Protein AF-0000000067301349 (afdb_homodimer)

pLDDT: mean 91.51, std 9.44, range [56.62, 98.62]

Sequence (474 aa):
MAQVRLVSSLADVDAALQGLQITQMNQAGQVQFQLHEEAPLEEAAKIGERTRPGRHGFILVNPELLECKTKTKGVLERSFKNMLAATLQRTDKEMLEVDASISVLKVLVLKNDDEMDQLGPHGPPLNERNRGVQQVIYPHPPFPEDPSFEHGTTPQRVPYQAAYGTQQERDEAAARDRCAQRALWHAKLCILEMRQSILKDKRSEMMSKMTAVFNRIMEEPSHLGVGYADNEFPPLAMAQVRLVSSLADVDAALQGLQITQMNQAGQVQFQLHEEAPLEEAAKIGERTRPGRHGFILVNPELLECKTKTKGVLERSFKNMLAATLQRTDKEMLEVDASISVLKVLVLKNDDEMDQLGPHGPPLNERNRGVQQVIYPHPPFPEDPSFEHGTTPQRVPYQAAYGTQQERDEAAARDRCAQRALWHAKLCILEMRQSILKDKRSEMMSKMTAVFNRIMEEPSHLGVGYADNEFPPLA

Organism: Triticum aestivum (NCBI:txid4565)

Structure (mmCIF, N/CA/C/O backbone):
data_AF-0000000067301349-model_v1
#
loop_
_entity.id
_entity.type
_entity.pdbx_description
1 polymer 'Uncharacterized protein'
#
loop_
_atom_site.group_PDB
_atom_site.id
_atom_site.type_symbol
_atom_site.label_atom_id
_atom_site.label_alt_id
_atom_site.label_comp_id
_atom_site.label_asym_id
_atom_site.label_entity_id
_atom_site.label_seq_id
_atom_site.pdbx_PDB_ins_code
_atom_site.Cartn_x
_atom_site.Cartn_y
_atom_site.Cartn_z
_atom_site.occupancy
_atom_site.B_iso_or_equiv
_atom_site.auth_seq_id
_atom_site.auth_comp_id
_atom_site.auth_asym_id
_atom_site.auth_atom_id
_atom_site.pdbx_PDB_model_num
ATOM 1 N N . MET A 1 1 ? 0.318 -58.812 -17.719 1 60.84 1 MET A N 1
ATOM 2 C CA . MET A 1 1 ? 0.201 -57.375 -17.984 1 60.84 1 MET A CA 1
ATOM 3 C C . MET A 1 1 ? 0.664 -56.562 -16.797 1 60.84 1 MET A C 1
ATOM 5 O O . MET A 1 1 ? 0.394 -56.906 -15.641 1 60.84 1 MET A O 1
ATOM 9 N N . ALA A 1 2 ? 1.61 -55.562 -16.953 1 78.5 2 ALA A N 1
ATOM 10 C CA . ALA A 1 2 ? 2.172 -54.844 -15.812 1 78.5 2 ALA A CA 1
ATOM 11 C C . ALA A 1 2 ? 1.092 -54.031 -15.086 1 78.5 2 ALA A C 1
ATOM 13 O O . ALA A 1 2 ? 0.147 -53.531 -15.703 1 78.5 2 ALA A O 1
ATOM 14 N N . GLN A 1 3 ? 1.112 -54.219 -13.82 1 91.69 3 GLN A N 1
ATOM 15 C CA . GLN A 1 3 ? 0.204 -53.438 -12.984 1 91.69 3 GLN A CA 1
ATOM 16 C C . GLN A 1 3 ? 0.482 -51.969 -13.109 1 91.69 3 GLN A C 1
ATOM 18 O O . GLN A 1 3 ? 1.639 -51.531 -13.18 1 91.69 3 GLN A O 1
ATOM 23 N N . VAL A 1 4 ? -0.605 -51.219 -13.25 1 94.88 4 VAL A N 1
ATOM 24 C CA . VAL A 1 4 ? -0.462 -49.781 -13.32 1 94.88 4 VAL A CA 1
ATOM 25 C C . VAL A 1 4 ? -0.775 -49.156 -11.961 1 94.88 4 VAL A C 1
ATOM 27 O O . VAL A 1 4 ? -1.831 -49.438 -11.383 1 94.88 4 VAL A O 1
ATOM 30 N N . ARG A 1 5 ? 0.184 -48.375 -11.367 1 96.44 5 ARG A N 1
ATOM 31 C CA . ARG A 1 5 ? -0.002 -47.719 -10.086 1 96.44 5 ARG A CA 1
ATOM 32 C C . ARG A 1 5 ? -0.16 -46.188 -10.266 1 96.44 5 ARG A C 1
ATOM 34 O O . ARG A 1 5 ? 0.595 -45.562 -11.016 1 96.44 5 ARG A O 1
ATOM 41 N N . LEU A 1 6 ? -1.201 -45.688 -9.562 1 97.19 6 LEU A N 1
ATOM 42 C CA . LEU A 1 6 ? -1.44 -44.25 -9.578 1 97.19 6 LEU A CA 1
ATOM 43 C C . LEU A 1 6 ? -0.506 -43.531 -8.609 1 97.19 6 LEU A C 1
ATOM 45 O O . LEU A 1 6 ? -0.374 -43.938 -7.453 1 97.19 6 LEU A O 1
ATOM 49 N N . VAL A 1 7 ? 0.199 -42.5 -9.062 1 97.69 7 VAL A N 1
ATOM 50 C CA . VAL A 1 7 ? 1.145 -41.781 -8.211 1 97.69 7 VAL A CA 1
ATOM 51 C C . VAL A 1 7 ? 0.927 -40.281 -8.344 1 97.69 7 VAL A C 1
ATOM 53 O O . VAL A 1 7 ? 0.495 -39.812 -9.398 1 97.69 7 VAL A O 1
ATOM 56 N N . SER A 1 8 ? 1.219 -39.594 -7.195 1 97.88 8 SER A N 1
ATOM 57 C CA . SER A 1 8 ? 1.107 -38.125 -7.188 1 97.88 8 SER A CA 1
ATOM 58 C C . SER A 1 8 ? 2.43 -37.469 -6.801 1 97.88 8 SER A C 1
ATOM 60 O O . SER A 1 8 ? 2.562 -36.25 -6.859 1 97.88 8 SER A O 1
ATOM 62 N N . SER A 1 9 ? 3.346 -38.281 -6.395 1 97.38 9 SER A N 1
ATOM 63 C CA . SER A 1 9 ? 4.645 -37.812 -5.945 1 97.38 9 SER A CA 1
ATOM 64 C C . SER A 1 9 ? 5.715 -38.875 -6.074 1 97.38 9 SER A C 1
ATOM 66 O O . SER A 1 9 ? 5.398 -40.062 -6.332 1 97.38 9 SER A O 1
ATOM 68 N N . LEU A 1 10 ? 6.941 -38.469 -5.973 1 95.62 10 LEU A N 1
ATOM 69 C CA . LEU A 1 10 ? 8.031 -39.438 -5.973 1 95.62 10 LEU A CA 1
ATOM 70 C C . LEU A 1 10 ? 7.949 -40.344 -4.75 1 95.62 10 LEU A C 1
ATOM 72 O O . LEU A 1 10 ? 8.352 -41.5 -4.809 1 95.62 10 LEU A O 1
ATOM 76 N N . ALA A 1 11 ? 7.434 -39.781 -3.697 1 95.88 11 ALA A N 1
ATOM 77 C CA . ALA A 1 11 ? 7.23 -40.594 -2.502 1 95.88 11 ALA A CA 1
ATOM 78 C C . ALA A 1 11 ? 6.273 -41.75 -2.781 1 95.88 11 ALA A C 1
ATOM 80 O O . ALA A 1 11 ? 6.477 -42.844 -2.293 1 95.88 11 ALA A O 1
ATOM 81 N N . ASP A 1 12 ? 5.195 -41.438 -3.545 1 97.12 12 ASP A N 1
ATOM 82 C CA . ASP A 1 12 ? 4.266 -42.469 -3.949 1 97.12 12 ASP A CA 1
ATOM 83 C C . ASP A 1 12 ? 4.973 -43.562 -4.766 1 97.12 12 ASP A C 1
ATOM 85 O O . ASP A 1 12 ? 4.688 -44.75 -4.613 1 97.12 12 ASP A O 1
ATOM 89 N N . VAL A 1 13 ? 5.871 -43.125 -5.668 1 95.56 13 VAL A N 1
ATOM 90 C CA . VAL A 1 13 ? 6.633 -44.031 -6.492 1 95.56 13 VAL A CA 1
ATOM 91 C C . VAL A 1 13 ? 7.461 -44.969 -5.602 1 95.56 13 VAL A C 1
ATOM 93 O O . VAL A 1 13 ? 7.414 -46.188 -5.746 1 95.56 13 VAL A O 1
ATOM 96 N N . ASP A 1 14 ? 8.148 -44.406 -4.664 1 94.25 14 ASP A N 1
ATOM 97 C CA . ASP A 1 14 ? 8.977 -45.156 -3.738 1 94.25 14 ASP A CA 1
ATOM 98 C C . ASP A 1 14 ? 8.133 -46.125 -2.924 1 94.25 14 ASP A C 1
ATOM 100 O O . ASP A 1 14 ? 8.516 -47.281 -2.746 1 94.25 14 ASP A O 1
ATOM 104 N N . ALA A 1 15 ? 7.051 -45.625 -2.439 1 95.75 15 ALA A N 1
ATOM 105 C CA . ALA A 1 15 ? 6.164 -46.469 -1.631 1 95.75 15 ALA A CA 1
ATOM 106 C C . ALA A 1 15 ? 5.648 -47.656 -2.434 1 95.75 15 ALA A C 1
ATOM 108 O O . ALA A 1 15 ? 5.555 -48.781 -1.913 1 95.75 15 ALA A O 1
ATOM 109 N N . ALA A 1 16 ? 5.266 -47.375 -3.705 1 94.94 16 ALA A N 1
ATOM 110 C CA . ALA A 1 16 ? 4.785 -48.438 -4.578 1 94.94 16 ALA A CA 1
ATOM 111 C C . ALA A 1 16 ? 5.863 -49.5 -4.801 1 94.94 16 ALA A C 1
ATOM 113 O O . ALA A 1 16 ? 5.59 -50.719 -4.746 1 94.94 16 ALA A O 1
ATOM 114 N N . LEU A 1 17 ? 7.055 -49.094 -5.066 1 93.44 17 LEU A N 1
ATOM 115 C CA . LEU A 1 17 ? 8.164 -50.031 -5.305 1 93.44 17 LEU A CA 1
ATOM 116 C C . LEU A 1 17 ? 8.461 -50.844 -4.059 1 93.44 17 LEU A C 1
ATOM 118 O O . LEU A 1 17 ? 8.688 -52.062 -4.152 1 93.44 17 LEU A O 1
ATOM 122 N N . GLN A 1 18 ? 8.469 -50.219 -2.953 1 93.88 18 GLN A N 1
ATOM 123 C CA . GLN A 1 18 ? 8.695 -50.906 -1.693 1 93.88 18 GLN A CA 1
ATOM 124 C C . GLN A 1 18 ? 7.602 -51.969 -1.442 1 93.88 18 GLN A C 1
ATOM 126 O O . GLN A 1 18 ? 7.895 -53.094 -1.043 1 93.88 18 GLN A O 1
ATOM 131 N N . GLY A 1 19 ? 6.367 -51.5 -1.705 1 93.81 19 GLY A N 1
ATOM 132 C CA . GLY A 1 19 ? 5.246 -52.406 -1.509 1 93.81 19 GLY A CA 1
ATOM 133 C C . GLY A 1 19 ? 5.305 -53.625 -2.395 1 93.81 19 GLY A C 1
ATOM 134 O O . GLY A 1 19 ? 4.867 -54.719 -1.994 1 93.81 19 GLY A O 1
ATOM 135 N N . LEU A 1 20 ? 5.844 -53.469 -3.578 1 93.31 20 LEU A N 1
ATOM 136 C CA . LEU A 1 20 ? 5.941 -54.562 -4.539 1 93.31 20 LEU A CA 1
ATOM 137 C C . LEU A 1 20 ? 7.281 -55.281 -4.41 1 93.31 20 LEU A C 1
ATOM 139 O O . LEU A 1 20 ? 7.57 -56.219 -5.172 1 93.31 20 LEU A O 1
ATOM 143 N N . GLN A 1 21 ? 8.117 -54.812 -3.51 1 92.25 21 GLN A N 1
ATOM 144 C CA . GLN A 1 21 ? 9.438 -55.375 -3.244 1 92.25 21 GLN A CA 1
ATOM 145 C C . GLN A 1 21 ? 10.305 -55.344 -4.496 1 92.25 21 GLN A C 1
ATOM 147 O O . GLN A 1 21 ? 10.984 -56.344 -4.801 1 92.25 21 GLN A O 1
ATOM 152 N N . ILE A 1 22 ? 10.078 -54.281 -5.227 1 89.81 22 ILE A N 1
ATOM 153 C CA . ILE A 1 22 ? 10.93 -54.062 -6.391 1 89.81 22 ILE A CA 1
ATOM 154 C C . ILE A 1 22 ? 12.172 -53.25 -5.984 1 89.81 22 ILE A C 1
ATOM 156 O O . ILE A 1 22 ? 12.07 -52.094 -5.57 1 89.81 22 ILE A O 1
ATOM 160 N N . THR A 1 23 ? 13.32 -53.906 -6.105 1 83.19 23 THR A N 1
ATOM 161 C CA . THR A 1 23 ? 14.547 -53.281 -5.629 1 83.19 23 THR A CA 1
ATOM 162 C C . THR A 1 23 ? 15.539 -53.094 -6.777 1 83.19 23 THR A C 1
ATOM 164 O O . THR A 1 23 ? 16.516 -52.344 -6.641 1 83.19 23 THR A O 1
ATOM 167 N N . GLN A 1 24 ? 15.266 -53.781 -7.871 1 80.81 24 GLN A N 1
ATOM 168 C CA . GLN A 1 24 ? 16.203 -53.719 -8.992 1 80.81 24 GLN A CA 1
ATOM 169 C C . GLN A 1 24 ? 15.5 -53.281 -10.266 1 80.81 24 GLN A C 1
ATOM 171 O O . GLN A 1 24 ? 14.305 -53.531 -10.445 1 80.81 24 GLN A O 1
ATOM 176 N N . MET A 1 25 ? 16.25 -52.688 -11.133 1 80.19 25 MET A N 1
ATOM 177 C CA . MET A 1 25 ? 15.719 -52.125 -12.375 1 80.19 25 MET A CA 1
ATOM 178 C C . MET A 1 25 ? 15.273 -53.25 -13.32 1 80.19 25 MET A C 1
ATOM 180 O O . MET A 1 25 ? 14.438 -53.031 -14.195 1 80.19 25 MET A O 1
ATOM 184 N N . ASN A 1 26 ? 15.812 -54.375 -13.125 1 79.94 26 ASN A N 1
ATOM 185 C CA . ASN A 1 26 ? 15.422 -55.469 -13.977 1 79.94 26 ASN A CA 1
ATOM 186 C C . ASN A 1 26 ? 13.984 -55.906 -13.711 1 79.94 26 ASN A C 1
ATOM 188 O O . ASN A 1 26 ? 13.398 -56.656 -14.5 1 79.94 26 ASN A O 1
ATOM 192 N N . GLN A 1 27 ? 13.398 -55.375 -12.664 1 84.94 27 GLN A N 1
ATOM 193 C CA . GLN A 1 27 ? 12.016 -55.688 -12.312 1 84.94 27 GLN A CA 1
ATOM 194 C C . GLN A 1 27 ? 11.07 -54.562 -12.758 1 84.94 27 GLN A C 1
ATOM 196 O O . GLN A 1 27 ? 9.898 -54.562 -12.375 1 84.94 27 GLN A O 1
ATOM 201 N N . ALA A 1 28 ? 11.578 -53.656 -13.547 1 85.12 28 ALA A N 1
ATOM 202 C CA . ALA A 1 28 ? 10.805 -52.5 -13.953 1 85.12 28 ALA A CA 1
ATOM 203 C C . ALA A 1 28 ? 9.578 -52.875 -14.766 1 85.12 28 ALA A C 1
ATOM 205 O O . ALA A 1 28 ? 8.578 -52.156 -14.789 1 85.12 28 ALA A O 1
ATOM 206 N N . GLY A 1 29 ? 9.602 -54 -15.383 1 86.69 29 GLY A N 1
ATOM 207 C CA . GLY A 1 29 ? 8.5 -54.438 -16.219 1 86.69 29 GLY A CA 1
ATOM 208 C C . GLY A 1 29 ? 7.289 -54.875 -15.406 1 86.69 29 GLY A C 1
ATOM 209 O O . GLY A 1 29 ? 6.203 -55.062 -15.953 1 86.69 29 GLY A O 1
ATOM 210 N N . GLN A 1 30 ? 7.445 -54.969 -14.094 1 90.06 30 GLN A N 1
ATOM 211 C CA . GLN A 1 30 ? 6.395 -55.469 -13.234 1 90.06 30 GLN A CA 1
ATOM 212 C C . GLN A 1 30 ? 5.375 -54.406 -12.883 1 90.06 30 GLN A C 1
ATOM 214 O O . GLN A 1 30 ? 4.266 -54.719 -12.438 1 90.06 30 GLN A O 1
ATOM 219 N N . VAL A 1 31 ? 5.848 -53.188 -12.984 1 93.75 31 VAL A N 1
ATOM 220 C CA . VAL A 1 31 ? 4.941 -52.125 -12.594 1 93.75 31 VAL A CA 1
ATOM 221 C C . VAL A 1 31 ? 5.109 -50.938 -13.531 1 93.75 31 VAL A C 1
ATOM 223 O O . VAL A 1 31 ? 6.211 -50.656 -14.023 1 93.75 31 VAL A O 1
ATOM 226 N N . GLN A 1 32 ? 3.984 -50.344 -13.891 1 94.94 32 GLN A N 1
ATOM 227 C CA . GLN A 1 32 ? 3.93 -49.062 -14.617 1 94.94 32 GLN A CA 1
ATOM 228 C C . GLN A 1 32 ? 3.242 -48 -13.781 1 94.94 32 GLN A C 1
ATOM 230 O O . GLN A 1 32 ? 2.471 -48.312 -12.867 1 94.94 32 GLN A O 1
ATOM 235 N N . PHE A 1 33 ? 3.629 -46.75 -14.047 1 96.12 33 PHE A N 1
ATOM 236 C CA . PHE A 1 33 ? 3.078 -45.656 -13.234 1 96.12 33 PHE A CA 1
ATOM 237 C C . PHE A 1 33 ? 2.201 -44.75 -14.086 1 96.12 33 PHE A C 1
ATOM 239 O O . PHE A 1 33 ? 2.496 -44.5 -15.258 1 96.12 33 PHE A O 1
ATOM 246 N N . GLN A 1 34 ? 1.13 -44.344 -13.445 1 97 34 GLN A N 1
ATOM 247 C CA . GLN A 1 34 ? 0.243 -43.312 -13.984 1 97 34 GLN A CA 1
ATOM 248 C C . GLN A 1 34 ? 0.187 -42.094 -13.062 1 97 34 GLN A C 1
ATOM 250 O O . GLN A 1 34 ? -0.079 -42.25 -11.859 1 97 34 GLN A O 1
ATOM 255 N N . LEU A 1 35 ? 0.49 -40.969 -13.656 1 97.88 35 LEU A N 1
ATOM 256 C CA . LEU A 1 35 ? 0.393 -39.75 -12.867 1 97.88 35 LEU A CA 1
ATOM 257 C C . LEU A 1 35 ? -1.063 -39.406 -12.57 1 97.88 35 LEU A C 1
ATOM 259 O O . LEU A 1 35 ? -1.908 -39.438 -13.469 1 97.88 35 LEU A O 1
ATOM 263 N N . HIS A 1 36 ? -1.277 -39.062 -11.289 1 97.94 36 HIS A N 1
ATOM 264 C CA . HIS A 1 36 ? -2.623 -38.688 -10.883 1 97.94 36 HIS A CA 1
ATOM 265 C C . HIS A 1 36 ? -3.004 -37.312 -11.461 1 97.94 36 HIS A C 1
ATOM 267 O O . HIS A 1 36 ? -2.188 -36.406 -11.469 1 97.94 36 HIS A O 1
ATOM 273 N N . GLU A 1 37 ? -4.238 -37.219 -11.875 1 97.62 37 GLU A N 1
ATOM 274 C CA . GLU A 1 37 ? -4.73 -35.969 -12.5 1 97.62 37 GLU A CA 1
ATOM 275 C C . GLU A 1 37 ? -4.637 -34.812 -11.547 1 97.62 37 GLU A C 1
ATOM 277 O O . GLU A 1 37 ? -4.371 -33.656 -11.969 1 97.62 37 GLU A O 1
ATOM 282 N N . GLU A 1 38 ? -4.758 -35.094 -10.227 1 98.06 38 GLU A N 1
ATOM 283 C CA . GLU A 1 38 ? -4.789 -34 -9.258 1 98.06 38 GLU A CA 1
ATOM 284 C C . GLU A 1 38 ? -3.439 -33.844 -8.562 1 98.06 38 GLU A C 1
ATOM 286 O O . GLU A 1 38 ? -3.336 -33.156 -7.551 1 98.06 38 GLU A O 1
ATOM 291 N N . ALA A 1 39 ? -2.457 -34.5 -9.141 1 98.38 39 ALA A N 1
ATOM 292 C CA . ALA A 1 39 ? -1.129 -34.344 -8.555 1 98.38 39 ALA A CA 1
ATOM 293 C C . ALA A 1 39 ? -0.726 -32.875 -8.516 1 98.38 39 ALA A C 1
ATOM 295 O O . ALA A 1 39 ? -0.903 -32.156 -9.492 1 98.38 39 ALA A O 1
ATOM 296 N N . PRO A 1 40 ? -0.138 -32.469 -7.367 1 98.62 40 PRO A N 1
ATOM 297 C CA . PRO A 1 40 ? 0.317 -31.078 -7.297 1 98.62 40 PRO A CA 1
ATOM 298 C C . PRO A 1 40 ? 1.365 -30.75 -8.359 1 98.62 40 PRO A C 1
ATOM 300 O O . PRO A 1 40 ? 2.18 -31.594 -8.711 1 98.62 40 PRO A O 1
ATOM 303 N N . LEU A 1 41 ? 1.274 -29.547 -8.812 1 98.5 41 LEU A N 1
ATOM 304 C CA . LEU A 1 41 ? 2.211 -29.125 -9.844 1 98.5 41 LEU A CA 1
ATOM 305 C C . LEU A 1 41 ? 3.652 -29.328 -9.391 1 98.5 41 LEU A C 1
ATOM 307 O O . LEU A 1 41 ? 4.492 -29.781 -10.172 1 98.5 41 LEU A O 1
ATOM 311 N N . GLU A 1 42 ? 3.926 -29 -8.156 1 98.12 42 GLU A N 1
ATOM 312 C CA . GLU A 1 42 ? 5.277 -29.125 -7.621 1 98.12 42 GLU A CA 1
ATOM 313 C C . GLU A 1 42 ? 5.742 -30.578 -7.645 1 98.12 42 GLU A C 1
ATOM 315 O O . GLU A 1 42 ? 6.875 -30.875 -8.039 1 98.12 42 GLU A O 1
ATOM 320 N N . GLU A 1 43 ? 4.906 -31.438 -7.27 1 98.12 43 GLU A N 1
ATOM 321 C CA . GLU A 1 43 ? 5.262 -32.844 -7.219 1 98.12 43 GLU A CA 1
ATOM 322 C C . GLU A 1 43 ? 5.387 -33.438 -8.625 1 98.12 43 GLU A C 1
ATOM 324 O O . GLU A 1 43 ? 6.281 -34.25 -8.891 1 98.12 43 GLU A O 1
ATOM 329 N N . ALA A 1 44 ? 4.469 -33.062 -9.484 1 98.12 44 ALA A N 1
ATOM 330 C CA . ALA A 1 44 ? 4.562 -33.5 -10.875 1 98.12 44 ALA A CA 1
ATOM 331 C C . ALA A 1 44 ? 5.898 -33.094 -11.492 1 98.12 44 ALA A C 1
ATOM 333 O O . ALA A 1 44 ? 6.512 -33.844 -12.234 1 98.12 44 ALA A O 1
ATOM 334 N N . ALA A 1 45 ? 6.289 -31.891 -11.203 1 96.38 45 ALA A N 1
ATOM 335 C CA . ALA A 1 45 ? 7.562 -31.391 -11.727 1 96.38 45 ALA A CA 1
ATOM 336 C C . ALA A 1 45 ? 8.727 -32.25 -11.227 1 96.38 45 ALA A C 1
ATOM 338 O O . ALA A 1 45 ? 9.664 -32.531 -11.984 1 96.38 45 ALA A O 1
ATOM 339 N N . LYS A 1 46 ? 8.703 -32.594 -10 1 94.88 46 LYS A N 1
ATOM 340 C CA . LYS A 1 46 ? 9.75 -33.438 -9.445 1 94.88 46 LYS A CA 1
ATOM 341 C C . LYS A 1 46 ? 9.805 -34.781 -10.164 1 94.88 46 LYS A C 1
ATOM 343 O O . LYS A 1 46 ? 10.891 -35.312 -10.453 1 94.88 46 LYS A O 1
ATOM 348 N N . ILE A 1 47 ? 8.617 -35.344 -10.406 1 95.75 47 ILE A N 1
ATOM 349 C CA . ILE A 1 47 ? 8.555 -36.562 -11.18 1 95.75 47 ILE A CA 1
ATOM 350 C C . ILE A 1 47 ? 9.133 -36.344 -12.57 1 95.75 47 ILE A C 1
ATOM 352 O O . ILE A 1 47 ? 9.883 -37.188 -13.086 1 95.75 47 ILE A O 1
ATOM 356 N N . GLY A 1 48 ? 8.797 -35.219 -13.133 1 93.88 48 GLY A N 1
ATOM 357 C CA . GLY A 1 48 ? 9.305 -34.844 -14.445 1 93.88 48 GLY A CA 1
ATOM 358 C C . GLY A 1 48 ? 10.82 -34.812 -14.5 1 93.88 48 GLY A C 1
ATOM 359 O O . GLY A 1 48 ? 11.422 -35.188 -15.5 1 93.88 48 GLY A O 1
ATOM 360 N N . GLU A 1 49 ? 11.414 -34.406 -13.461 1 91.12 49 GLU A N 1
ATOM 361 C CA . GLU A 1 49 ? 12.867 -34.281 -13.398 1 91.12 49 GLU A CA 1
ATOM 362 C C . GLU A 1 49 ? 13.531 -35.656 -13.422 1 91.12 49 GLU A C 1
ATOM 364 O O . GLU A 1 49 ? 14.719 -35.781 -13.742 1 91.12 49 GLU A O 1
ATOM 369 N N . ARG A 1 50 ? 12.719 -36.625 -13.117 1 90.81 50 ARG A N 1
ATOM 370 C CA . ARG A 1 50 ? 13.258 -38 -13.062 1 90.81 50 ARG A CA 1
ATOM 371 C C . ARG A 1 50 ? 12.727 -38.844 -14.219 1 90.81 50 ARG A C 1
ATOM 373 O O . ARG A 1 50 ? 12.797 -40.062 -14.18 1 90.81 50 ARG A O 1
ATOM 380 N N . THR A 1 51 ? 12.094 -38.219 -15.102 1 91.69 51 THR A N 1
ATOM 381 C CA . THR A 1 51 ? 11.523 -38.906 -16.25 1 91.69 51 THR A CA 1
ATOM 382 C C . THR A 1 51 ? 12.336 -38.625 -17.516 1 91.69 51 THR A C 1
ATOM 384 O O . THR A 1 51 ? 12.734 -37.469 -17.75 1 91.69 51 THR A O 1
ATOM 387 N N . ARG A 1 52 ? 12.641 -39.625 -18.234 1 88.56 52 ARG A N 1
ATOM 388 C CA . ARG A 1 52 ? 13.391 -39.562 -19.484 1 88.56 52 ARG A CA 1
ATOM 389 C C . ARG A 1 52 ? 12.844 -40.531 -20.516 1 88.56 52 ARG A C 1
ATOM 391 O O . ARG A 1 52 ? 12.219 -41.531 -20.156 1 88.56 52 ARG A O 1
ATOM 398 N N . PRO A 1 53 ? 13.109 -40.125 -21.812 1 87.56 53 PRO A N 1
ATOM 399 C CA . PRO A 1 53 ? 12.828 -41.156 -22.812 1 87.56 53 PRO A CA 1
ATOM 400 C C . PRO A 1 53 ? 13.695 -42.406 -22.625 1 87.56 53 PRO A C 1
ATOM 402 O O . PRO A 1 53 ? 14.875 -42.281 -22.297 1 87.56 53 PRO A O 1
ATOM 405 N N . GLY A 1 54 ? 13.039 -43.5 -22.609 1 82.94 54 GLY A N 1
ATOM 406 C CA . GLY A 1 54 ? 13.867 -44.688 -22.484 1 82.94 54 GLY A CA 1
ATOM 407 C C . GLY A 1 54 ? 13.055 -45.969 -22.359 1 82.94 54 GLY A C 1
ATOM 408 O O . GLY A 1 54 ? 11.82 -45.938 -22.359 1 82.94 54 GLY A O 1
ATOM 409 N N . ARG A 1 55 ? 13.859 -47.094 -22.297 1 81.19 55 ARG A N 1
ATOM 410 C CA . ARG A 1 55 ? 13.266 -48.438 -22.203 1 81.19 55 ARG A CA 1
ATOM 411 C C . ARG A 1 55 ? 13.516 -49.062 -20.844 1 81.19 55 ARG A C 1
ATOM 413 O O . ARG A 1 55 ? 12.758 -49.906 -20.406 1 81.19 55 ARG A O 1
ATOM 420 N N . HIS A 1 56 ? 14.641 -48.594 -20.312 1 78.75 56 HIS A N 1
ATOM 421 C CA . HIS A 1 56 ? 15.086 -49.25 -19.094 1 78.75 56 HIS A CA 1
ATOM 422 C C . HIS A 1 56 ? 14.68 -48.469 -17.859 1 78.75 56 HIS A C 1
ATOM 424 O O . HIS A 1 56 ? 15.508 -47.781 -17.25 1 78.75 56 HIS A O 1
ATOM 430 N N . GLY A 1 57 ? 13.461 -48.312 -17.484 1 85.56 57 GLY A N 1
ATOM 431 C CA . GLY A 1 57 ? 12.852 -47.688 -16.328 1 85.56 57 GLY A CA 1
ATOM 432 C C . GLY A 1 57 ? 11.391 -48.062 -16.141 1 85.56 57 GLY A C 1
ATOM 433 O O . GLY A 1 57 ? 10.906 -49 -16.766 1 85.56 57 GLY A O 1
ATOM 434 N N . PHE A 1 58 ? 10.867 -47.375 -15.242 1 91.12 58 PHE A N 1
ATOM 435 C CA . PHE A 1 58 ? 9.453 -47.625 -15.016 1 91.12 58 PHE A CA 1
ATOM 436 C C . PHE A 1 58 ? 8.594 -46.781 -15.945 1 91.12 58 PHE A C 1
ATOM 438 O O . PHE A 1 58 ? 8.641 -45.562 -15.906 1 91.12 58 PHE A O 1
ATOM 445 N N . ILE A 1 59 ? 7.824 -47.406 -16.719 1 92.25 59 ILE A N 1
ATOM 446 C CA . ILE A 1 59 ? 7.074 -46.75 -17.766 1 92.25 59 ILE A CA 1
ATOM 447 C C . ILE A 1 59 ? 6.043 -45.781 -17.156 1 92.25 59 ILE A C 1
ATOM 449 O O . ILE A 1 59 ? 5.34 -46.156 -16.219 1 92.25 59 ILE A O 1
ATOM 453 N N . LEU A 1 60 ? 6.043 -44.594 -17.625 1 94.81 60 LEU A N 1
ATOM 454 C CA . LEU A 1 60 ? 4.953 -43.688 -17.359 1 94.81 60 LEU A CA 1
ATOM 455 C C . LEU A 1 60 ? 3.891 -43.75 -18.453 1 94.81 60 LEU A C 1
ATOM 457 O O . LEU A 1 60 ? 4.156 -43.438 -19.609 1 94.81 60 LEU A O 1
ATOM 461 N N . VAL A 1 61 ? 2.689 -44.062 -18.047 1 92.88 61 VAL A N 1
ATOM 462 C CA . VAL A 1 61 ? 1.678 -44.406 -19.047 1 92.88 61 VAL A CA 1
ATOM 463 C C . VAL A 1 61 ? 1.06 -43.156 -19.641 1 92.88 61 VAL A C 1
ATOM 465 O O . VAL A 1 61 ? 0.535 -43.188 -20.75 1 92.88 61 VAL A O 1
ATOM 468 N N . ASN A 1 62 ? 1.057 -42.094 -18.844 1 93.56 62 ASN A N 1
ATOM 469 C CA . ASN A 1 62 ? 0.449 -40.844 -19.328 1 93.56 62 ASN A CA 1
ATOM 470 C C . ASN A 1 62 ? 1.44 -39.688 -19.312 1 93.56 62 ASN A C 1
ATOM 472 O O . ASN A 1 62 ? 1.215 -38.688 -18.641 1 93.56 62 ASN A O 1
ATOM 476 N N . PRO A 1 63 ? 2.463 -39.719 -20.141 1 94.44 63 PRO A N 1
ATOM 477 C CA . PRO A 1 63 ? 3.494 -38.688 -20.188 1 94.44 63 PRO A CA 1
ATOM 478 C C . PRO A 1 63 ? 2.949 -37.312 -20.625 1 94.44 63 PRO A C 1
ATOM 480 O O . PRO A 1 63 ? 3.504 -36.281 -20.266 1 94.44 63 PRO A O 1
ATOM 483 N N . GLU A 1 64 ? 1.922 -37.344 -21.391 1 95.12 64 GLU A N 1
ATOM 484 C CA . GLU A 1 64 ? 1.311 -36.094 -21.828 1 95.12 64 GLU A CA 1
ATOM 485 C C . GLU A 1 64 ? 0.827 -35.281 -20.641 1 95.12 64 GLU A C 1
ATOM 487 O O . GLU A 1 64 ? 1.016 -34.062 -20.609 1 95.12 64 GLU A O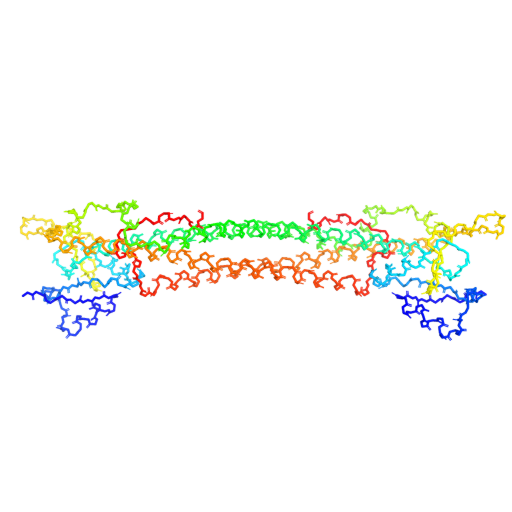 1
ATOM 492 N N . LEU A 1 65 ? 0.182 -35.969 -19.672 1 96.12 65 LEU A N 1
ATOM 493 C CA . LEU A 1 65 ? -0.268 -35.281 -18.469 1 96.12 65 LEU A CA 1
ATOM 494 C C . LEU A 1 65 ? 0.907 -34.656 -17.734 1 96.12 65 LEU A C 1
ATOM 496 O O . LEU A 1 65 ? 0.819 -33.5 -17.297 1 96.12 65 LEU A O 1
ATOM 500 N N . LEU A 1 66 ? 1.977 -35.344 -17.625 1 97.06 66 LEU A N 1
ATOM 501 C CA . LEU A 1 66 ? 3.174 -34.812 -16.969 1 97.06 66 LEU A CA 1
ATOM 502 C C . LEU A 1 66 ? 3.699 -33.594 -17.703 1 97.06 66 LEU A C 1
ATOM 504 O O . LEU A 1 66 ? 4.059 -32.594 -17.062 1 97.06 66 LEU A O 1
ATOM 508 N N . GLU A 1 67 ? 3.734 -33.656 -18.953 1 95.5 67 GLU A N 1
ATOM 509 C CA . GLU A 1 67 ? 4.203 -32.531 -19.766 1 95.5 67 GLU A CA 1
ATOM 510 C C . GLU A 1 67 ? 3.324 -31.297 -19.562 1 95.5 67 GLU A C 1
ATOM 512 O O . GLU A 1 67 ? 3.832 -30.188 -19.391 1 95.5 67 GLU A O 1
ATOM 517 N N . CYS A 1 68 ? 2.047 -31.484 -19.641 1 96.81 68 CYS A N 1
ATOM 518 C CA . CYS A 1 68 ? 1.106 -30.391 -19.453 1 96.81 68 CYS A CA 1
ATOM 519 C C . CYS A 1 68 ? 1.273 -29.75 -18.078 1 96.81 68 CYS A C 1
ATOM 521 O O . CYS A 1 68 ? 1.292 -28.531 -17.953 1 96.81 68 CYS A O 1
ATOM 523 N N . LYS A 1 69 ? 1.397 -30.578 -17.078 1 97.88 69 LYS A N 1
ATOM 524 C CA . LYS A 1 69 ? 1.554 -30.062 -15.711 1 97.88 69 LYS A CA 1
ATOM 525 C C . LYS A 1 69 ? 2.863 -29.297 -15.562 1 97.88 69 LYS A C 1
ATOM 527 O O . LYS A 1 69 ? 2.893 -28.219 -14.961 1 97.88 69 LYS A O 1
ATOM 532 N N . THR A 1 70 ? 3.891 -29.812 -16.109 1 96.25 70 THR A N 1
ATOM 533 C CA . THR A 1 70 ? 5.191 -29.141 -16.047 1 96.25 70 THR A CA 1
ATOM 534 C C . THR A 1 70 ? 5.152 -27.812 -16.781 1 96.25 70 THR A C 1
ATOM 536 O O . THR A 1 70 ? 5.656 -26.797 -16.266 1 96.25 70 THR A O 1
ATOM 539 N N . LYS A 1 71 ? 4.586 -27.828 -17.922 1 95.44 71 LYS A N 1
ATOM 540 C CA . LYS A 1 71 ? 4.461 -26.594 -18.688 1 95.44 71 LYS A CA 1
ATOM 541 C C . LYS A 1 71 ? 3.633 -25.562 -17.938 1 95.44 71 LYS A C 1
ATOM 543 O O . LYS A 1 71 ? 4.012 -24.391 -17.859 1 95.44 71 LYS A O 1
ATOM 548 N N . THR A 1 72 ? 2.516 -26.016 -17.453 1 96.94 72 THR A N 1
ATOM 549 C CA . THR A 1 72 ? 1.642 -25.125 -16.688 1 96.94 72 THR A CA 1
ATOM 550 C C . THR A 1 72 ? 2.381 -24.516 -15.508 1 96.94 72 THR A C 1
ATOM 552 O O . THR A 1 72 ? 2.268 -23.312 -15.242 1 96.94 72 THR A O 1
ATOM 555 N N . LYS A 1 73 ? 3.115 -25.297 -14.766 1 97.56 73 LYS A N 1
ATOM 556 C CA . LYS A 1 73 ? 3.9 -24.812 -13.641 1 97.56 73 LYS A CA 1
ATOM 557 C C . LYS A 1 73 ? 4.836 -23.688 -14.078 1 97.56 73 LYS A C 1
ATOM 559 O O . LYS A 1 73 ? 4.871 -22.625 -13.453 1 97.56 73 LYS A O 1
ATOM 564 N N . GLY A 1 74 ? 5.559 -23.938 -15.109 1 96.56 74 GLY A N 1
ATOM 565 C CA . GLY A 1 74 ? 6.52 -22.953 -15.586 1 96.56 74 GLY A CA 1
ATOM 566 C C . GLY A 1 74 ? 5.879 -21.641 -15.977 1 96.56 74 GLY A C 1
ATOM 567 O O . GLY A 1 74 ? 6.371 -20.578 -15.609 1 96.56 74 GLY A O 1
ATOM 568 N N . VAL A 1 75 ? 4.832 -21.688 -16.688 1 95.56 75 VAL A N 1
ATOM 569 C CA . VAL A 1 75 ? 4.168 -20.5 -17.172 1 95.56 75 VAL A CA 1
ATOM 570 C C . VAL A 1 75 ? 3.555 -19.719 -16.016 1 95.56 75 VAL A C 1
ATOM 572 O O . VAL A 1 75 ? 3.689 -18.5 -15.93 1 95.56 75 VAL A O 1
ATOM 575 N N . LEU A 1 76 ? 2.891 -20.453 -15.102 1 96.75 76 LEU A N 1
ATOM 576 C CA . LEU A 1 76 ? 2.268 -19.812 -13.953 1 96.75 76 LEU A CA 1
ATOM 577 C C . LEU A 1 76 ? 3.318 -19.172 -13.055 1 96.75 76 LEU A C 1
ATOM 579 O O . LEU A 1 76 ? 3.125 -18.047 -12.57 1 96.75 76 LEU A O 1
ATOM 583 N N . GLU A 1 77 ? 4.441 -19.844 -12.891 1 97.19 77 GLU A N 1
ATOM 584 C CA . GLU A 1 77 ? 5.539 -19.297 -12.102 1 97.19 77 GLU A CA 1
ATOM 585 C C . GLU A 1 77 ? 6.074 -18 -12.711 1 97.19 77 GLU A C 1
ATOM 587 O O . GLU A 1 77 ? 6.266 -17 -12.016 1 97.19 77 GLU A O 1
ATOM 592 N N . ARG A 1 78 ? 6.289 -17.984 -13.938 1 97 78 ARG A N 1
ATOM 593 C CA . ARG A 1 78 ? 6.797 -16.812 -14.633 1 97 78 ARG A CA 1
ATOM 594 C C . ARG A 1 78 ? 5.805 -15.656 -14.547 1 97 78 ARG A C 1
ATOM 596 O O . ARG A 1 78 ? 6.191 -14.523 -14.258 1 97 78 ARG A O 1
ATOM 603 N N . SER A 1 79 ? 4.586 -16.016 -14.812 1 96.31 79 SER A N 1
ATOM 604 C CA . SER A 1 79 ? 3.543 -15 -14.766 1 96.31 79 SER A CA 1
ATOM 605 C C . SER A 1 79 ? 3.436 -14.383 -13.375 1 96.31 79 SER A C 1
ATOM 607 O O . SER A 1 79 ? 3.33 -13.164 -13.234 1 96.31 79 SER A O 1
ATOM 609 N N . PHE A 1 80 ? 3.459 -15.227 -12.406 1 97.5 80 PHE A N 1
ATOM 610 C CA . PHE A 1 80 ? 3.381 -14.758 -11.023 1 97.5 80 PHE A CA 1
ATOM 611 C C . PHE A 1 80 ? 4.574 -13.875 -10.688 1 97.5 80 PHE A C 1
ATOM 613 O O . PHE A 1 80 ? 4.406 -12.789 -10.125 1 97.5 80 PHE A O 1
ATOM 620 N N . LYS A 1 81 ? 5.703 -14.328 -11.031 1 97.12 81 LYS A N 1
ATOM 621 C CA . LYS A 1 81 ? 6.922 -13.578 -10.742 1 97.12 81 LYS A CA 1
ATOM 622 C C . LYS A 1 81 ? 6.895 -12.211 -11.406 1 97.12 81 LYS A C 1
ATOM 624 O O . LYS A 1 81 ? 7.281 -11.211 -10.797 1 97.12 81 LYS A O 1
ATOM 629 N N . ASN A 1 82 ? 6.473 -12.188 -12.625 1 96.31 82 ASN A N 1
ATOM 630 C CA . ASN A 1 82 ? 6.379 -10.922 -13.344 1 96.31 82 ASN A CA 1
ATOM 631 C C . ASN A 1 82 ? 5.387 -9.969 -12.68 1 96.31 82 ASN A C 1
ATOM 633 O O . ASN A 1 82 ? 5.672 -8.781 -12.523 1 96.31 82 ASN A O 1
ATOM 637 N N . MET A 1 83 ? 4.289 -10.484 -12.297 1 96.06 83 MET A N 1
ATOM 638 C CA . MET A 1 83 ? 3.271 -9.672 -11.633 1 96.06 83 MET A CA 1
ATOM 639 C C . MET A 1 83 ? 3.791 -9.125 -10.312 1 96.06 83 MET A C 1
ATOM 641 O O . MET A 1 83 ? 3.637 -7.938 -10.023 1 96.06 83 MET A O 1
ATOM 645 N N . LEU A 1 84 ? 4.383 -10 -9.531 1 97.25 84 LEU A N 1
ATOM 646 C CA . LEU A 1 84 ? 4.891 -9.594 -8.227 1 97.25 84 LEU A CA 1
ATOM 647 C C . LEU A 1 84 ? 5.992 -8.547 -8.367 1 97.25 84 LEU A C 1
ATOM 649 O O . LEU A 1 84 ? 5.992 -7.543 -7.656 1 97.25 84 LEU A O 1
ATOM 653 N N . ALA A 1 85 ? 6.832 -8.781 -9.305 1 96.81 85 ALA A N 1
ATOM 654 C CA . ALA A 1 85 ? 7.926 -7.836 -9.547 1 96.81 85 ALA A CA 1
ATOM 655 C C . ALA A 1 85 ? 7.387 -6.461 -9.938 1 96.81 85 ALA A C 1
ATOM 657 O O . ALA A 1 85 ? 7.867 -5.438 -9.445 1 96.81 85 ALA A O 1
ATOM 658 N N . ALA A 1 86 ? 6.457 -6.438 -10.797 1 95.19 86 ALA A N 1
ATOM 659 C CA . ALA A 1 86 ? 5.863 -5.176 -11.234 1 95.19 86 ALA A CA 1
ATOM 660 C C . ALA A 1 86 ? 5.191 -4.453 -10.062 1 95.19 86 ALA A C 1
ATOM 662 O O . ALA A 1 86 ? 5.316 -3.232 -9.93 1 95.19 86 ALA A O 1
ATOM 663 N N . THR A 1 87 ? 4.508 -5.191 -9.258 1 94.31 87 THR A N 1
ATOM 664 C CA . THR A 1 87 ? 3.824 -4.645 -8.094 1 94.31 87 THR A CA 1
ATOM 665 C C . THR A 1 87 ? 4.824 -4.047 -7.105 1 94.31 87 THR A C 1
ATOM 667 O O . THR A 1 87 ? 4.637 -2.928 -6.621 1 94.31 87 THR A O 1
ATOM 670 N N . LEU A 1 88 ? 5.883 -4.754 -6.828 1 96.56 88 LEU A N 1
ATOM 671 C CA . LEU A 1 88 ? 6.891 -4.301 -5.875 1 96.56 88 LEU A CA 1
ATOM 672 C C . LEU A 1 88 ? 7.648 -3.09 -6.418 1 96.56 88 LEU A C 1
ATOM 674 O O . LEU A 1 88 ? 7.996 -2.18 -5.664 1 96.56 88 LEU A O 1
ATOM 678 N N . GLN A 1 89 ? 7.895 -3.092 -7.691 1 96.06 89 GLN A N 1
ATOM 679 C CA . GLN A 1 89 ? 8.578 -1.965 -8.312 1 96.06 89 GLN A CA 1
ATOM 680 C C . GLN A 1 89 ? 7.789 -0.672 -8.133 1 96.06 89 GLN A C 1
ATOM 682 O O . GLN A 1 89 ? 8.367 0.387 -7.887 1 96.06 89 GLN A O 1
ATOM 687 N N . ARG A 1 90 ? 6.543 -0.642 -8.227 1 93.88 90 ARG A N 1
ATOM 688 C CA . ARG A 1 90 ? 5.688 0.522 -8.023 1 93.88 90 ARG A CA 1
ATOM 689 C C . ARG A 1 90 ? 5.812 1.045 -6.594 1 93.88 90 ARG A C 1
ATOM 691 O O . ARG A 1 90 ? 5.945 2.25 -6.379 1 93.88 90 ARG A O 1
ATOM 698 N N . THR A 1 91 ? 5.73 0.112 -5.727 1 95.06 91 THR A N 1
ATOM 699 C CA . THR A 1 91 ? 5.859 0.487 -4.324 1 95.06 91 THR A CA 1
ATOM 700 C C . THR A 1 91 ? 7.246 1.057 -4.039 1 95.06 91 THR A C 1
ATOM 702 O O . THR A 1 91 ? 7.379 2.051 -3.324 1 95.06 91 THR A O 1
ATOM 705 N N . ASP A 1 92 ? 8.266 0.469 -4.613 1 96.88 92 ASP A N 1
ATOM 706 C CA . ASP A 1 92 ? 9.633 0.926 -4.422 1 96.88 92 ASP A CA 1
ATOM 707 C C . ASP A 1 92 ? 9.82 2.342 -4.961 1 96.88 92 ASP A C 1
ATOM 709 O O . ASP A 1 92 ? 10.516 3.158 -4.352 1 96.88 92 ASP A O 1
ATOM 713 N N . LYS A 1 93 ? 9.234 2.576 -6.035 1 96.38 93 LYS A N 1
ATOM 714 C CA . LYS A 1 93 ? 9.32 3.914 -6.613 1 96.38 93 LYS A CA 1
ATOM 715 C C . LYS A 1 93 ? 8.711 4.957 -5.684 1 96.38 93 LYS A C 1
ATOM 717 O O . LYS A 1 93 ? 9.281 6.031 -5.48 1 96.38 93 LYS A O 1
ATOM 722 N N . GLU A 1 94 ? 7.586 4.645 -5.172 1 94.81 94 GLU A N 1
ATOM 723 C CA . GLU A 1 94 ? 6.941 5.547 -4.223 1 94.81 94 GLU A CA 1
ATOM 724 C C . GLU A 1 94 ? 7.797 5.738 -2.975 1 94.81 94 GLU A C 1
ATOM 726 O O . GLU A 1 94 ? 7.953 6.859 -2.488 1 94.81 94 GLU A O 1
ATOM 731 N N . MET A 1 95 ? 8.336 4.684 -2.494 1 96.5 95 MET A N 1
ATOM 732 C CA . MET A 1 95 ? 9.18 4.723 -1.299 1 96.5 95 MET A CA 1
ATOM 733 C C . MET A 1 95 ? 10.422 5.574 -1.533 1 96.5 95 MET A C 1
ATOM 735 O O . MET A 1 95 ? 10.852 6.309 -0.644 1 96.5 95 MET A O 1
ATOM 739 N N . LEU A 1 96 ? 10.938 5.457 -2.703 1 97.31 96 LEU A N 1
ATOM 740 C CA . LEU A 1 96 ? 12.125 6.23 -3.041 1 97.31 96 LEU A CA 1
ATOM 741 C C . LEU A 1 96 ? 11.844 7.727 -2.963 1 97.31 96 LEU A C 1
ATOM 743 O O . LEU A 1 96 ? 12.672 8.492 -2.469 1 97.31 96 LEU A O 1
ATOM 747 N N . GLU A 1 97 ? 10.75 8.156 -3.451 1 95.5 97 GLU A N 1
ATOM 748 C CA . GLU A 1 97 ? 10.344 9.555 -3.393 1 95.5 97 GLU A CA 1
ATOM 749 C C . GLU A 1 97 ? 10.18 10.023 -1.948 1 95.5 97 GLU A C 1
ATOM 751 O O . GLU A 1 97 ? 10.648 11.109 -1.585 1 95.5 97 GLU A O 1
ATOM 756 N N . VAL A 1 98 ? 9.508 9.219 -1.152 1 97.06 98 VAL A N 1
ATOM 757 C CA . VAL A 1 98 ? 9.305 9.539 0.256 1 97.06 98 VAL A CA 1
ATOM 758 C C . VAL A 1 98 ? 10.648 9.594 0.979 1 97.06 98 VAL A C 1
ATOM 760 O O . VAL A 1 98 ? 10.906 10.523 1.75 1 97.06 98 VAL A O 1
ATOM 763 N N . ASP A 1 99 ? 11.555 8.695 0.673 1 97.62 99 ASP A N 1
ATOM 764 C CA . ASP A 1 99 ? 12.867 8.625 1.295 1 97.62 99 ASP A CA 1
ATOM 765 C C . ASP A 1 99 ? 13.695 9.875 0.978 1 97.62 99 ASP A C 1
ATOM 767 O O . ASP A 1 99 ? 14.406 10.391 1.84 1 97.62 99 ASP A O 1
ATOM 771 N N . ALA A 1 100 ? 13.57 10.273 -0.206 1 97.25 100 ALA A N 1
ATOM 772 C 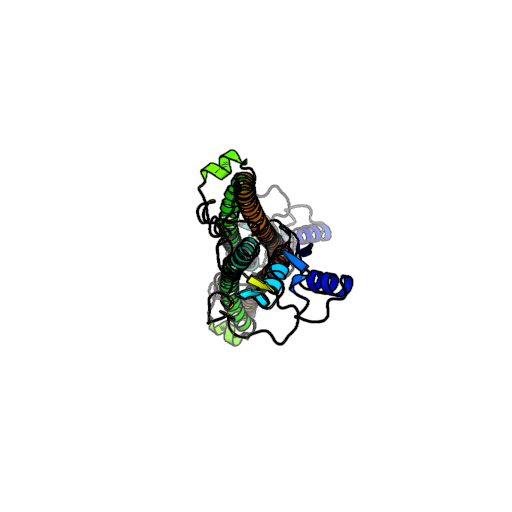CA . ALA A 1 100 ? 14.289 11.484 -0.608 1 97.25 100 ALA A CA 1
ATOM 773 C C . ALA A 1 100 ? 13.836 12.688 0.206 1 97.25 100 ALA A C 1
ATOM 775 O O . ALA A 1 100 ? 14.656 13.477 0.678 1 97.25 100 ALA A O 1
ATOM 776 N N . SER A 1 101 ? 12.555 12.828 0.393 1 96.75 101 SER A N 1
ATOM 777 C CA . SER A 1 101 ? 12.008 13.938 1.171 1 96.75 101 SER A CA 1
ATOM 778 C C . SER A 1 101 ? 12.414 13.836 2.639 1 96.75 101 SER A C 1
ATOM 780 O O . SER A 1 101 ? 12.766 14.836 3.26 1 96.75 101 SER A O 1
ATOM 782 N N . ILE A 1 102 ? 12.336 12.641 3.166 1 97.81 102 ILE A N 1
ATOM 783 C CA . ILE A 1 102 ? 12.711 12.414 4.555 1 97.81 102 ILE A CA 1
ATOM 784 C C . ILE A 1 102 ? 14.18 12.781 4.762 1 97.81 102 ILE A C 1
ATOM 786 O O . ILE A 1 102 ? 14.531 13.422 5.758 1 97.81 102 ILE A O 1
ATOM 790 N N . SER A 1 103 ? 15.023 12.383 3.828 1 97.62 103 SER A N 1
ATOM 791 C CA . SER A 1 103 ? 16.453 12.688 3.92 1 97.62 103 SER A CA 1
ATOM 792 C C . SER A 1 103 ? 16.688 14.188 3.977 1 97.62 103 SER A C 1
ATOM 794 O O . SER A 1 103 ? 17.5 14.656 4.777 1 97.62 103 SER A O 1
ATOM 796 N N . VAL A 1 104 ? 15.984 14.914 3.145 1 97.06 104 VAL A N 1
ATOM 797 C CA . VAL A 1 104 ? 16.094 16.375 3.133 1 97.06 104 VAL A CA 1
ATOM 798 C C . VAL A 1 104 ? 15.672 16.938 4.484 1 97.06 104 VAL A C 1
ATOM 800 O O . VAL A 1 104 ? 16.375 17.75 5.074 1 97.06 104 VAL A O 1
ATOM 803 N N . LEU A 1 105 ? 14.562 16.469 5.023 1 97.69 105 LEU A N 1
ATOM 804 C CA . LEU A 1 105 ? 14 16.969 6.27 1 97.69 105 LEU A CA 1
ATOM 805 C C . LEU A 1 105 ? 14.898 16.641 7.453 1 97.69 105 LEU A C 1
ATOM 807 O O . LEU A 1 105 ? 15.039 17.438 8.383 1 97.69 105 LEU A O 1
ATOM 811 N N . LYS A 1 106 ? 15.539 15.516 7.438 1 97.69 106 LYS A N 1
ATOM 812 C CA . LYS A 1 106 ? 16.422 15.117 8.523 1 97.69 106 LYS A CA 1
ATOM 813 C C . LYS A 1 106 ? 17.625 16.047 8.625 1 97.69 106 LYS A C 1
ATOM 815 O O . LYS A 1 106 ? 18.125 16.312 9.719 1 97.69 106 LYS A O 1
ATOM 820 N N . VAL A 1 107 ? 18.031 16.516 7.504 1 97.06 107 VAL A N 1
ATOM 821 C CA . VAL A 1 107 ? 19.125 17.469 7.484 1 97.06 107 VAL A CA 1
ATOM 822 C C . VAL A 1 107 ? 18.641 18.828 8.008 1 97.06 107 VAL A C 1
ATOM 824 O O . VAL A 1 107 ? 19.312 19.453 8.82 1 97.06 107 VAL A O 1
ATOM 827 N N . LEU A 1 108 ? 17.5 19.234 7.562 1 96.31 108 LEU A N 1
ATOM 828 C CA . LEU A 1 108 ? 16.938 20.531 7.914 1 96.31 108 LEU A CA 1
ATOM 829 C C . LEU A 1 108 ? 16.656 20.625 9.414 1 96.31 108 LEU A C 1
ATOM 831 O O . LEU A 1 108 ? 16.969 21.625 10.047 1 96.31 108 LEU A O 1
ATOM 835 N N . VAL A 1 109 ? 16.125 19.562 10.023 1 96.25 109 VAL A N 1
ATOM 836 C CA . VAL A 1 109 ? 15.711 19.578 11.422 1 96.25 109 VAL A CA 1
ATOM 837 C C . VAL A 1 109 ? 16.938 19.719 12.328 1 96.25 109 VAL A C 1
ATOM 839 O O . VAL A 1 109 ? 16.828 20.141 13.477 1 96.25 109 VAL A O 1
ATOM 842 N N . LEU A 1 110 ? 18.109 19.469 11.836 1 95.94 110 LEU A N 1
ATOM 843 C CA . LEU A 1 110 ? 19.328 19.469 12.633 1 95.94 110 LEU A CA 1
ATOM 844 C C . LEU A 1 110 ? 20.047 20.812 12.516 1 95.94 110 LEU A C 1
ATOM 846 O O . LEU A 1 110 ? 21.047 21.047 13.203 1 95.94 110 LEU A O 1
ATOM 850 N N . LYS A 1 111 ? 19.547 21.641 11.703 1 95.19 111 LYS A N 1
ATOM 851 C CA . LYS A 1 111 ? 20.203 22.938 11.531 1 95.19 111 LYS A CA 1
ATOM 852 C C . LYS A 1 111 ? 20.203 23.734 12.844 1 95.19 111 LYS A C 1
ATOM 854 O O . LYS A 1 111 ? 19.203 23.719 13.578 1 95.19 111 LYS A O 1
ATOM 859 N N . ASN A 1 112 ? 21.281 24.359 13.094 1 94.69 112 ASN A N 1
ATOM 860 C CA . ASN A 1 112 ? 21.359 25.203 14.281 1 94.69 112 ASN A CA 1
ATOM 861 C C . ASN A 1 112 ? 20.812 26.609 14 1 94.69 112 ASN A C 1
ATOM 863 O O . ASN A 1 112 ? 20.406 26.906 12.875 1 94.69 112 ASN A O 1
ATOM 867 N N . ASP A 1 113 ? 20.75 27.469 15 1 93.56 113 ASP A N 1
ATOM 868 C CA . ASP A 1 113 ? 20.109 28.781 14.906 1 93.56 113 ASP A CA 1
ATOM 869 C C . ASP A 1 113 ? 20.828 29.672 13.891 1 93.56 113 ASP A C 1
ATOM 871 O O . ASP A 1 113 ? 20.188 30.391 13.133 1 93.56 113 ASP A O 1
ATOM 875 N N . ASP A 1 114 ? 22.094 29.562 13.836 1 92.88 114 ASP A N 1
ATOM 876 C CA . ASP A 1 114 ? 22.875 30.375 12.898 1 92.88 114 ASP A CA 1
ATOM 877 C C . ASP A 1 114 ? 22.562 30 11.453 1 92.88 114 ASP A C 1
ATOM 879 O O . ASP A 1 114 ? 22.375 30.875 10.602 1 92.88 114 ASP A O 1
ATOM 883 N N . GLU A 1 115 ? 22.469 28.719 11.227 1 93.19 115 GLU A N 1
ATOM 884 C CA . GLU A 1 115 ? 22.156 28.203 9.891 1 93.19 115 GLU A CA 1
ATOM 885 C C . GLU A 1 115 ? 20.734 28.578 9.477 1 93.19 115 GLU A C 1
ATOM 887 O O . GLU A 1 115 ? 20.484 28.875 8.305 1 93.19 115 GLU A O 1
ATOM 892 N N . MET A 1 116 ? 19.859 28.594 10.414 1 92.19 116 MET A N 1
ATOM 893 C CA . MET A 1 116 ? 18.469 28.953 10.141 1 92.19 116 MET A CA 1
ATOM 894 C C . MET A 1 116 ? 18.359 30.438 9.758 1 92.19 116 MET A C 1
ATOM 896 O O . MET A 1 116 ? 17.578 30.797 8.883 1 92.19 116 MET A O 1
ATOM 900 N N . ASP A 1 117 ? 19.156 31.25 10.375 1 89.44 117 ASP A N 1
ATOM 901 C CA . ASP A 1 117 ? 19.125 32.688 10.102 1 89.44 117 ASP A CA 1
ATOM 902 C C . ASP A 1 117 ? 19.578 32.969 8.672 1 89.44 117 ASP A C 1
ATOM 904 O O . ASP A 1 117 ? 19.188 33.969 8.086 1 89.44 117 ASP A O 1
ATOM 908 N N . GLN A 1 118 ? 20.312 32 8.125 1 88.94 118 GLN A N 1
ATOM 909 C CA . GLN A 1 118 ? 20.844 32.188 6.781 1 88.94 118 GLN A CA 1
ATOM 910 C C . GLN A 1 118 ? 19.781 31.875 5.727 1 88.94 118 GLN A C 1
ATOM 912 O O . GLN A 1 118 ? 19.938 32.25 4.559 1 88.94 118 GLN A O 1
ATOM 917 N N . LEU A 1 119 ? 18.781 31.156 6.07 1 85.88 119 LEU A N 1
ATOM 918 C CA . LEU A 1 119 ? 17.734 30.781 5.133 1 85.88 119 LEU A CA 1
ATOM 919 C C . LEU A 1 119 ? 16.875 31.984 4.766 1 85.88 119 LEU A C 1
ATOM 921 O O . LEU A 1 119 ? 16.156 31.938 3.77 1 85.88 119 LEU A O 1
ATOM 925 N N . GLY A 1 120 ? 17.016 33.094 5.41 1 74.75 120 GLY A N 1
ATOM 926 C CA . GLY A 1 120 ? 16.25 34.312 5.133 1 74.75 120 GLY A CA 1
ATOM 927 C C . GLY A 1 120 ? 14.953 34.375 5.922 1 74.75 120 GLY A C 1
ATOM 928 O O . GLY A 1 120 ? 14.469 33.375 6.434 1 74.75 120 GLY A O 1
ATOM 929 N N . PRO A 1 121 ? 14.453 35.531 5.902 1 76.75 121 PRO A N 1
ATOM 930 C CA . PRO A 1 121 ? 13.234 35.719 6.688 1 76.75 121 PRO A CA 1
ATOM 931 C C . PRO A 1 121 ? 11.984 35.25 5.961 1 76.75 121 PRO A C 1
ATOM 933 O O . PRO A 1 121 ? 11.898 35.344 4.734 1 76.75 121 PRO A O 1
ATOM 936 N N . HIS A 1 122 ? 10.977 34.656 6.621 1 83.5 122 HIS A N 1
ATOM 937 C CA . HIS A 1 122 ? 9.75 34.156 6.008 1 83.5 122 HIS A CA 1
ATOM 938 C C . HIS A 1 122 ? 8.57 35.094 6.316 1 83.5 122 HIS A C 1
ATOM 940 O O . HIS A 1 122 ? 7.484 34.938 5.766 1 83.5 122 HIS A O 1
ATOM 946 N N . GLY A 1 123 ? 8.82 36.156 7 1 87.38 123 GLY A N 1
ATOM 947 C CA . GLY A 1 123 ? 7.805 37.125 7.348 1 87.38 123 GLY A CA 1
ATOM 948 C C . GLY A 1 123 ? 8.273 38.562 7.168 1 87.38 123 GLY A C 1
ATOM 949 O O . GLY A 1 123 ? 9.312 38.812 6.555 1 87.38 123 GLY A O 1
ATOM 950 N N . PRO A 1 124 ? 7.344 39.469 7.48 1 91.69 124 PRO A N 1
ATOM 951 C CA . PRO A 1 124 ? 7.738 40.875 7.418 1 91.69 124 PRO A CA 1
ATOM 952 C C . PRO A 1 124 ? 9 41.156 8.234 1 91.69 124 PRO A C 1
ATOM 954 O O . PRO A 1 124 ? 9.375 40.375 9.102 1 91.69 124 PRO A O 1
ATOM 957 N N . PRO A 1 125 ? 9.625 42.281 7.879 1 92.5 125 PRO A N 1
ATOM 958 C CA . PRO A 1 125 ? 10.773 42.688 8.703 1 92.5 125 PRO A CA 1
ATOM 959 C C . PRO A 1 125 ? 10.414 42.812 10.18 1 92.5 125 PRO A C 1
ATOM 961 O O . PRO A 1 125 ? 9.297 43.219 10.516 1 92.5 125 PRO A O 1
ATOM 964 N N . LEU A 1 126 ? 11.344 42.469 11.039 1 92.12 126 LEU A N 1
ATOM 965 C CA . LEU A 1 126 ? 11.125 42.406 12.484 1 92.12 126 LEU A CA 1
ATOM 966 C C . LEU A 1 126 ? 10.586 43.75 13 1 92.12 126 LEU A C 1
ATOM 968 O O . LEU A 1 126 ? 9.75 43.781 13.906 1 92.12 126 LEU A O 1
ATOM 972 N N . ASN A 1 127 ? 10.992 44.812 12.383 1 90.56 127 ASN A N 1
ATOM 973 C CA . ASN A 1 127 ? 10.617 46.125 12.867 1 90.56 127 ASN A CA 1
ATOM 974 C C . ASN A 1 127 ? 9.219 46.531 12.406 1 90.56 127 ASN A C 1
ATOM 976 O O . ASN A 1 127 ? 8.688 47.562 12.82 1 90.56 127 ASN A O 1
ATOM 980 N N . GLU A 1 128 ? 8.594 45.719 11.641 1 90.75 128 GLU A N 1
ATOM 981 C CA . GLU A 1 128 ? 7.25 46 11.148 1 90.75 128 GLU A CA 1
ATOM 982 C C . GLU A 1 128 ? 6.25 44.969 11.68 1 90.75 128 GLU A C 1
ATOM 984 O O . GLU A 1 128 ? 5.09 44.969 11.266 1 90.75 128 GLU A O 1
ATOM 989 N N . ARG A 1 129 ? 6.645 44.25 12.602 1 89.94 129 ARG A N 1
ATOM 990 C CA . ARG A 1 129 ? 5.816 43.125 13.07 1 89.94 129 ARG A CA 1
ATOM 991 C C . ARG A 1 129 ? 4.93 43.562 14.234 1 89.94 129 ARG A C 1
ATOM 993 O O . ARG A 1 129 ? 5.191 44.594 14.867 1 89.94 129 ARG A O 1
ATOM 1000 N N . ASN A 1 130 ? 3.918 42.75 14.391 1 84.88 130 ASN A N 1
ATOM 1001 C CA . ASN A 1 130 ? 2.963 42.938 15.484 1 84.88 130 ASN A CA 1
ATOM 1002 C C . ASN A 1 130 ? 2.199 44.25 15.375 1 84.88 130 ASN A C 1
ATOM 1004 O O . ASN A 1 130 ? 1.635 44.719 16.359 1 84.88 130 ASN A O 1
ATOM 1008 N N . ARG A 1 131 ? 2.314 44.875 14.266 1 87.44 131 ARG A N 1
ATOM 1009 C CA . ARG A 1 131 ? 1.603 46.125 14.055 1 87.44 131 ARG A CA 1
ATOM 1010 C C . ARG A 1 131 ? 0.26 45.906 13.375 1 87.44 131 ARG A C 1
ATOM 1012 O O . ARG A 1 131 ? 0.141 45.031 12.516 1 87.44 13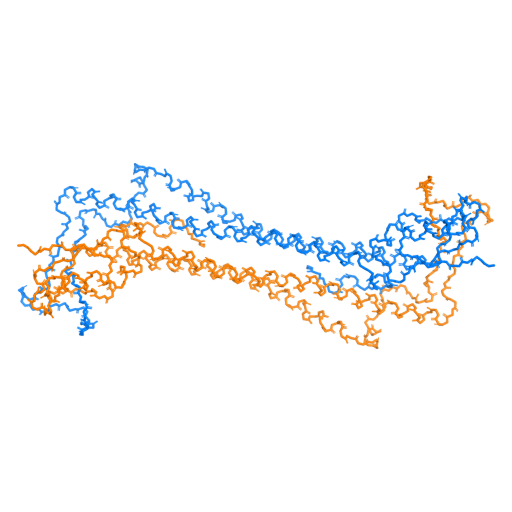1 ARG A O 1
ATOM 1019 N N . GLY A 1 132 ? -0.696 46.656 13.836 1 85.94 132 GLY A N 1
ATOM 1020 C CA . GLY A 1 132 ? -2.004 46.531 13.211 1 85.94 132 GLY A CA 1
ATOM 1021 C C . GLY A 1 132 ? -3.141 46.969 14.109 1 85.94 132 GLY A C 1
ATOM 1022 O O . GLY A 1 132 ? -2.906 47.5 15.188 1 85.94 132 GLY A O 1
ATOM 1023 N N . VAL A 1 133 ? -4.277 46.75 13.578 1 87.75 133 VAL A N 1
ATOM 1024 C CA . VAL A 1 133 ? -5.461 47.125 14.344 1 87.75 133 VAL A CA 1
ATOM 1025 C C . VAL A 1 133 ? -5.621 46.188 15.547 1 87.75 133 VAL A C 1
ATOM 1027 O O . VAL A 1 133 ? -5.316 45 15.453 1 87.75 133 VAL A O 1
ATOM 1030 N N . GLN A 1 134 ? -6.074 46.844 16.578 1 89.75 134 GLN A N 1
ATOM 1031 C CA . GLN A 1 134 ? -6.297 46.062 17.797 1 89.75 134 GLN A CA 1
ATOM 1032 C C . GLN A 1 134 ? -7.273 44.906 17.547 1 89.75 134 GLN A C 1
ATOM 1034 O O . GLN A 1 134 ? -8.297 45.094 16.891 1 89.75 134 GLN A O 1
ATOM 1039 N N . GLN A 1 135 ? -6.867 43.719 18.078 1 91.44 135 GLN A N 1
ATOM 1040 C CA . GLN A 1 135 ? -7.703 42.531 17.984 1 91.44 135 GLN A CA 1
ATOM 1041 C C . GLN A 1 135 ? -8.289 42.156 19.344 1 91.44 135 GLN A C 1
ATOM 1043 O O . GLN A 1 135 ? -7.594 42.25 20.375 1 91.44 135 GLN A O 1
ATOM 1048 N N . VAL A 1 136 ? -9.578 41.812 19.297 1 91.12 136 VAL A N 1
ATOM 1049 C CA . VAL A 1 136 ? -10.227 41.469 20.562 1 91.12 136 VAL A CA 1
ATOM 1050 C C . VAL A 1 136 ? -10.953 40.125 20.422 1 91.12 136 VAL A C 1
ATOM 1052 O O . VAL A 1 136 ? -11.438 39.781 19.344 1 91.12 136 VAL A O 1
ATOM 1055 N N . ILE A 1 137 ? -10.914 39.375 21.516 1 91.62 137 ILE A N 1
ATOM 1056 C CA . ILE A 1 137 ? -11.602 38.094 21.609 1 91.62 137 ILE A CA 1
ATOM 1057 C C . ILE A 1 137 ? -13.016 38.281 22.141 1 91.62 137 ILE A C 1
ATOM 1059 O O . ILE A 1 137 ? -13.211 39 23.141 1 91.62 137 ILE A O 1
ATOM 1063 N N . TYR A 1 138 ? -13.938 37.75 21.484 1 89.12 138 TYR A N 1
ATOM 1064 C CA . TYR A 1 138 ? -15.312 37.625 21.984 1 89.12 138 TYR A CA 1
ATOM 1065 C C . TYR A 1 138 ? -15.617 36.188 22.422 1 89.12 138 TYR A C 1
ATOM 1067 O O . TYR A 1 138 ? -15.914 35.344 21.578 1 89.12 138 TYR A O 1
ATOM 1075 N N . PRO A 1 139 ? -15.578 35.969 23.703 1 82.94 139 PRO A N 1
ATOM 1076 C CA . PRO A 1 139 ? -15.68 34.594 24.188 1 82.94 139 PRO A CA 1
ATOM 1077 C C . PRO A 1 139 ? -17.062 34 23.953 1 82.94 139 PRO A C 1
ATOM 1079 O O . PRO A 1 139 ? -17.188 32.781 23.719 1 82.94 139 PRO A O 1
ATOM 1082 N N . HIS A 1 140 ? -18.141 34.75 24.156 1 78.81 140 HIS A N 1
ATOM 1083 C CA . HIS A 1 140 ? -19.5 34.25 24.047 1 78.81 140 HIS A CA 1
ATOM 1084 C C . HIS A 1 140 ? -20.312 35.062 23.031 1 78.81 140 HIS A C 1
ATOM 1086 O O . HIS A 1 140 ? -20.047 36.25 22.828 1 78.81 140 HIS A O 1
ATOM 1092 N N . PRO A 1 141 ? -21.219 34.281 22.297 1 71.62 141 PRO A N 1
ATOM 1093 C CA . PRO A 1 141 ? -22.125 35 21.406 1 71.62 141 PRO A CA 1
ATOM 1094 C C . PRO A 1 141 ? -22.969 36.031 22.125 1 71.62 141 PRO A C 1
ATOM 1096 O O . PRO A 1 141 ? -23.094 36 23.359 1 71.62 141 PRO A O 1
ATOM 1099 N N . PRO A 1 142 ? -23.578 37.031 21.344 1 66.88 142 PRO A N 1
ATOM 1100 C CA . PRO A 1 142 ? -23.469 37.219 19.891 1 66.88 142 PRO A CA 1
ATOM 1101 C C . PRO A 1 142 ? -22.141 37.844 19.469 1 66.88 142 PRO A C 1
ATOM 1103 O O . PRO A 1 142 ? -21.656 38.781 20.125 1 66.88 142 PRO A O 1
ATOM 1106 N N . PHE A 1 143 ? -21.531 37.188 18.5 1 66.5 143 PHE A N 1
ATOM 1107 C CA . PHE A 1 143 ? -20.297 37.719 17.969 1 66.5 143 PHE A CA 1
ATOM 1108 C C . PHE A 1 143 ? -20.562 38.688 16.812 1 66.5 143 PHE A C 1
ATOM 1110 O O . PHE A 1 143 ? -21.484 38.469 16.031 1 66.5 143 PHE A O 1
ATOM 1117 N N . PRO A 1 144 ? -19.891 39.844 16.938 1 64.25 144 PRO A N 1
ATOM 1118 C CA . PRO A 1 144 ? -20.094 40.688 15.742 1 64.25 144 PRO A CA 1
ATOM 1119 C C . PRO A 1 144 ? -19.766 39.938 14.445 1 64.25 144 PRO A C 1
ATOM 1121 O O . PRO A 1 144 ? -18.797 39.156 14.398 1 64.25 144 PRO A O 1
ATOM 1124 N N . GLU A 1 145 ? -20.75 39.75 13.641 1 59.91 145 GLU A N 1
ATOM 1125 C CA . GLU A 1 145 ? -20.547 39.062 12.383 1 59.91 145 GLU A CA 1
ATOM 1126 C C . GLU A 1 145 ? -19.422 39.688 11.562 1 59.91 145 GLU A C 1
ATOM 1128 O O . GLU A 1 145 ? -18.641 38.969 10.922 1 59.91 145 GLU A O 1
ATOM 1133 N N . ASP A 1 146 ? -19.391 41 11.469 1 59.66 146 ASP A N 1
ATOM 1134 C CA . ASP A 1 146 ? -18.406 41.719 10.664 1 59.66 146 ASP A CA 1
ATOM 1135 C C . ASP A 1 146 ? -17.375 42.406 11.547 1 59.66 146 ASP A C 1
ATOM 1137 O O . ASP A 1 146 ? -17.656 42.719 12.703 1 59.66 146 ASP A O 1
ATOM 1141 N N . PRO A 1 147 ? -16.094 42.312 10.938 1 59.81 147 PRO A N 1
ATOM 1142 C CA . PRO A 1 147 ? -15.117 43.125 11.648 1 59.81 147 PRO A CA 1
ATOM 1143 C C . PRO A 1 147 ? -15.727 44.438 12.164 1 59.81 147 PRO A C 1
ATOM 1145 O O . PRO A 1 147 ? -16.562 45.031 11.492 1 59.81 147 PRO A O 1
ATOM 1148 N N . SER A 1 148 ? -15.852 44.531 13.461 1 63.75 148 SER A N 1
ATOM 1149 C CA . SER A 1 148 ? -16.344 45.812 13.93 1 63.75 148 SER A CA 1
ATOM 1150 C C . SER A 1 148 ? -15.258 46.875 13.914 1 63.75 148 SER A C 1
ATOM 1152 O O . SER A 1 148 ? -14.359 46.844 14.766 1 63.75 148 SER A O 1
ATOM 1154 N N . PHE A 1 149 ? -15.008 47.438 12.578 1 65.19 149 PHE A N 1
ATOM 1155 C CA . PHE A 1 149 ? -14.164 48.625 12.562 1 65.19 149 PHE A CA 1
ATOM 1156 C C . PHE A 1 149 ? -14.906 49.812 13.156 1 65.19 149 PHE A C 1
ATOM 1158 O O . PHE A 1 149 ? -16.125 49.938 12.992 1 65.19 149 PHE A O 1
ATOM 1165 N N . GLU A 1 150 ? -14.664 50 14.375 1 64.06 150 GLU A N 1
ATOM 1166 C CA . GLU A 1 150 ? -15.328 51.188 14.945 1 64.06 150 GLU A CA 1
ATOM 1167 C C . GLU A 1 150 ? -15.039 52.438 14.125 1 64.06 150 GLU A C 1
ATOM 1169 O O . GLU A 1 150 ? -13.883 52.688 13.789 1 64.06 150 GLU A O 1
ATOM 1174 N N . HIS A 1 151 ? -16.125 52.719 13.172 1 62.44 151 HIS A N 1
ATOM 1175 C CA . HIS A 1 151 ? -16.078 53.969 12.398 1 62.44 151 HIS A CA 1
ATOM 1176 C C . HIS A 1 151 ? -16.594 55.156 13.219 1 62.44 151 HIS A C 1
ATOM 1178 O O . HIS A 1 151 ? -17.438 55 14.102 1 62.44 151 HIS A O 1
ATOM 1184 N N . GLY A 1 152 ? -15.68 56.281 13.258 1 61.66 152 GLY A N 1
ATOM 1185 C CA . GLY A 1 152 ? -16.078 57.5 13.938 1 61.66 152 GLY A CA 1
ATOM 1186 C C . GLY A 1 152 ? -14.906 58.375 14.328 1 61.66 152 GLY A C 1
ATOM 1187 O O . GLY A 1 152 ? -13.875 58.375 13.656 1 61.66 152 GLY A O 1
ATOM 1188 N N . THR A 1 153 ? -15.188 59.188 15.336 1 66.12 153 THR A N 1
ATOM 1189 C CA . THR A 1 153 ? -14.148 60.094 15.82 1 66.12 153 THR A CA 1
ATOM 1190 C C . THR A 1 153 ? -12.961 59.312 16.375 1 66.12 153 THR A C 1
ATOM 1192 O O . THR A 1 153 ? -13.07 58.094 16.625 1 66.12 153 THR A O 1
ATOM 1195 N N . THR A 1 154 ? -11.875 59.938 16.281 1 64.12 154 THR A N 1
ATOM 1196 C CA . THR A 1 154 ? -10.617 59.344 16.719 1 64.12 154 THR A CA 1
ATOM 1197 C C . THR A 1 154 ? -10.82 58.5 17.969 1 64.12 154 THR A C 1
ATOM 1199 O O . THR A 1 154 ? -10.305 57.375 18.078 1 64.12 154 THR A O 1
ATOM 1202 N N . PRO A 1 155 ? -11.672 59 18.844 1 65.5 155 PRO A N 1
ATOM 1203 C CA . PRO A 1 155 ? -11.859 58.188 20.062 1 65.5 155 PRO A CA 1
ATOM 1204 C C . PRO A 1 155 ? -12.664 56.906 19.812 1 65.5 155 PRO A C 1
ATOM 1206 O O . PRO A 1 155 ? -12.648 56 20.641 1 65.5 155 PRO A O 1
ATOM 1209 N N . GLN A 1 156 ? -13.258 56.906 18.688 1 68.25 156 GLN A N 1
ATOM 1210 C CA . GLN A 1 156 ? -14.156 55.781 18.438 1 68.25 156 GLN A CA 1
ATOM 1211 C C . GLN A 1 156 ? -13.477 54.719 17.578 1 68.25 156 GLN A C 1
ATOM 1213 O O . GLN A 1 156 ? -13.93 53.562 17.531 1 68.25 156 GLN A O 1
ATOM 1218 N N . ARG A 1 157 ? -12.391 55.094 17.125 1 78.12 157 ARG A N 1
ATOM 1219 C CA . ARG A 1 157 ? -11.719 54.219 16.172 1 78.12 157 ARG A CA 1
ATOM 1220 C C . ARG A 1 157 ? -10.984 53.094 16.891 1 78.12 157 ARG A C 1
ATOM 1222 O O . ARG A 1 157 ? -10.555 53.25 18.047 1 78.12 157 ARG A O 1
ATOM 1229 N N . VAL A 1 158 ? -10.914 51.969 16.359 1 83.62 158 VAL A N 1
ATOM 1230 C CA . VAL A 1 158 ? -10.148 50.844 16.875 1 83.62 158 VAL A CA 1
ATOM 1231 C C . VAL A 1 158 ? -8.68 51.25 17.031 1 83.62 158 VAL A C 1
ATOM 1233 O O . VAL A 1 158 ? -8.07 51.781 16.109 1 83.62 158 VAL A O 1
ATOM 1236 N N . PRO A 1 159 ? -8.156 51.094 18.203 1 85 159 PRO A N 1
ATOM 1237 C CA . PRO A 1 159 ? -6.75 51.469 18.422 1 85 159 PRO A CA 1
ATOM 1238 C C . PRO A 1 159 ? -5.797 50.625 17.562 1 85 159 PRO A C 1
ATOM 1240 O O . PRO A 1 159 ? -6.129 49.531 17.156 1 85 159 PRO A O 1
ATOM 1243 N N . TYR A 1 160 ? -4.711 51.281 17.281 1 86.94 160 TYR A N 1
ATOM 1244 C CA . TYR A 1 160 ? -3.639 50.625 16.547 1 86.94 160 TYR A CA 1
ATOM 1245 C C . TYR A 1 160 ? -2.547 50.156 17.5 1 86.94 160 TYR A C 1
ATOM 1247 O O . TYR A 1 160 ? -2.174 50.875 18.438 1 86.94 160 TYR A O 1
ATOM 1255 N N . GLN A 1 161 ? -2.229 48.938 17.25 1 87.25 161 GLN A N 1
ATOM 1256 C CA . GLN A 1 161 ? -1.094 48.375 17.969 1 87.25 161 GLN A CA 1
ATOM 1257 C C . GLN A 1 161 ? 0.218 48.656 17.25 1 87.25 161 GLN A C 1
ATOM 1259 O O . GLN A 1 161 ? 0.31 48.469 16.031 1 87.25 161 GLN A O 1
ATOM 1264 N N . ALA A 1 162 ? 1.178 49.094 18.078 1 88.44 162 ALA A N 1
ATOM 1265 C CA . ALA A 1 162 ? 2.475 49.438 17.484 1 88.44 162 ALA A CA 1
ATOM 1266 C C . ALA A 1 162 ? 3.324 48.188 17.297 1 88.44 162 ALA A C 1
ATOM 1268 O O . ALA A 1 162 ? 3.057 47.156 17.891 1 88.44 162 ALA A O 1
ATOM 1269 N N . ALA A 1 163 ? 4.324 48.375 16.438 1 92.19 163 ALA A N 1
ATOM 1270 C CA . ALA A 1 163 ? 5.316 47.312 16.25 1 92.19 163 ALA A CA 1
ATOM 1271 C C . ALA A 1 163 ? 6.148 47.125 17.5 1 92.19 163 ALA A C 1
ATOM 1273 O O . ALA A 1 163 ? 6.02 47.875 18.469 1 92.19 163 ALA A O 1
ATOM 1274 N N . TYR A 1 164 ? 6.91 45.969 17.469 1 91.25 164 TYR A N 1
ATOM 1275 C CA . TYR A 1 164 ? 7.816 45.719 18.578 1 91.25 164 TYR A CA 1
ATOM 1276 C C . TYR A 1 164 ? 8.688 46.938 18.859 1 91.25 164 TYR A C 1
ATOM 1278 O O . TYR A 1 164 ? 9.359 47.438 17.969 1 91.25 164 TYR A O 1
ATOM 1286 N N . GLY A 1 165 ? 8.758 47.25 20.109 1 90.25 165 GLY A N 1
ATOM 1287 C CA . GLY A 1 165 ? 9.43 48.5 20.484 1 90.25 165 GLY A CA 1
ATOM 1288 C C . GLY A 1 165 ? 10.867 48.281 20.922 1 90.25 165 GLY A C 1
ATOM 1289 O O . GLY A 1 165 ? 11.688 49.188 20.828 1 90.25 165 GLY A O 1
ATOM 1290 N N . THR A 1 166 ? 11.117 47.125 21.422 1 93.88 166 THR A N 1
ATOM 1291 C CA . THR A 1 166 ? 12.445 46.906 21.969 1 93.88 166 THR A CA 1
ATOM 1292 C C . THR A 1 166 ? 13.188 45.844 21.141 1 93.88 166 THR A C 1
ATOM 1294 O O . THR A 1 166 ? 12.57 45.062 20.422 1 93.88 166 THR A O 1
ATOM 1297 N N . GLN A 1 167 ? 14.562 45.938 21.25 1 94.38 167 GLN A N 1
ATOM 1298 C CA . GLN A 1 167 ? 15.383 44.938 20.578 1 94.38 167 GLN A CA 1
ATOM 1299 C C . GLN A 1 167 ? 15.109 43.531 21.125 1 94.38 167 GLN A C 1
ATOM 1301 O O . GLN A 1 167 ? 15.133 42.531 20.391 1 94.38 167 GLN A O 1
ATOM 1306 N N . GLN A 1 168 ? 14.836 43.469 22.359 1 94.88 168 GLN A N 1
ATOM 1307 C CA . GLN A 1 168 ? 14.539 42.188 22.984 1 94.88 168 GLN A CA 1
ATOM 1308 C C . GLN A 1 168 ? 13.289 41.531 22.375 1 94.88 168 GLN A C 1
ATOM 1310 O O . GLN A 1 168 ? 13.273 40.344 22.078 1 94.88 168 GLN A O 1
ATOM 1315 N N . GLU A 1 169 ? 12.297 42.344 22.188 1 93.5 169 GLU A N 1
ATOM 1316 C CA . GLU A 1 169 ? 11.07 41.844 21.578 1 93.5 169 GLU A CA 1
ATOM 1317 C C . GLU A 1 169 ? 11.32 41.344 20.156 1 93.5 169 GLU A C 1
ATOM 1319 O O . GLU A 1 169 ? 10.758 40.344 19.734 1 93.5 169 GLU A O 1
ATOM 1324 N N . ARG A 1 170 ? 12.156 42 19.422 1 94.06 170 ARG A N 1
ATOM 1325 C CA . ARG A 1 170 ? 12.484 41.625 18.047 1 94.06 170 ARG A CA 1
ATOM 1326 C C . ARG A 1 170 ? 13.305 40.344 18.016 1 94.06 170 ARG A C 1
ATOM 1328 O O . ARG A 1 170 ? 13.078 39.5 17.172 1 94.06 170 ARG A O 1
ATOM 1335 N N . ASP A 1 171 ? 14.203 40.25 18.953 1 94 171 ASP A N 1
ATOM 1336 C CA . ASP A 1 171 ? 15.008 39.031 19.047 1 94 171 ASP A CA 1
ATOM 1337 C C . ASP A 1 171 ? 14.141 37.812 19.375 1 94 171 ASP A C 1
ATOM 1339 O O . ASP A 1 171 ? 14.359 36.719 18.859 1 94 171 ASP A O 1
ATOM 1343 N N . GLU A 1 172 ? 13.227 38 20.25 1 94.88 172 GLU A N 1
ATOM 1344 C CA . GLU A 1 172 ? 12.305 36.938 20.594 1 94.88 172 GLU A CA 1
ATOM 1345 C C . GLU A 1 172 ? 11.453 36.531 19.391 1 94.88 172 GLU A C 1
ATOM 1347 O O . GLU A 1 172 ? 11.172 35.344 19.203 1 94.88 172 GLU A O 1
ATOM 1352 N N . ALA A 1 173 ? 11.047 37.5 18.656 1 94.44 173 ALA A N 1
ATOM 1353 C CA . ALA A 1 173 ? 10.289 37.219 17.453 1 94.44 173 ALA A CA 1
ATOM 1354 C C . ALA A 1 173 ? 11.117 36.375 16.469 1 94.44 173 ALA A C 1
ATOM 1356 O O . ALA A 1 173 ? 10.609 35.406 15.883 1 94.44 173 ALA A O 1
ATOM 1357 N N . ALA A 1 174 ? 12.328 36.719 16.297 1 94.38 174 ALA A N 1
ATOM 1358 C CA . ALA A 1 174 ? 13.219 35.969 15.422 1 94.38 174 ALA A CA 1
ATOM 1359 C C . ALA A 1 174 ? 13.391 34.531 15.914 1 94.38 174 ALA A C 1
ATOM 1361 O O . ALA A 1 174 ? 13.43 33.594 15.117 1 94.38 174 ALA A O 1
ATOM 1362 N N . ALA A 1 175 ? 13.539 34.438 17.188 1 95.12 175 ALA A N 1
ATOM 1363 C CA . ALA A 1 175 ? 13.664 33.094 17.781 1 95.12 175 ALA A CA 1
ATOM 1364 C C . ALA A 1 175 ? 12.414 32.25 17.531 1 95.12 175 ALA A C 1
ATOM 1366 O O . ALA A 1 175 ? 12.508 31.062 17.25 1 95.12 175 ALA A O 1
ATOM 1367 N N . ARG A 1 176 ? 11.273 32.875 17.578 1 95.88 176 ARG A N 1
ATOM 1368 C CA . ARG A 1 176 ? 10.016 32.188 17.312 1 95.88 176 ARG A CA 1
ATOM 1369 C C . ARG A 1 176 ? 9.953 31.688 15.867 1 95.88 176 ARG A C 1
ATOM 1371 O O . ARG A 1 176 ? 9.43 30.609 15.594 1 95.88 176 ARG A O 1
ATOM 1378 N N . ASP A 1 177 ? 10.469 32.469 14.992 1 96.25 177 ASP A N 1
ATOM 1379 C CA . ASP A 1 177 ? 10.508 32.062 13.602 1 96.25 177 ASP A CA 1
ATOM 1380 C C . ASP A 1 177 ? 11.32 30.766 13.445 1 96.25 177 ASP A C 1
ATOM 1382 O O . ASP A 1 177 ? 10.891 29.844 12.75 1 96.25 177 ASP A O 1
ATOM 1386 N N . ARG A 1 178 ? 12.453 30.75 14.125 1 95.56 178 ARG A N 1
ATOM 1387 C CA . ARG A 1 178 ? 13.297 29.562 14.062 1 95.56 178 ARG A CA 1
ATOM 1388 C C . ARG A 1 178 ? 12.586 28.344 14.641 1 95.56 178 ARG A C 1
ATOM 1390 O O . ARG A 1 178 ? 12.609 27.266 14.055 1 95.56 178 ARG A O 1
ATOM 1397 N N . CYS A 1 179 ? 11.93 28.547 15.711 1 96.5 179 CYS A N 1
ATOM 1398 C CA . CYS A 1 179 ? 11.203 27.453 16.359 1 96.5 179 CYS A CA 1
ATOM 1399 C C . CYS A 1 179 ? 10.055 26.969 15.477 1 96.5 179 CYS A C 1
ATOM 1401 O O . CYS A 1 179 ? 9.828 25.766 15.344 1 96.5 179 CYS A O 1
ATOM 1403 N N . ALA A 1 180 ? 9.398 27.922 14.914 1 97.19 180 ALA A N 1
ATOM 1404 C CA . ALA A 1 180 ? 8.281 27.594 14.039 1 97.19 180 ALA A CA 1
ATOM 1405 C C . ALA A 1 180 ? 8.734 26.766 12.852 1 97.19 180 ALA A C 1
ATOM 1407 O O . ALA A 1 180 ? 8.109 25.75 12.508 1 97.19 180 ALA A O 1
ATOM 1408 N N . GLN A 1 181 ? 9.805 27.188 12.273 1 97 181 GLN A N 1
ATOM 1409 C CA . GLN A 1 181 ? 10.328 26.484 11.109 1 97 181 GLN A CA 1
ATOM 1410 C C . GLN A 1 181 ? 10.75 25.062 11.469 1 97 181 GLN A C 1
ATOM 1412 O O . GLN A 1 181 ? 10.422 24.109 10.758 1 97 181 GLN A O 1
ATOM 1417 N N . ARG A 1 182 ? 11.438 24.906 12.547 1 96.44 182 ARG A N 1
ATOM 1418 C CA . ARG A 1 182 ? 11.875 23.594 12.984 1 96.44 182 ARG A CA 1
ATOM 1419 C C . ARG A 1 182 ? 10.688 22.688 13.312 1 96.44 182 ARG A C 1
ATOM 1421 O O . ARG A 1 182 ? 10.68 21.516 12.953 1 96.44 182 ARG A O 1
ATOM 1428 N N . ALA A 1 183 ? 9.75 23.25 13.969 1 97.5 183 ALA A N 1
ATOM 1429 C CA . ALA A 1 183 ? 8.547 22.484 14.305 1 97.5 183 ALA A CA 1
ATOM 1430 C C . ALA A 1 183 ? 7.828 22.016 13.047 1 97.5 183 ALA A C 1
ATOM 1432 O O . ALA A 1 183 ? 7.316 20.891 13 1 97.5 183 ALA A O 1
ATOM 1433 N N . LEU A 1 184 ? 7.793 22.891 12.062 1 97.5 184 LEU A N 1
ATOM 1434 C CA . LEU A 1 184 ? 7.152 22.547 10.797 1 97.5 184 LEU A CA 1
ATOM 1435 C C . LEU A 1 184 ? 7.883 21.406 10.109 1 97.5 184 LEU A C 1
ATOM 1437 O O . LEU A 1 184 ? 7.254 20.453 9.617 1 97.5 184 LEU A O 1
ATOM 1441 N N . TRP A 1 185 ? 9.148 21.531 10.07 1 97.56 185 TRP A N 1
ATOM 1442 C CA . TRP A 1 185 ? 9.938 20.453 9.484 1 97.56 185 TRP A CA 1
ATOM 1443 C C . TRP A 1 185 ? 9.727 19.141 10.242 1 97.56 185 TRP A C 1
ATOM 1445 O O . TRP A 1 185 ? 9.586 18.078 9.633 1 97.56 185 TRP A O 1
ATOM 1455 N N . HIS A 1 186 ? 9.695 19.219 11.578 1 97.81 186 HIS A N 1
ATOM 1456 C CA . HIS A 1 186 ? 9.461 18.031 12.391 1 97.81 186 HIS A CA 1
ATOM 1457 C C . HIS A 1 186 ? 8.094 17.422 12.094 1 97.81 186 HIS A C 1
ATOM 1459 O O . HIS A 1 186 ? 7.957 16.203 12.016 1 97.81 186 HIS A O 1
ATOM 1465 N N . ALA A 1 187 ? 7.141 18.234 11.984 1 98 187 ALA A N 1
ATOM 1466 C CA . ALA A 1 187 ? 5.797 17.75 11.68 1 98 187 ALA A CA 1
ATOM 1467 C C . ALA A 1 187 ? 5.77 17.031 10.328 1 98 187 ALA A C 1
ATOM 1469 O O . ALA A 1 187 ? 5.227 15.922 10.219 1 98 187 ALA A O 1
ATOM 1470 N N . LYS A 1 188 ? 6.316 17.688 9.359 1 97.81 188 LYS A N 1
ATOM 1471 C CA . LYS A 1 188 ? 6.367 17.078 8.039 1 97.81 188 LYS A CA 1
ATOM 1472 C C . LYS A 1 188 ? 7.141 15.758 8.07 1 97.81 188 LYS A C 1
ATOM 1474 O O . LYS A 1 188 ? 6.762 14.789 7.406 1 97.81 188 LYS A O 1
ATOM 1479 N N . LEU A 1 189 ? 8.242 15.75 8.828 1 98.06 189 LEU A N 1
ATOM 1480 C CA . LEU A 1 189 ? 9.039 14.531 8.969 1 98.06 189 LEU A CA 1
ATOM 1481 C C . LEU A 1 189 ? 8.211 13.414 9.594 1 98.06 189 LEU A C 1
ATOM 1483 O O . LEU A 1 189 ? 8.227 12.281 9.102 1 98.06 189 LEU A O 1
ATOM 1487 N N . CYS A 1 190 ? 7.465 13.734 10.602 1 98.12 190 CYS A N 1
ATOM 1488 C CA . CYS A 1 190 ? 6.609 12.766 11.266 1 98.12 190 CYS A CA 1
ATOM 1489 C C . CYS A 1 190 ? 5.594 12.18 10.297 1 98.12 190 CYS A C 1
ATOM 1491 O O . CYS A 1 190 ? 5.383 10.961 10.266 1 98.12 190 CYS A O 1
ATOM 1493 N N . ILE A 1 191 ? 5.02 13.008 9.539 1 98.25 191 ILE A N 1
ATOM 1494 C CA . ILE A 1 191 ? 4.008 12.586 8.578 1 98.25 191 ILE A CA 1
ATOM 1495 C C . ILE A 1 191 ? 4.629 11.648 7.543 1 98.25 191 ILE A C 1
ATOM 1497 O O . ILE A 1 191 ? 4.094 10.57 7.273 1 98.25 191 ILE A O 1
ATOM 1501 N N . LEU A 1 192 ? 5.75 12.055 7.004 1 98 192 LEU A N 1
ATOM 1502 C CA . LEU A 1 192 ? 6.387 11.289 5.938 1 98 192 LEU A CA 1
ATOM 1503 C C . LEU A 1 192 ? 6.949 9.977 6.469 1 98 192 LEU A C 1
ATOM 1505 O O . LEU A 1 192 ? 6.949 8.961 5.762 1 98 192 LEU A O 1
ATOM 1509 N N . GLU A 1 193 ? 7.445 10 7.727 1 98.25 193 GLU A N 1
ATOM 1510 C CA . GLU A 1 193 ? 7.934 8.766 8.328 1 98.25 193 GLU A CA 1
ATOM 1511 C C . GLU A 1 193 ? 6.797 7.766 8.523 1 98.25 193 GLU A C 1
ATOM 1513 O O . GLU A 1 193 ? 6.988 6.559 8.359 1 98.25 193 GLU A O 1
ATOM 1518 N N . MET A 1 194 ? 5.637 8.242 8.891 1 98 194 MET A N 1
ATOM 1519 C CA . MET A 1 194 ? 4.477 7.363 8.984 1 98 194 MET A CA 1
ATOM 1520 C C . MET A 1 194 ? 4.133 6.777 7.617 1 98 194 MET A C 1
ATOM 1522 O O . MET A 1 194 ? 3.889 5.574 7.5 1 98 194 MET A O 1
ATOM 1526 N N . ARG A 1 195 ? 4.109 7.582 6.609 1 97.88 195 ARG A N 1
ATOM 1527 C CA . ARG A 1 195 ? 3.844 7.117 5.254 1 97.88 195 ARG A CA 1
ATOM 1528 C C . ARG A 1 195 ? 4.852 6.051 4.836 1 97.88 195 ARG A C 1
ATOM 1530 O O . ARG A 1 195 ? 4.48 5.023 4.266 1 97.88 195 ARG A O 1
ATOM 1537 N N . GLN A 1 196 ? 6.109 6.355 5.121 1 97.56 196 GLN A N 1
ATOM 1538 C CA . GLN A 1 196 ? 7.176 5.406 4.809 1 97.56 196 GLN A CA 1
ATOM 1539 C C . GLN A 1 196 ? 6.922 4.059 5.473 1 97.56 196 GLN A C 1
ATOM 1541 O O . GLN A 1 196 ? 7.074 3.01 4.836 1 97.56 196 GLN A O 1
ATOM 1546 N N . SER A 1 197 ? 6.609 4.172 6.727 1 98.25 197 SER A N 1
ATOM 1547 C CA . SER A 1 197 ? 6.367 2.953 7.492 1 98.25 197 SER A CA 1
ATOM 1548 C C . SER A 1 197 ? 5.23 2.135 6.883 1 98.25 197 SER A C 1
ATOM 1550 O O . SER A 1 197 ? 5.328 0.912 6.773 1 98.25 197 SER A O 1
ATOM 1552 N N . ILE A 1 198 ? 4.168 2.709 6.473 1 97.81 198 ILE A N 1
ATOM 1553 C CA . ILE A 1 198 ? 3.02 2.025 5.891 1 97.81 198 ILE A CA 1
ATOM 1554 C C . ILE A 1 198 ? 3.416 1.393 4.559 1 97.81 198 ILE A C 1
ATOM 1556 O O . ILE A 1 198 ? 3.025 0.261 4.262 1 97.81 198 ILE A O 1
ATOM 1560 N N . LEU A 1 199 ? 4.191 2.123 3.742 1 97.56 199 LEU A N 1
ATOM 1561 C CA . LEU A 1 199 ? 4.633 1.606 2.451 1 97.56 199 LEU A CA 1
ATOM 1562 C C . LEU A 1 199 ? 5.539 0.393 2.633 1 97.56 199 LEU A C 1
ATOM 1564 O O . LEU A 1 199 ? 5.441 -0.578 1.88 1 97.56 199 LEU A O 1
ATOM 1568 N N . LYS A 1 200 ? 6.453 0.472 3.629 1 97.94 200 LYS A N 1
ATOM 1569 C CA . LYS A 1 200 ? 7.312 -0.668 3.932 1 97.94 200 LYS A CA 1
ATOM 1570 C C . LYS A 1 200 ? 6.492 -1.891 4.324 1 97.94 200 LYS A C 1
ATOM 1572 O O . LYS A 1 200 ? 6.773 -3.006 3.881 1 97.94 200 LYS A O 1
ATOM 1577 N N . ASP A 1 201 ? 5.508 -1.677 5.133 1 97.56 201 ASP A N 1
ATOM 1578 C CA . ASP A 1 201 ? 4.621 -2.758 5.543 1 97.56 201 ASP A CA 1
ATOM 1579 C C . ASP A 1 201 ? 3.871 -3.336 4.344 1 97.56 201 ASP A C 1
ATOM 1581 O O . ASP A 1 201 ? 3.705 -4.555 4.234 1 97.56 201 ASP A O 1
ATOM 1585 N N . LYS A 1 202 ? 3.32 -2.496 3.504 1 97 202 LYS A N 1
ATOM 1586 C CA . LYS A 1 202 ? 2.637 -2.924 2.287 1 97 202 LYS A CA 1
ATOM 1587 C C . LYS A 1 202 ? 3.531 -3.822 1.44 1 97 202 LYS A C 1
ATOM 1589 O O . LYS A 1 202 ? 3.098 -4.879 0.973 1 97 202 LYS A O 1
ATOM 1594 N N . ARG A 1 203 ? 4.742 -3.377 1.226 1 97.62 203 ARG A N 1
ATOM 1595 C CA . ARG A 1 203 ? 5.699 -4.137 0.424 1 97.62 203 ARG A CA 1
ATOM 1596 C C . ARG A 1 203 ? 5.938 -5.52 1.021 1 97.62 203 ARG A C 1
ATOM 1598 O O . ARG A 1 203 ? 5.91 -6.523 0.307 1 97.62 203 ARG A O 1
ATOM 1605 N N . SER A 1 204 ? 6.141 -5.551 2.307 1 97.88 204 SER A N 1
ATOM 1606 C CA . SER A 1 204 ? 6.422 -6.797 3.01 1 97.88 204 SER A CA 1
ATOM 1607 C C . SER A 1 204 ? 5.23 -7.742 2.955 1 97.88 204 SER A C 1
ATOM 1609 O O . SER A 1 204 ? 5.391 -8.938 2.697 1 97.88 204 SER A O 1
ATOM 1611 N N . GLU A 1 205 ? 4.078 -7.246 3.178 1 97.06 205 GLU A N 1
ATOM 1612 C CA . GLU A 1 205 ? 2.871 -8.062 3.154 1 97.06 205 GLU A CA 1
ATOM 1613 C C . GLU A 1 205 ? 2.594 -8.602 1.753 1 97.06 205 GLU A C 1
ATOM 1615 O O . GLU A 1 205 ? 2.209 -9.758 1.591 1 97.06 205 GLU A O 1
ATOM 1620 N N . MET A 1 206 ? 2.766 -7.707 0.779 1 97.31 206 MET A N 1
ATOM 1621 C CA . MET A 1 206 ? 2.59 -8.141 -0.604 1 97.31 206 MET A CA 1
ATOM 1622 C C . MET A 1 206 ? 3.496 -9.32 -0.925 1 97.31 206 MET A C 1
ATOM 1624 O O . MET A 1 206 ? 3.039 -10.336 -1.454 1 97.31 206 MET A O 1
ATOM 1628 N N . MET A 1 207 ? 4.719 -9.211 -0.558 1 97.38 207 MET A N 1
ATOM 1629 C CA . MET A 1 207 ? 5.699 -10.258 -0.836 1 97.38 207 MET A CA 1
ATOM 1630 C C . MET A 1 207 ? 5.348 -11.547 -0.095 1 97.38 207 MET A C 1
ATOM 1632 O O . MET A 1 207 ? 5.281 -12.617 -0.699 1 97.38 207 MET A O 1
ATOM 1636 N N . SER A 1 208 ? 5.051 -11.4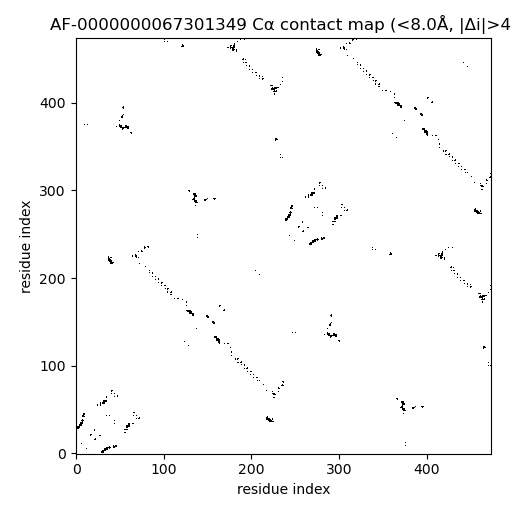38 1.154 1 98.12 208 SER A N 1
ATOM 1637 C CA . SER A 1 208 ? 4.855 -12.617 1.995 1 98.12 208 SER A CA 1
ATOM 1638 C C . SER A 1 208 ? 3.525 -13.297 1.688 1 98.12 208 SER A C 1
ATOM 1640 O O . SER A 1 208 ? 3.486 -14.5 1.429 1 98.12 208 SER A O 1
ATOM 1642 N N . LYS A 1 209 ? 2.445 -12.57 1.66 1 98.06 209 LYS A N 1
ATOM 1643 C CA . LYS A 1 209 ? 1.117 -13.156 1.496 1 98.06 209 LYS A CA 1
ATOM 1644 C C . LYS A 1 209 ? 0.916 -13.664 0.073 1 98.06 209 LYS A C 1
ATOM 1646 O O . LYS A 1 209 ? 0.332 -14.734 -0.131 1 98.06 209 LYS A O 1
ATOM 1651 N N . MET A 1 210 ? 1.361 -12.914 -0.908 1 98.06 210 MET A N 1
ATOM 1652 C CA . MET A 1 210 ? 1.229 -13.352 -2.295 1 98.06 210 MET A CA 1
ATOM 1653 C C . MET A 1 210 ? 2.029 -14.625 -2.547 1 98.06 210 MET A C 1
ATOM 1655 O O . MET A 1 210 ? 1.545 -15.547 -3.205 1 98.06 210 MET A O 1
ATOM 1659 N N . THR A 1 211 ? 3.238 -14.672 -1.976 1 98.31 211 THR A N 1
ATOM 1660 C CA . THR A 1 211 ? 4.07 -15.859 -2.133 1 98.31 211 THR A CA 1
ATOM 1661 C C . THR A 1 211 ? 3.434 -17.062 -1.436 1 98.31 211 THR A C 1
ATOM 1663 O O . THR A 1 211 ? 3.449 -18.172 -1.967 1 98.31 211 THR A O 1
ATOM 1666 N N . ALA A 1 212 ? 2.867 -16.844 -0.319 1 98.44 212 ALA A N 1
ATOM 1667 C CA . ALA A 1 212 ? 2.217 -17.922 0.424 1 98.44 212 ALA A CA 1
ATOM 1668 C C . ALA A 1 212 ? 1.06 -18.516 -0.373 1 98.44 212 ALA A C 1
ATOM 1670 O O . ALA A 1 212 ? 0.925 -19.734 -0.466 1 98.44 212 ALA A O 1
ATOM 1671 N N . VAL A 1 213 ? 0.259 -17.641 -0.944 1 98.38 213 VAL A N 1
ATOM 1672 C CA . VAL A 1 213 ? -0.88 -18.109 -1.734 1 98.38 213 VAL A CA 1
ATOM 1673 C C . VAL A 1 213 ? -0.386 -18.875 -2.959 1 98.38 213 VAL A C 1
ATOM 1675 O O . VAL A 1 213 ? -0.928 -19.922 -3.299 1 98.38 213 VAL A O 1
ATOM 1678 N N . PHE A 1 214 ? 0.607 -18.344 -3.635 1 98.56 214 PHE A N 1
ATOM 1679 C CA . PHE A 1 214 ? 1.146 -18.984 -4.824 1 98.56 214 PHE A CA 1
ATOM 1680 C C . PHE A 1 214 ? 1.708 -20.359 -4.48 1 98.56 214 PHE A C 1
ATOM 1682 O O . PHE A 1 214 ? 1.459 -21.344 -5.195 1 98.56 214 PHE A O 1
ATOM 1689 N N . ASN A 1 215 ? 2.438 -20.453 -3.316 1 98.5 215 ASN A N 1
ATOM 1690 C CA . ASN A 1 215 ? 2.984 -21.734 -2.881 1 98.5 215 ASN A CA 1
ATOM 1691 C C . ASN A 1 215 ? 1.88 -22.75 -2.604 1 98.5 215 ASN A C 1
AT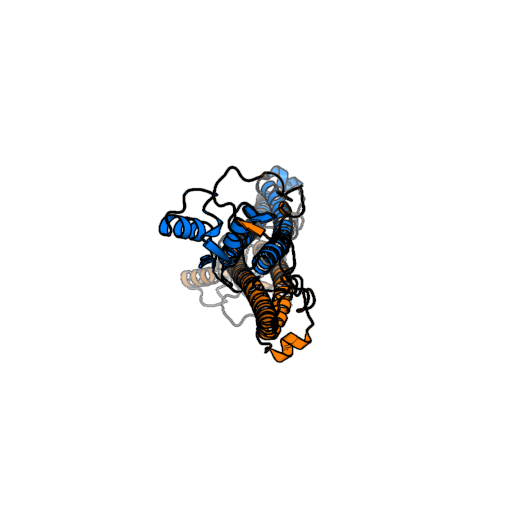OM 1693 O O . ASN A 1 215 ? 1.999 -23.922 -2.971 1 98.5 215 ASN A O 1
ATOM 1697 N N . ARG A 1 216 ? 0.86 -22.266 -2 1 98.44 216 ARG A N 1
ATOM 1698 C CA . ARG A 1 216 ? -0.268 -23.156 -1.736 1 98.44 216 ARG A CA 1
ATOM 1699 C C . ARG A 1 216 ? -0.858 -23.688 -3.035 1 98.44 216 ARG A C 1
ATOM 1701 O O . ARG A 1 216 ? -1.144 -24.891 -3.146 1 98.44 216 ARG A O 1
ATOM 1708 N N . ILE A 1 217 ? -0.978 -22.844 -4.047 1 98.31 217 ILE A N 1
ATOM 1709 C CA . ILE A 1 217 ? -1.518 -23.219 -5.348 1 98.31 217 ILE A CA 1
ATOM 1710 C C . ILE A 1 217 ? -0.624 -24.281 -5.992 1 98.31 217 ILE A C 1
ATOM 1712 O O . ILE A 1 217 ? -1.117 -25.25 -6.578 1 98.31 217 ILE A O 1
ATOM 1716 N N . MET A 1 218 ? 0.629 -24.141 -5.855 1 98.19 218 MET A N 1
ATOM 1717 C CA . MET A 1 218 ? 1.605 -25.031 -6.473 1 98.19 218 MET A CA 1
ATOM 1718 C C . MET A 1 218 ? 1.647 -26.375 -5.75 1 98.19 218 MET A C 1
ATOM 1720 O O . MET A 1 218 ? 1.939 -27.406 -6.359 1 98.19 218 MET A O 1
ATOM 1724 N N . GLU A 1 219 ? 1.314 -26.422 -4.469 1 98.19 219 GLU A N 1
ATOM 1725 C CA . GLU A 1 219 ? 1.594 -27.578 -3.633 1 98.19 219 GLU A CA 1
ATOM 1726 C C . GLU A 1 219 ? 0.323 -28.375 -3.355 1 98.19 219 GLU A C 1
ATOM 1728 O O . GLU A 1 219 ? 0.39 -29.531 -2.934 1 98.19 219 GLU A O 1
ATOM 1733 N N . GLU A 1 220 ? -0.788 -27.781 -3.559 1 98.19 220 GLU A N 1
ATOM 1734 C CA . GLU A 1 220 ? -2.045 -28.469 -3.271 1 98.19 220 GLU A CA 1
ATOM 1735 C C . GLU A 1 220 ? -2.543 -29.25 -4.492 1 98.19 220 GLU A C 1
ATOM 1737 O O . GLU A 1 220 ? -2.346 -28.812 -5.629 1 98.19 220 GLU A O 1
ATOM 1742 N N . PRO A 1 221 ? -3.154 -30.438 -4.266 1 98.25 221 PRO A N 1
ATOM 1743 C CA . PRO A 1 221 ? -3.771 -31.172 -5.383 1 98.25 221 PRO A CA 1
ATOM 1744 C C . PRO A 1 221 ? -4.793 -30.312 -6.137 1 98.25 221 PRO A C 1
ATOM 1746 O O . PRO A 1 221 ? -5.551 -29.562 -5.523 1 98.25 221 PRO A O 1
ATOM 1749 N N . SER A 1 222 ? -4.703 -30.328 -7.398 1 98.06 222 SER A N 1
ATOM 1750 C CA . SER A 1 222 ? -5.629 -29.578 -8.242 1 98.06 222 SER A CA 1
ATOM 1751 C C . SER A 1 222 ? -5.621 -30.109 -9.672 1 98.06 222 SER A C 1
ATOM 1753 O O . SER A 1 222 ? -4.82 -30.984 -10.016 1 98.06 222 SER A O 1
ATOM 1755 N N . HIS A 1 223 ? -6.477 -29.578 -10.461 1 98.38 223 HIS A N 1
ATOM 1756 C CA . HIS A 1 223 ? -6.555 -29.953 -11.867 1 98.38 223 HIS A CA 1
ATOM 1757 C C . HIS A 1 223 ? -5.676 -29.062 -12.734 1 98.38 223 HIS A C 1
ATOM 1759 O O . HIS A 1 223 ? -5.809 -29.047 -13.961 1 98.38 223 HIS A O 1
ATOM 1765 N N . LEU A 1 224 ? -4.855 -28.25 -12.047 1 98.25 224 LEU A N 1
ATOM 1766 C CA . LEU A 1 224 ? -3.918 -27.438 -12.805 1 98.25 224 LEU A CA 1
ATOM 1767 C C . LEU A 1 224 ? -3.01 -28.312 -13.664 1 98.25 224 LEU A C 1
ATOM 1769 O O . LEU A 1 224 ? -2.4 -29.266 -13.164 1 98.25 224 LEU A O 1
ATOM 1773 N N . GLY A 1 225 ? -2.979 -28 -14.938 1 97.62 225 GLY A N 1
ATOM 1774 C CA . GLY A 1 225 ? -2.07 -28.688 -15.844 1 97.62 225 GLY A CA 1
ATOM 1775 C C . GLY A 1 225 ? -2.527 -30.078 -16.203 1 97.62 225 GLY A C 1
ATOM 1776 O O . GLY A 1 225 ? -1.745 -30.875 -16.734 1 97.62 225 GLY A O 1
ATOM 1777 N N . VAL A 1 226 ? -3.832 -30.375 -15.891 1 97.75 226 VAL A N 1
ATOM 1778 C CA . VAL A 1 226 ? -4.301 -31.734 -16.188 1 97.75 226 VAL A CA 1
ATOM 1779 C C . VAL A 1 226 ? -4.496 -31.906 -17.688 1 97.75 226 VAL A C 1
ATOM 1781 O O . VAL A 1 226 ? -4.57 -33.031 -18.188 1 97.75 226 VAL A O 1
ATOM 1784 N N . GLY A 1 227 ? -4.57 -30.906 -18.406 1 96.25 227 GLY A N 1
ATOM 1785 C CA . GLY A 1 227 ? -4.695 -30.828 -19.859 1 96.25 227 GLY A CA 1
ATOM 1786 C C . GLY A 1 227 ? -4.133 -29.547 -20.438 1 96.25 227 GLY A C 1
ATOM 1787 O O . GLY A 1 227 ? -3.449 -28.797 -19.734 1 96.25 227 GLY A O 1
ATOM 1788 N N . TYR A 1 228 ? -4.371 -29.406 -21.656 1 95.69 228 TYR A N 1
ATOM 1789 C CA . TYR A 1 228 ? -3.916 -28.188 -22.328 1 95.69 228 TYR A CA 1
ATOM 1790 C C . TYR A 1 228 ? -4.82 -27.016 -22 1 95.69 228 TYR A C 1
ATOM 1792 O O . TYR A 1 228 ? -6.047 -27.156 -21.984 1 95.69 228 TYR A O 1
ATOM 1800 N N . ALA A 1 229 ? -4.191 -25.969 -21.641 1 94.81 229 ALA A N 1
ATOM 1801 C CA . ALA A 1 229 ? -4.906 -24.734 -21.312 1 94.81 229 ALA A CA 1
ATOM 1802 C C . ALA A 1 229 ? -4.203 -23.516 -21.906 1 94.81 229 ALA A C 1
ATOM 1804 O O . ALA A 1 229 ? -3.041 -23.594 -22.312 1 94.81 229 ALA A O 1
ATOM 1805 N N . ASP A 1 230 ? -4.973 -22.438 -22.047 1 92.44 230 ASP A N 1
ATOM 1806 C CA . ASP A 1 230 ? -4.359 -21.156 -22.359 1 92.44 230 ASP A CA 1
ATOM 1807 C C . ASP A 1 230 ? -3.752 -20.516 -21.109 1 92.44 230 ASP A C 1
ATOM 1809 O O . ASP A 1 230 ? -4.441 -19.812 -20.359 1 92.44 230 ASP A O 1
ATOM 1813 N N . ASN A 1 231 ? -2.508 -20.672 -21.047 1 85.75 231 ASN A N 1
ATOM 1814 C CA . ASN A 1 231 ? -1.829 -20.266 -19.812 1 85.75 231 ASN A CA 1
ATOM 1815 C C . ASN A 1 231 ? -1.569 -18.766 -19.781 1 85.75 231 ASN A C 1
ATOM 1817 O O . ASN A 1 231 ? -1.279 -18.203 -18.719 1 85.75 231 ASN A O 1
ATOM 1821 N N . GLU A 1 232 ? -1.805 -18.141 -20.906 1 83.25 232 GLU A N 1
ATOM 1822 C CA . GLU A 1 232 ? -1.376 -16.75 -21 1 83.25 232 GLU A CA 1
ATOM 1823 C C . GLU A 1 232 ? -2.537 -15.797 -20.734 1 83.25 232 GLU A C 1
ATOM 1825 O O . GLU A 1 232 ? -2.344 -14.719 -20.172 1 83.25 232 GLU A O 1
ATOM 1830 N N . PHE A 1 233 ? -3.707 -16.297 -21.094 1 83.31 233 PHE A N 1
ATOM 1831 C CA . PHE A 1 233 ? -4.852 -15.406 -20.969 1 83.31 233 PHE A CA 1
ATOM 1832 C C . PHE A 1 233 ? -5.773 -15.859 -19.844 1 83.31 233 PHE A C 1
ATOM 1834 O O . PHE A 1 233 ? -6.039 -17.062 -19.688 1 83.31 233 PHE A O 1
ATOM 1841 N N . PRO A 1 234 ? -6.305 -14.953 -19.078 1 88.31 234 PRO A N 1
ATOM 1842 C CA . PRO A 1 234 ? -5.887 -13.555 -18.938 1 88.31 234 PRO A CA 1
ATOM 1843 C C . PRO A 1 234 ? -4.562 -13.406 -18.203 1 88.31 234 PRO A C 1
ATOM 1845 O O . PRO A 1 234 ? -4.211 -14.258 -17.375 1 88.31 234 PRO A O 1
ATOM 1848 N N . PRO A 1 235 ? -3.895 -12.289 -18.5 1 89.06 235 PRO A N 1
ATOM 1849 C CA . PRO A 1 235 ? -2.609 -12.102 -17.828 1 89.06 235 PRO A CA 1
ATOM 1850 C C . PRO A 1 235 ? -2.766 -11.68 -16.375 1 89.06 235 PRO A C 1
ATOM 1852 O O . PRO A 1 235 ? -3.779 -11.086 -16 1 89.06 235 PRO A O 1
ATOM 1855 N N . LEU A 1 236 ? -1.806 -12.094 -15.602 1 89.81 236 LEU A N 1
ATOM 1856 C CA . LEU A 1 236 ? -1.773 -11.641 -14.219 1 89.81 236 LEU A CA 1
ATOM 1857 C C . LEU A 1 236 ? -1.253 -10.211 -14.133 1 89.81 236 LEU A C 1
ATOM 1859 O O . LEU A 1 236 ? -1.57 -9.484 -13.18 1 89.81 236 LEU A O 1
ATOM 1863 N N . ALA A 1 237 ? -0.274 -9.922 -15.102 1 81.25 237 ALA A N 1
ATOM 1864 C CA . ALA A 1 237 ? 0.287 -8.57 -15.156 1 81.25 237 ALA A CA 1
ATOM 1865 C C . ALA A 1 237 ? -0.024 -7.902 -16.5 1 81.25 237 ALA A C 1
ATOM 1867 O O . ALA A 1 237 ? -0.176 -8.578 -17.516 1 81.25 237 ALA A O 1
ATOM 1868 N N . MET B 1 1 ? -3.09 48.781 35.25 1 60.28 1 MET B N 1
ATOM 1869 C CA . MET B 1 1 ? -2.729 48.094 34.031 1 60.28 1 MET B CA 1
ATOM 1870 C C . MET B 1 1 ? -3.426 46.719 33.938 1 60.28 1 MET B C 1
ATOM 1872 O O . MET B 1 1 ? -3.564 46.031 34.969 1 60.28 1 MET B O 1
ATOM 1876 N N . ALA B 1 2 ? -4.148 46.406 32.812 1 78.5 2 ALA B N 1
ATOM 1877 C CA . ALA B 1 2 ? -4.93 45.156 32.75 1 78.5 2 ALA B CA 1
ATOM 1878 C C . ALA B 1 2 ? -4.031 43.938 32.875 1 78.5 2 ALA B C 1
ATOM 1880 O O . ALA B 1 2 ? -2.891 43.969 32.406 1 78.5 2 ALA B O 1
ATOM 1881 N N . GLN B 1 3 ? -4.473 43.094 33.719 1 91.44 3 GLN B N 1
ATOM 1882 C CA . GLN B 1 3 ? -3.771 41.812 33.875 1 91.44 3 GLN B CA 1
ATOM 1883 C C . GLN B 1 3 ? -3.773 41.031 32.562 1 91.44 3 GLN B C 1
ATOM 1885 O O . GLN B 1 3 ? -4.777 41 31.828 1 91.44 3 GLN B O 1
ATOM 1890 N N . VAL B 1 4 ? -2.598 40.531 32.219 1 94.81 4 VAL B N 1
ATOM 1891 C CA . VAL B 1 4 ? -2.498 39.719 31.031 1 94.81 4 VAL B CA 1
ATOM 1892 C C . VAL B 1 4 ? -2.531 38.219 31.406 1 94.81 4 VAL B C 1
ATOM 1894 O O . VAL B 1 4 ? -1.756 37.781 32.25 1 94.81 4 VAL B O 1
ATOM 1897 N N . ARG B 1 5 ? -3.5 37.469 30.828 1 96.38 5 ARG B N 1
ATOM 1898 C CA . ARG B 1 5 ? -3.621 36.031 31.078 1 96.38 5 ARG B CA 1
ATOM 1899 C C . ARG B 1 5 ? -3.193 35.219 29.859 1 96.38 5 ARG B C 1
ATOM 1901 O O . ARG B 1 5 ? -3.57 35.531 28.734 1 96.38 5 ARG B O 1
ATOM 1908 N N . LEU B 1 6 ? -2.355 34.188 30.156 1 97.12 6 LEU B N 1
ATOM 1909 C CA . LEU B 1 6 ? -1.915 33.281 29.109 1 97.12 6 LEU B CA 1
ATOM 1910 C C . LEU B 1 6 ? -2.986 32.219 28.812 1 97.12 6 LEU B C 1
ATOM 1912 O O . LEU B 1 6 ? -3.525 31.609 29.734 1 97.12 6 LEU B O 1
ATOM 1916 N N . VAL B 1 7 ? -3.354 32.062 27.547 1 97.69 7 VAL B N 1
ATOM 1917 C CA . VAL B 1 7 ? -4.395 31.109 27.172 1 97.69 7 VAL B CA 1
ATOM 1918 C C . VAL B 1 7 ? -3.924 30.266 26 1 97.69 7 VAL B C 1
ATOM 1920 O O . VAL B 1 7 ? -3.129 30.719 25.172 1 97.69 7 VAL B O 1
ATOM 1923 N N . SER B 1 8 ? -4.445 28.984 26.016 1 97.81 8 SER B N 1
ATOM 1924 C CA . SER B 1 8 ? -4.125 28.062 24.922 1 97.81 8 SER B CA 1
ATOM 1925 C C . SER B 1 8 ? -5.391 27.562 24.234 1 97.81 8 SER B C 1
ATOM 1927 O O . SER B 1 8 ? -5.316 26.875 23.203 1 97.81 8 SER B O 1
ATOM 1929 N N . SER B 1 9 ? -6.492 27.906 24.812 1 97.38 9 SER B N 1
ATOM 1930 C CA . SER B 1 9 ? -7.781 27.453 24.297 1 97.38 9 SER B CA 1
ATOM 1931 C C . SER B 1 9 ? -8.906 28.391 24.734 1 97.38 9 SER B C 1
ATOM 1933 O O . SER B 1 9 ? -8.703 29.25 25.578 1 97.38 9 SER B O 1
ATOM 1935 N N . LEU B 1 10 ? -10.023 28.234 24.094 1 95.62 10 LEU B N 1
ATOM 1936 C CA . LEU B 1 10 ? -11.195 29 24.516 1 95.62 10 LEU B CA 1
ATOM 1937 C C . LEU B 1 10 ? -11.625 28.609 25.922 1 95.62 10 LEU B C 1
ATOM 1939 O O . LEU B 1 10 ? -12.148 29.438 26.656 1 95.62 10 LEU B O 1
ATOM 1943 N N . ALA B 1 11 ? -11.391 27.375 26.219 1 95.88 11 ALA B N 1
ATOM 1944 C CA . ALA B 1 11 ? -11.695 26.922 27.578 1 95.88 11 ALA B CA 1
ATOM 1945 C C . ALA B 1 11 ? -10.883 27.688 28.609 1 95.88 11 ALA B C 1
ATOM 1947 O O . ALA B 1 11 ? -11.383 28.016 29.688 1 95.88 11 ALA B O 1
ATOM 1948 N N . ASP B 1 12 ? -9.594 27.922 28.266 1 97.06 12 ASP B N 1
ATOM 1949 C CA . ASP B 1 12 ? -8.75 28.734 29.141 1 97.06 12 ASP B CA 1
ATOM 1950 C C . ASP B 1 12 ? -9.328 30.125 29.312 1 97.06 12 ASP B C 1
ATOM 1952 O O . ASP B 1 12 ? -9.281 30.703 30.391 1 97.06 12 ASP B O 1
ATOM 1956 N N . VAL B 1 13 ? -9.828 30.703 28.172 1 95.5 13 VAL B N 1
ATOM 1957 C CA . VAL B 1 13 ? -10.422 32.031 28.203 1 95.5 13 VAL B CA 1
ATOM 1958 C C . VAL B 1 13 ? -11.617 32.031 29.172 1 95.5 13 VAL B C 1
ATOM 1960 O O . VAL B 1 13 ? -11.711 32.906 30.047 1 95.5 13 VAL B O 1
ATOM 1963 N N . ASP B 1 14 ? -12.445 31.078 29.047 1 94.19 14 ASP B N 1
ATOM 1964 C CA . ASP B 1 14 ? -13.625 30.953 29.906 1 94.19 14 ASP B CA 1
ATOM 1965 C C . ASP B 1 14 ? -13.227 30.797 31.359 1 94.19 14 ASP B C 1
ATOM 1967 O O . ASP B 1 14 ? -13.82 31.422 32.25 1 94.19 14 ASP B O 1
ATOM 1971 N N . ALA B 1 15 ? -12.289 29.953 31.578 1 95.75 15 ALA B N 1
ATOM 1972 C CA . ALA B 1 15 ? -11.828 29.703 32.938 1 95.75 15 ALA B CA 1
ATOM 1973 C C . ALA B 1 15 ? -11.273 30.969 33.562 1 95.75 15 ALA B C 1
ATOM 1975 O O . ALA B 1 15 ? -11.516 31.234 34.75 1 95.75 15 ALA B O 1
ATOM 1976 N N . ALA B 1 16 ? -10.484 31.719 32.75 1 94.81 16 ALA B N 1
ATOM 1977 C CA . ALA B 1 16 ? -9.922 32.969 33.25 1 94.81 16 ALA B CA 1
ATOM 1978 C C . ALA B 1 16 ? -11.023 33.969 33.594 1 94.81 16 ALA B C 1
ATOM 1980 O O . ALA B 1 16 ? -10.961 34.625 34.656 1 94.81 16 ALA B O 1
ATOM 1981 N N . LEU B 1 17 ? -12.008 34.094 32.812 1 93.38 17 LEU B N 1
ATOM 1982 C CA . LEU B 1 17 ? -13.109 35.031 33.031 1 93.38 17 LEU B CA 1
ATOM 1983 C C . LEU B 1 17 ? -13.898 34.625 34.281 1 93.38 17 LEU B C 1
ATOM 1985 O O . LEU B 1 17 ? -14.266 35.469 35.094 1 93.38 17 LEU B O 1
ATOM 1989 N N . GLN B 1 18 ? -14.148 33.375 34.375 1 93.69 18 GLN B N 1
ATOM 1990 C CA . GLN B 1 18 ? -14.852 32.875 35.562 1 93.69 18 GLN B CA 1
ATOM 1991 C C . GLN B 1 18 ? -14.055 33.156 36.844 1 93.69 18 GLN B C 1
ATOM 1993 O O . GLN B 1 18 ? -14.625 33.562 37.844 1 93.69 18 GLN B O 1
ATOM 1998 N N . GLY B 1 19 ? -12.75 32.875 36.719 1 93.75 19 GLY B N 1
ATOM 1999 C CA . GLY B 1 19 ? -11.891 33.094 37.875 1 93.75 19 GLY B CA 1
ATOM 2000 C C . GLY B 1 19 ? -11.852 34.562 38.312 1 93.75 19 GLY B C 1
ATOM 2001 O O . GLY B 1 19 ? -11.727 34.844 39.5 1 93.75 19 GLY B O 1
ATOM 2002 N N . LEU B 1 20 ? -11.984 35.469 37.375 1 93 20 LEU B N 1
ATOM 2003 C CA . LEU B 1 20 ? -11.938 36.875 37.656 1 93 20 LEU B CA 1
ATOM 2004 C C . LEU B 1 20 ? -13.344 37.438 37.875 1 93 20 LEU B C 1
ATOM 2006 O O . LEU B 1 20 ? -13.516 38.656 38.062 1 93 20 LEU B O 1
ATOM 2010 N N . GLN B 1 21 ? -14.336 36.562 37.75 1 92.19 21 GLN B N 1
ATOM 2011 C CA . GLN B 1 21 ? -15.734 36.938 37.938 1 92.19 21 GLN B CA 1
ATOM 2012 C C . GLN B 1 21 ? -16.172 38.031 36.969 1 92.19 21 GLN B C 1
ATOM 2014 O O . GLN B 1 21 ? -16.844 38.969 37.344 1 92.19 21 GLN B O 1
ATOM 2019 N N . ILE B 1 22 ? -15.57 37.875 35.781 1 89.88 22 ILE B N 1
ATOM 2020 C CA . ILE B 1 22 ? -15.977 38.781 34.719 1 89.88 22 ILE B CA 1
ATOM 2021 C C . ILE B 1 22 ? -17.141 38.188 33.938 1 89.88 22 ILE B C 1
ATOM 2023 O O . ILE B 1 22 ? -17 37.125 33.281 1 89.88 22 ILE B O 1
ATOM 2027 N N . THR B 1 23 ? -18.281 38.844 34.031 1 82.69 23 THR B N 1
ATOM 2028 C CA . THR B 1 23 ? -19.484 38.281 33.406 1 82.69 23 THR B CA 1
ATOM 2029 C C . THR B 1 23 ? -20.031 39.188 32.312 1 82.69 23 THR B C 1
ATOM 2031 O O . THR B 1 23 ? -20.875 38.781 31.531 1 82.69 23 THR B O 1
ATOM 2034 N N . GLN B 1 24 ? -19.547 40.438 32.344 1 80.62 24 GLN B N 1
ATOM 2035 C CA . GLN B 1 24 ? -20.078 41.406 31.391 1 80.62 24 GLN B CA 1
ATOM 2036 C C . GLN B 1 24 ? -18.953 42 30.547 1 80.62 24 GLN B C 1
ATOM 2038 O O . GLN B 1 24 ? -17.812 42.094 31 1 80.62 24 GLN B O 1
ATOM 2043 N N . MET B 1 25 ? -19.297 42.438 29.375 1 80.62 25 MET B N 1
ATOM 2044 C CA . MET B 1 25 ? -18.344 42.969 28.422 1 80.62 25 MET B CA 1
ATOM 2045 C C . MET B 1 25 ? -17.797 44.312 28.891 1 80.62 25 MET B C 1
ATOM 2047 O O . MET B 1 25 ? -16.703 44.719 28.484 1 80.62 25 MET B O 1
ATOM 2051 N N . ASN B 1 26 ? -18.547 44.938 29.719 1 79.69 26 ASN B N 1
ATOM 2052 C CA . ASN B 1 26 ? -18.078 46.219 30.219 1 79.69 26 ASN B CA 1
ATOM 2053 C C . ASN B 1 26 ? -16.875 46.062 31.156 1 79.69 26 ASN B C 1
ATOM 2055 O O . ASN B 1 26 ? -16.203 47.031 31.469 1 79.69 26 ASN B O 1
ATOM 2059 N N . GLN B 1 27 ? -16.547 44.844 31.484 1 84.94 27 GLN B N 1
ATOM 2060 C CA . GLN B 1 27 ? -15.406 44.531 32.344 1 84.94 27 GLN B CA 1
ATOM 2061 C C . GLN B 1 27 ? -14.211 44.062 31.531 1 84.94 27 GLN B C 1
ATOM 2063 O O . GLN B 1 27 ? -13.227 43.562 32.094 1 84.94 27 GLN B O 1
ATOM 2068 N N . ALA B 1 28 ? -14.312 44.188 30.234 1 84.94 28 ALA B N 1
ATOM 2069 C CA . ALA B 1 28 ? -13.289 43.656 29.328 1 84.94 28 ALA B CA 1
ATOM 2070 C C . ALA B 1 28 ? -11.945 44.344 29.562 1 84.94 28 ALA B C 1
ATOM 2072 O O . ALA B 1 28 ? -10.891 43.75 29.297 1 84.94 28 ALA B O 1
ATOM 2073 N N . GLY B 1 29 ? -11.938 45.5 30.094 1 86.75 29 GLY B N 1
ATOM 2074 C CA . GLY B 1 29 ? -10.711 46.25 30.328 1 86.75 29 GLY B CA 1
ATOM 2075 C C . GLY B 1 29 ? -9.898 45.719 31.484 1 86.75 29 GLY B C 1
ATOM 2076 O O . GLY B 1 29 ? -8.727 46.062 31.641 1 86.75 29 GLY B O 1
ATOM 2077 N N . GLN B 1 30 ? -10.461 44.75 32.219 1 89.81 30 GLN B N 1
ATOM 2078 C CA . GLN B 1 30 ? -9.828 44.25 33.438 1 89.81 30 GLN B CA 1
ATOM 2079 C C . GLN B 1 30 ? -8.82 43.156 33.094 1 89.81 30 GLN B C 1
ATOM 2081 O O . GLN B 1 30 ? -7.961 42.812 33.906 1 89.81 30 GLN B O 1
ATOM 2086 N N . VAL B 1 31 ? -9.039 42.562 31.938 1 93.62 31 VAL B N 1
ATOM 2087 C CA . VAL B 1 31 ? -8.148 41.469 31.594 1 93.62 31 VAL B CA 1
ATOM 2088 C C . VAL B 1 31 ? -7.832 41.469 30.109 1 93.62 31 VAL B C 1
ATOM 2090 O O . VAL B 1 31 ? -8.672 41.875 29.297 1 93.62 31 VAL B O 1
ATOM 2093 N N . GLN B 1 32 ? -6.578 41.219 29.797 1 94.94 32 GLN B N 1
ATOM 2094 C CA . GLN B 1 32 ? -6.113 41 28.438 1 94.94 32 GLN B CA 1
ATOM 2095 C C . GLN B 1 32 ? -5.57 39.562 28.266 1 94.94 32 GLN B C 1
ATOM 2097 O O . GLN B 1 32 ? -5.184 38.938 29.25 1 94.94 32 GLN B O 1
ATOM 2102 N N . PHE B 1 33 ? -5.648 39.062 27.016 1 96.19 33 PHE B N 1
ATOM 2103 C CA . PHE B 1 33 ? -5.223 37.688 26.797 1 96.19 33 PHE B CA 1
ATOM 2104 C C . PHE B 1 33 ? -4 37.656 25.891 1 96.19 33 PHE B C 1
ATOM 2106 O O . PHE B 1 33 ? -3.871 38.469 24.969 1 96.19 33 PHE B O 1
ATOM 2113 N N . GLN B 1 34 ? -3.152 36.719 26.266 1 97 34 GLN B N 1
ATOM 2114 C CA . GLN B 1 34 ? -2 36.375 25.438 1 97 34 GLN B CA 1
ATOM 2115 C C . GLN B 1 34 ? -2.049 34.906 25.031 1 97 34 GLN B C 1
ATOM 2117 O O . GLN B 1 34 ? -2.205 34.031 25.875 1 97 34 GLN B O 1
ATOM 2122 N N . LEU B 1 35 ? -1.969 34.719 23.719 1 97.88 35 LEU B N 1
ATOM 2123 C CA . LEU B 1 35 ? -1.937 33.344 23.234 1 97.88 35 LEU B CA 1
ATOM 2124 C C . LEU B 1 35 ? -0.609 32.688 23.578 1 97.88 35 LEU B C 1
ATOM 2126 O O . LEU B 1 35 ? 0.457 33.25 23.359 1 97.88 35 LEU B O 1
ATOM 2130 N N . HIS B 1 36 ? -0.758 31.453 24.109 1 98 36 HIS B N 1
ATOM 2131 C CA . HIS B 1 36 ? 0.438 30.688 24.453 1 98 36 HIS B CA 1
ATOM 2132 C 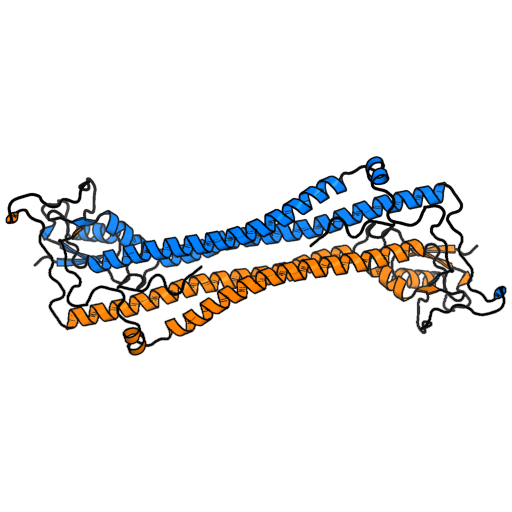C . HIS B 1 36 ? 1.18 30.25 23.203 1 98 36 HIS B C 1
ATOM 2134 O O . HIS B 1 36 ? 0.558 29.812 22.234 1 98 36 HIS B O 1
ATOM 2140 N N . GLU B 1 37 ? 2.48 30.297 23.266 1 97.75 37 GLU B N 1
ATOM 2141 C CA . GLU B 1 37 ? 3.322 29.953 22.125 1 97.75 37 GLU B CA 1
ATOM 2142 C C . GLU B 1 37 ? 3.111 28.5 21.688 1 97.75 37 GLU B C 1
ATOM 2144 O O . GLU B 1 37 ? 3.17 28.172 20.5 1 97.75 37 GLU B O 1
ATOM 2149 N N . GLU B 1 38 ? 2.779 27.625 22.672 1 98.12 38 GLU B N 1
ATOM 2150 C CA . GLU B 1 38 ? 2.664 26.203 22.359 1 98.12 38 GLU B CA 1
ATOM 2151 C C . GLU B 1 38 ? 1.203 25.781 22.219 1 98.12 38 GLU B C 1
ATOM 2153 O O . GLU B 1 38 ? 0.891 24.594 22.188 1 98.12 38 GLU B O 1
ATOM 2158 N N . ALA B 1 39 ? 0.349 26.812 22.109 1 98.44 39 ALA B N 1
ATOM 2159 C CA . ALA B 1 39 ? -1.056 26.484 21.891 1 98.44 39 ALA B CA 1
ATOM 2160 C C . ALA B 1 39 ? -1.226 25.609 20.656 1 98.44 39 ALA B C 1
ATOM 2162 O O . ALA B 1 39 ? -0.645 25.891 19.609 1 98.44 39 ALA B O 1
ATOM 2163 N N . PRO B 1 40 ? -2.055 24.547 20.797 1 98.62 40 PRO B N 1
ATOM 2164 C CA . PRO B 1 40 ? -2.299 23.719 19.625 1 98.62 40 PRO B CA 1
ATOM 2165 C C . PRO B 1 40 ? -2.908 24.5 18.453 1 98.62 40 PRO B C 1
ATOM 2167 O O . PRO B 1 40 ? -3.684 25.438 18.688 1 98.62 40 PRO B O 1
ATOM 2170 N N . LEU B 1 41 ? -2.512 24.109 17.297 1 98.56 41 LEU B N 1
ATOM 2171 C CA . LEU B 1 41 ? -3.01 24.797 16.109 1 98.56 41 LEU B CA 1
ATOM 2172 C C . LEU B 1 41 ? -4.535 24.797 16.078 1 98.56 41 LEU B C 1
ATOM 2174 O O . LEU B 1 41 ? -5.156 25.812 15.758 1 98.56 41 LEU B O 1
ATOM 2178 N N . GLU B 1 42 ? -5.137 23.672 16.438 1 98.06 42 GLU B N 1
ATOM 2179 C CA . GLU B 1 42 ? -6.594 23.562 16.422 1 98.06 42 GLU B CA 1
ATOM 2180 C C . GLU B 1 42 ? -7.238 24.531 17.406 1 98.06 42 GLU B C 1
ATOM 2182 O O . GLU B 1 42 ? -8.219 25.203 17.062 1 98.06 42 GLU B O 1
ATOM 2187 N N . GLU B 1 43 ? -6.707 24.641 18.531 1 98.12 43 GLU B N 1
ATOM 2188 C CA . GLU B 1 43 ? -7.258 25.516 19.547 1 98.12 43 GLU B CA 1
ATOM 2189 C C . GLU B 1 43 ? -7.031 26.984 19.188 1 98.12 43 GLU B C 1
ATOM 2191 O O . GLU B 1 43 ? -7.906 27.828 19.391 1 98.12 43 GLU B O 1
ATOM 2196 N N . ALA B 1 44 ? -5.84 27.281 18.688 1 98.19 44 ALA B N 1
ATOM 2197 C CA . ALA B 1 44 ? -5.559 28.641 18.234 1 98.19 44 ALA B CA 1
ATOM 2198 C C . ALA B 1 44 ? -6.559 29.078 17.156 1 98.19 44 ALA B C 1
ATOM 2200 O O . ALA B 1 44 ? -7.02 30.219 17.172 1 98.19 44 ALA B O 1
ATOM 2201 N N . ALA B 1 45 ? -6.852 28.172 16.281 1 96.44 45 ALA B N 1
ATOM 2202 C CA . ALA B 1 45 ? -7.809 28.484 15.219 1 96.44 45 ALA B CA 1
ATOM 2203 C C . ALA B 1 45 ? -9.188 28.797 15.797 1 96.44 45 ALA B C 1
ATOM 2205 O O . ALA B 1 45 ? -9.867 29.703 15.328 1 96.44 45 ALA B O 1
ATOM 2206 N N . LYS B 1 46 ? -9.586 28.062 16.766 1 94.88 46 LYS B N 1
ATOM 2207 C CA . LYS B 1 46 ? -10.867 28.328 17.422 1 94.88 46 LYS B CA 1
ATOM 2208 C C . LYS B 1 46 ? -10.898 29.719 18.047 1 94.88 46 LYS B C 1
ATOM 2210 O O . LYS B 1 46 ? -11.906 30.422 17.969 1 94.88 46 LYS B O 1
ATOM 2215 N N . ILE B 1 47 ? -9.789 30.047 18.688 1 95.69 47 ILE B N 1
ATOM 2216 C CA . ILE B 1 47 ? -9.68 31.375 19.234 1 95.69 47 ILE B CA 1
ATOM 2217 C C . ILE B 1 47 ? -9.758 32.406 18.125 1 95.69 47 ILE B C 1
ATOM 2219 O O . ILE B 1 47 ? -10.422 33.438 18.266 1 95.69 47 ILE B O 1
ATOM 2223 N N . GLY B 1 48 ? -9.086 32.094 17.031 1 93.94 48 GLY B N 1
ATOM 2224 C CA . GLY B 1 48 ? -9.109 32.969 15.875 1 93.94 48 GLY B CA 1
ATOM 2225 C C . GLY B 1 48 ? -10.508 33.219 15.336 1 93.94 48 GLY B C 1
ATOM 2226 O O . GLY B 1 48 ? -10.82 34.344 14.906 1 93.94 48 GLY B O 1
ATOM 2227 N N . GLU B 1 49 ? -11.32 32.281 15.422 1 91.31 49 GLU B N 1
ATOM 2228 C CA . GLU B 1 49 ? -12.695 32.375 14.93 1 91.31 49 GLU B CA 1
ATOM 2229 C C . GLU B 1 49 ? -13.516 33.344 15.773 1 91.31 49 GLU B C 1
ATOM 2231 O O . GLU B 1 49 ? -14.547 33.844 15.328 1 91.31 49 GLU B O 1
ATOM 2236 N N . ARG B 1 50 ? -12.992 33.594 16.938 1 91.06 50 ARG B N 1
ATOM 2237 C CA . ARG B 1 50 ? -13.711 34.469 17.859 1 91.06 50 ARG B CA 1
ATOM 2238 C C . ARG B 1 50 ? -12.984 35.781 18.047 1 91.06 50 ARG B C 1
ATOM 2240 O O . ARG B 1 50 ? -13.242 36.531 19 1 91.06 50 ARG B O 1
ATOM 2247 N N . THR B 1 51 ? -12.016 36 17.266 1 92 51 THR B N 1
ATOM 2248 C CA . THR B 1 51 ? -11.219 37.219 17.344 1 92 51 THR B CA 1
ATOM 2249 C C . THR B 1 51 ? -11.539 38.125 16.172 1 92 51 THR B C 1
ATOM 2251 O O . THR B 1 51 ? -11.68 37.688 15.031 1 92 51 THR B O 1
ATOM 2254 N N . ARG B 1 52 ? -11.75 39.375 16.484 1 89.19 52 ARG B N 1
ATOM 2255 C CA . ARG B 1 52 ? -12.055 40.406 15.492 1 89.19 52 ARG B CA 1
ATOM 2256 C C . ARG B 1 52 ? -11.375 41.719 15.852 1 89.19 52 ARG B C 1
ATOM 2258 O O . ARG B 1 52 ? -11.047 41.969 17.016 1 89.19 52 ARG B O 1
ATOM 2265 N N . PRO B 1 53 ? -11.164 42.5 14.703 1 88.31 53 PRO B N 1
ATOM 2266 C CA . PRO B 1 53 ? -10.75 43.875 15.039 1 88.31 53 PRO B CA 1
ATOM 2267 C C . PRO B 1 53 ? -11.805 44.625 15.836 1 88.31 53 PRO B C 1
ATOM 2269 O O . PRO B 1 53 ? -13 44.5 15.562 1 88.31 53 PRO B O 1
ATOM 2272 N N . GLY B 1 54 ? -11.367 45.219 16.906 1 83.31 54 GLY B N 1
ATOM 2273 C CA . GLY B 1 54 ? -12.359 45.969 17.641 1 83.31 54 GLY B CA 1
ATOM 2274 C C . GLY B 1 54 ? -11.836 46.531 18.953 1 83.31 54 GLY B C 1
ATOM 2275 O O . GLY B 1 54 ? -10.68 46.312 19.312 1 83.31 54 GLY B O 1
ATOM 2276 N N . ARG B 1 55 ? -12.75 47.312 19.594 1 82.06 55 ARG B N 1
ATOM 2277 C CA . ARG B 1 55 ? -12.422 47.938 20.859 1 82.06 55 ARG B CA 1
ATOM 2278 C C . ARG B 1 55 ? -13.18 47.281 22.016 1 82.06 55 ARG B C 1
ATOM 2280 O O . ARG B 1 55 ? -12.727 47.344 23.156 1 82.06 55 ARG B O 1
ATOM 2287 N N . HIS B 1 56 ? -14.305 46.781 21.516 1 79.25 56 HIS B N 1
ATOM 2288 C CA . HIS B 1 56 ? -15.188 46.25 22.531 1 79.25 56 HIS B CA 1
ATOM 2289 C C . HIS B 1 56 ? -15.023 44.75 22.672 1 79.25 56 HIS B C 1
ATOM 2291 O O . HIS B 1 56 ? -15.367 44 21.766 1 79.25 56 HIS B O 1
ATOM 2297 N N . GLY B 1 57 ? -14.148 44.25 23.531 1 86 57 GLY B N 1
ATOM 2298 C CA . GLY B 1 57 ? -13.812 42.875 23.828 1 86 57 GLY B CA 1
ATOM 2299 C C . GLY B 1 57 ? -12.547 42.719 24.641 1 86 57 GLY B C 1
ATOM 2300 O O . GLY B 1 57 ? -12.031 43.719 25.188 1 86 57 GLY B O 1
ATOM 2301 N N . PHE B 1 58 ? -12.195 41.531 24.688 1 91.44 58 PHE B N 1
ATOM 2302 C CA . PHE B 1 58 ? -10.969 41.312 25.453 1 91.44 58 PHE B CA 1
ATOM 2303 C C . PHE B 1 58 ? -9.75 41.375 24.531 1 91.44 58 PHE B C 1
ATOM 2305 O O . PHE B 1 58 ? -9.641 40.594 23.578 1 91.44 58 PHE B O 1
ATOM 2312 N N . ILE B 1 59 ? -8.867 42.219 24.812 1 92.56 59 ILE B N 1
ATOM 2313 C CA . ILE B 1 59 ? -7.742 42.5 23.938 1 92.56 59 ILE B CA 1
ATOM 2314 C C . ILE B 1 59 ? -6.82 41.281 23.844 1 92.56 59 ILE B C 1
ATOM 2316 O O . ILE B 1 59 ? -6.504 40.688 24.875 1 92.56 59 ILE B O 1
ATOM 2320 N N . LEU B 1 60 ? -6.504 40.906 22.672 1 94.81 60 LEU B N 1
ATOM 2321 C CA . LEU B 1 60 ? -5.422 39.969 22.422 1 94.81 60 LEU B CA 1
ATOM 2322 C C . LEU B 1 60 ? -4.102 40.688 22.203 1 94.81 60 LEU B C 1
ATOM 2324 O O . LEU B 1 60 ? -3.943 41.438 21.234 1 94.81 60 LEU B O 1
ATOM 2328 N N . VAL B 1 61 ? -3.133 40.375 23.031 1 92.81 61 VAL B N 1
ATOM 2329 C CA . VAL B 1 61 ? -1.933 41.219 23.078 1 92.81 61 VAL B CA 1
ATOM 2330 C C . VAL B 1 61 ? -0.976 40.812 21.969 1 92.81 61 VAL B C 1
ATOM 2332 O O . VAL B 1 61 ? -0.139 41.594 21.531 1 92.81 61 VAL B O 1
ATOM 2335 N N . ASN B 1 62 ? -1.071 39.531 21.547 1 93.5 62 ASN B N 1
ATOM 2336 C CA . ASN B 1 62 ? -0.167 39.031 20.516 1 93.5 62 ASN B CA 1
ATOM 2337 C C . ASN B 1 62 ? -0.934 38.469 19.328 1 93.5 62 ASN B C 1
ATOM 2339 O O . ASN B 1 62 ? -0.783 37.281 18.984 1 93.5 62 ASN B O 1
ATOM 2343 N N . PRO B 1 63 ? -1.659 39.281 18.578 1 94.5 63 PRO B N 1
ATOM 2344 C CA . PRO B 1 63 ? -2.461 38.844 17.438 1 94.5 63 PRO B CA 1
ATOM 2345 C C . PRO B 1 63 ? -1.608 38.281 16.312 1 94.5 63 PRO B C 1
ATOM 2347 O O . PRO B 1 63 ? -2.086 37.438 15.531 1 94.5 63 PRO B O 1
ATOM 2350 N N . GLU B 1 64 ? -0.406 38.719 16.219 1 95.19 64 GLU B N 1
ATOM 2351 C CA . GLU B 1 64 ? 0.491 38.219 15.195 1 95.19 64 GLU B CA 1
ATOM 2352 C C . GLU B 1 64 ? 0.702 36.719 15.359 1 95.19 64 GLU B C 1
ATOM 2354 O O . GLU B 1 64 ? 0.691 35.969 14.375 1 95.19 64 GLU B O 1
ATOM 2359 N N . LEU B 1 65 ? 0.917 36.281 16.625 1 96.19 65 LEU B N 1
ATOM 2360 C CA . LEU B 1 65 ? 1.074 34.844 16.891 1 96.19 65 LEU B CA 1
ATOM 2361 C C . LEU B 1 65 ? -0.16 34.062 16.453 1 96.19 65 LEU B C 1
ATOM 2363 O O . LEU B 1 65 ? -0.042 33 15.836 1 96.19 65 LEU B O 1
ATOM 2367 N N . LEU B 1 66 ? -1.303 34.594 16.719 1 97.12 66 LEU B N 1
ATOM 2368 C CA . LEU B 1 66 ? -2.551 33.938 16.328 1 97.12 66 LEU B CA 1
ATOM 2369 C C . LEU B 1 66 ? -2.637 33.844 14.805 1 97.12 66 LEU B C 1
ATOM 2371 O O . LEU B 1 66 ? -3.021 32.781 14.281 1 97.12 66 LEU B O 1
ATOM 2375 N N . GLU B 1 67 ? -2.303 34.844 14.141 1 95.5 67 GLU B N 1
ATOM 2376 C CA . GLU B 1 67 ? -2.326 34.844 12.68 1 95.5 67 GLU B CA 1
ATOM 2377 C C . GLU B 1 67 ? -1.376 33.812 12.102 1 95.5 67 GLU B C 1
ATOM 2379 O O . GLU B 1 67 ? -1.736 33.062 11.18 1 95.5 67 GLU B O 1
ATOM 2384 N N . CYS B 1 68 ? -0.172 33.812 12.617 1 96.88 68 CYS B N 1
ATOM 2385 C CA . CYS B 1 68 ? 0.82 32.844 12.156 1 96.88 68 CYS B CA 1
ATOM 2386 C C . CYS B 1 68 ? 0.334 31.406 12.367 1 96.88 68 CYS B C 1
ATOM 2388 O O . CYS B 1 68 ? 0.459 30.562 11.477 1 96.88 68 CYS B O 1
ATOM 2390 N N . LYS B 1 69 ? -0.225 31.156 13.531 1 97.88 69 LYS B N 1
ATOM 2391 C CA . LYS B 1 69 ? -0.714 29.812 13.828 1 97.88 69 LYS B CA 1
ATOM 2392 C C . LYS B 1 69 ? -1.875 29.438 12.914 1 97.88 69 LYS B C 1
ATOM 2394 O O . LYS B 1 69 ? -1.931 28.312 12.398 1 97.88 69 LYS B O 1
ATOM 2399 N N . THR B 1 70 ? -2.754 30.312 12.688 1 96.5 70 THR B N 1
ATOM 2400 C CA . THR B 1 70 ? -3.895 30.062 11.812 1 96.5 70 THR B CA 1
ATOM 2401 C C . THR B 1 70 ? -3.436 29.797 10.383 1 96.5 70 THR B C 1
ATOM 2403 O O . THR B 1 70 ? -3.916 28.875 9.734 1 96.5 70 THR B O 1
ATOM 2406 N N . LYS B 1 71 ? -2.557 30.609 9.938 1 95.56 71 LYS B N 1
ATOM 2407 C CA . LYS B 1 71 ? -2.014 30.422 8.594 1 95.56 71 LYS B CA 1
ATOM 2408 C C . LYS B 1 71 ? -1.315 29.078 8.461 1 95.56 71 LYS B C 1
ATOM 2410 O O . LYS B 1 71 ? -1.523 28.359 7.48 1 95.56 71 LYS B O 1
ATOM 2415 N N . THR B 1 72 ? -0.478 28.812 9.422 1 97.06 72 THR B N 1
ATOM 2416 C CA . THR B 1 72 ? 0.242 27.547 9.414 1 97.06 72 THR B CA 1
ATOM 2417 C C . THR B 1 72 ? -0.732 26.375 9.375 1 97.06 72 THR B C 1
ATOM 2419 O O . THR B 1 72 ? -0.527 25.406 8.625 1 97.06 72 THR B O 1
ATOM 2422 N N . LYS B 1 73 ? -1.775 26.391 10.18 1 97.69 73 LYS B N 1
ATOM 2423 C CA . LYS B 1 73 ? -2.787 25.344 10.18 1 97.69 73 LYS B CA 1
ATOM 2424 C C . LYS B 1 73 ? -3.361 25.141 8.773 1 97.69 73 LYS B C 1
ATOM 2426 O O . LYS B 1 73 ? -3.43 24.016 8.289 1 97.69 73 LYS B O 1
ATOM 2431 N N . GLY B 1 74 ? -3.762 26.219 8.172 1 96.75 74 GLY B N 1
ATOM 2432 C CA . GLY B 1 74 ? -4.367 26.125 6.852 1 96.75 74 GLY B CA 1
ATOM 2433 C C . GLY B 1 74 ? -3.447 25.531 5.809 1 96.75 74 GLY B C 1
ATOM 2434 O O . GLY B 1 74 ? -3.859 24.656 5.031 1 96.75 74 GLY B O 1
ATOM 2435 N N . VAL B 1 75 ? -2.246 25.938 5.77 1 95.81 75 VAL B N 1
ATOM 2436 C CA . VAL B 1 75 ? -1.287 25.484 4.77 1 95.81 75 VAL B CA 1
ATOM 2437 C C . VAL B 1 75 ? -0.961 24.016 5 1 95.81 75 VAL B C 1
ATOM 2439 O O . VAL B 1 75 ? -0.926 23.219 4.055 1 95.81 75 VAL B O 1
ATOM 2442 N N . LEU B 1 76 ? -0.711 23.656 6.289 1 96.75 76 LEU B N 1
ATOM 2443 C CA . LEU B 1 76 ? -0.388 22.266 6.613 1 96.75 76 LEU B CA 1
ATOM 2444 C C . LEU B 1 76 ? -1.558 21.344 6.285 1 96.75 76 LEU B C 1
ATOM 2446 O O . LEU B 1 76 ? -1.361 20.25 5.75 1 96.75 76 LEU B O 1
ATOM 2450 N N . GLU B 1 77 ? -2.762 21.812 6.547 1 97.31 77 GLU B N 1
ATOM 2451 C CA . GLU B 1 77 ? -3.955 21.031 6.227 1 97.31 77 GLU B CA 1
ATOM 2452 C C . GLU B 1 77 ? -4.078 20.812 4.723 1 97.31 77 GLU B C 1
ATOM 2454 O O . GLU B 1 77 ? -4.328 19.688 4.277 1 97.31 77 GLU B O 1
ATOM 2459 N N . ARG B 1 78 ? -3.916 21.781 3.967 1 97.06 78 ARG B N 1
ATOM 2460 C CA . ARG B 1 78 ? -4.008 21.672 2.514 1 97.06 78 ARG B CA 1
ATOM 2461 C C . ARG B 1 78 ? -2.928 20.734 1.964 1 97.06 78 ARG B C 1
ATOM 2463 O O . ARG B 1 78 ? -3.209 19.875 1.128 1 97.06 78 ARG B O 1
ATOM 2470 N N . SER B 1 79 ? -1.751 20.984 2.482 1 96.38 79 SER B N 1
ATOM 2471 C CA . SER B 1 79 ? -0.635 20.156 2.033 1 96.38 79 SER B CA 1
ATOM 2472 C C . SER B 1 79 ? -0.869 18.688 2.359 1 96.38 79 SER B C 1
ATOM 2474 O O . SER B 1 79 ? -0.626 17.812 1.521 1 96.38 79 SER B O 1
ATOM 2476 N N . PHE B 1 80 ? -1.3 18.453 3.543 1 97.56 80 PHE B N 1
ATOM 2477 C CA . PHE B 1 80 ? -1.577 17.078 3.971 1 97.56 80 PHE B CA 1
ATOM 2478 C C . PHE B 1 80 ? -2.672 16.469 3.113 1 97.56 80 PHE B C 1
ATOM 2480 O O . PHE B 1 80 ? -2.523 15.336 2.631 1 97.56 80 PHE B O 1
ATOM 2487 N N . LYS B 1 81 ? -3.715 17.203 2.947 1 97.25 81 LYS B N 1
ATOM 2488 C CA . LYS B 1 81 ? -4.84 16.703 2.158 1 97.25 81 LYS B CA 1
ATOM 2489 C C . LYS B 1 81 ? -4.406 16.375 0.733 1 97.25 81 LYS B C 1
ATOM 2491 O O . LYS B 1 81 ? -4.797 15.336 0.183 1 97.25 81 LYS B O 1
ATOM 2496 N N . ASN B 1 82 ? -3.637 17.234 0.154 1 96.44 82 ASN B N 1
ATOM 2497 C CA . ASN B 1 82 ? -3.143 17 -1.199 1 96.44 82 ASN B CA 1
ATOM 2498 C C . ASN B 1 82 ? -2.266 15.75 -1.271 1 96.44 82 ASN B C 1
ATOM 2500 O O . ASN B 1 82 ? -2.404 14.938 -2.188 1 96.44 82 ASN B O 1
ATOM 2504 N N . MET B 1 83 ? -1.422 15.602 -0.329 1 96.25 83 MET B N 1
ATOM 2505 C CA . MET B 1 83 ? -0.543 14.438 -0.286 1 96.25 83 MET B CA 1
ATOM 2506 C C . MET B 1 83 ? -1.352 13.156 -0.133 1 96.25 83 MET B C 1
ATOM 2508 O O . MET B 1 83 ? -1.119 12.18 -0.852 1 96.25 83 MET B O 1
ATOM 2512 N N . LEU B 1 84 ? -2.254 13.172 0.812 1 97.44 84 LEU B N 1
ATOM 2513 C CA . LEU B 1 84 ? -3.064 11.984 1.07 1 97.44 84 LEU B CA 1
ATOM 2514 C C . LEU B 1 84 ? -3.898 11.617 -0.153 1 97.44 84 LEU B C 1
ATOM 2516 O O . LEU B 1 84 ? -3.969 10.453 -0.536 1 97.44 84 LEU B O 1
ATOM 2520 N N . ALA B 1 85 ? -4.461 12.625 -0.762 1 96.88 85 ALA B N 1
ATOM 2521 C CA . ALA B 1 85 ? -5.273 12.398 -1.955 1 96.88 85 ALA B CA 1
ATOM 2522 C C . ALA B 1 85 ? -4.441 11.773 -3.074 1 96.88 85 ALA B C 1
ATOM 2524 O O . ALA B 1 85 ? -4.887 10.836 -3.738 1 96.88 85 ALA B O 1
ATOM 2525 N N . ALA B 1 86 ? -3.309 12.281 -3.293 1 95.31 86 ALA B N 1
ATOM 2526 C CA . ALA B 1 86 ? -2.428 11.758 -4.332 1 95.31 86 ALA B CA 1
ATOM 2527 C C . ALA B 1 86 ? -2.043 10.305 -4.039 1 95.31 86 ALA B C 1
ATOM 2529 O O . ALA B 1 86 ? -2.02 9.469 -4.945 1 95.31 86 ALA B O 1
ATOM 2530 N N . THR B 1 87 ? -1.744 10.023 -2.797 1 94.56 87 THR B N 1
ATOM 2531 C CA . THR B 1 87 ? -1.368 8.68 -2.371 1 94.56 87 THR B CA 1
ATOM 2532 C C . THR B 1 87 ? -2.518 7.703 -2.594 1 94.56 87 THR B C 1
ATOM 2534 O O . THR B 1 87 ? -2.318 6.617 -3.139 1 94.56 87 THR B O 1
ATOM 2537 N N . LEU B 1 88 ? -3.688 8.062 -2.199 1 96.56 88 LEU B N 1
ATOM 2538 C CA . LEU B 1 88 ? -4.855 7.195 -2.328 1 96.56 88 LEU B CA 1
ATOM 2539 C C . LEU B 1 88 ? -5.223 6.992 -3.793 1 96.56 88 LEU B C 1
ATOM 2541 O O . LEU B 1 88 ? -5.652 5.906 -4.188 1 96.56 88 LEU B O 1
ATOM 2545 N N . GLN B 1 89 ? -5.082 8.039 -4.574 1 95.94 89 GLN B N 1
ATOM 2546 C CA . GLN B 1 89 ? -5.379 7.934 -6 1 95.94 89 GLN B CA 1
ATOM 2547 C C . GLN B 1 89 ? -4.496 6.883 -6.664 1 95.94 89 GLN B C 1
ATOM 2549 O O . GLN B 1 89 ? -4.957 6.133 -7.531 1 95.94 89 GLN B O 1
ATOM 2554 N N . ARG B 1 90 ? -3.279 6.746 -6.379 1 93.88 90 ARG B N 1
ATOM 2555 C CA . ARG B 1 90 ? -2.369 5.738 -6.918 1 93.88 90 ARG B CA 1
ATOM 2556 C C . ARG B 1 90 ? -2.844 4.332 -6.57 1 93.88 90 ARG B C 1
ATOM 2558 O O . ARG B 1 90 ? -2.859 3.447 -7.434 1 93.88 90 ARG B O 1
ATOM 2565 N N . THR B 1 91 ? -3.178 4.211 -5.34 1 94.56 91 THR B N 1
ATOM 2566 C CA . THR B 1 91 ? -3.678 2.914 -4.902 1 94.56 91 THR B CA 1
ATOM 2567 C C . THR B 1 91 ? -4.98 2.566 -5.613 1 94.56 91 THR B C 1
ATOM 2569 O O . THR B 1 91 ? -5.18 1.425 -6.035 1 94.56 91 THR B O 1
ATOM 2572 N N . ASP B 1 92 ? -5.832 3.529 -5.77 1 96.5 92 ASP B N 1
ATOM 2573 C CA . ASP B 1 92 ? -7.113 3.311 -6.438 1 96.5 92 ASP B CA 1
ATOM 2574 C C . ASP B 1 92 ? -6.91 2.898 -7.891 1 96.5 92 ASP B C 1
ATOM 2576 O O . ASP B 1 92 ? -7.629 2.037 -8.406 1 96.5 92 ASP B O 1
ATOM 2580 N N . LYS B 1 93 ? -6.008 3.508 -8.5 1 96.12 93 LYS B N 1
ATOM 2581 C CA . LYS B 1 93 ? -5.707 3.152 -9.883 1 96.12 93 LYS B CA 1
ATOM 2582 C C . LYS B 1 93 ? -5.258 1.698 -9.992 1 96.12 93 LYS B C 1
ATOM 2584 O O . LYS B 1 93 ? -5.695 0.973 -10.883 1 96.12 93 LYS B O 1
ATOM 2589 N N . GLU B 1 94 ? -4.391 1.329 -9.125 1 94.62 94 GLU B N 1
ATOM 2590 C CA . GLU B 1 94 ? -3.941 -0.059 -9.094 1 94.62 94 GLU B CA 1
ATOM 2591 C C . GLU B 1 94 ? -5.102 -1.012 -8.828 1 94.62 94 GLU B C 1
ATOM 2593 O O . GLU B 1 94 ? -5.223 -2.051 -9.477 1 94.62 94 GLU B O 1
ATOM 2598 N N . MET B 1 95 ? -5.91 -0.661 -7.906 1 96.31 95 MET B N 1
ATOM 2599 C CA . MET B 1 95 ? -7.059 -1.485 -7.539 1 96.31 95 MET B CA 1
ATOM 2600 C C . MET B 1 95 ? -8.016 -1.634 -8.711 1 96.31 95 MET B C 1
ATOM 2602 O O . MET B 1 95 ? -8.578 -2.711 -8.93 1 96.31 95 MET B O 1
ATOM 2606 N N . LEU B 1 96 ? -8.188 -0.579 -9.43 1 97.25 96 LEU B N 1
ATOM 2607 C CA . LEU B 1 96 ? -9.078 -0.61 -10.578 1 97.25 96 LEU B CA 1
ATOM 2608 C C . LEU B 1 96 ? -8.594 -1.624 -11.617 1 97.25 96 LEU B C 1
ATOM 2610 O O . LEU B 1 96 ? -9.398 -2.352 -12.195 1 97.25 96 LEU B O 1
ATOM 2614 N N . GLU B 1 97 ? -7.344 -1.664 -11.875 1 95.25 97 GLU B N 1
ATOM 2615 C CA . GLU B 1 97 ? -6.758 -2.623 -12.805 1 95.25 97 GLU B CA 1
ATOM 2616 C C . GLU B 1 97 ? -6.977 -4.059 -12.336 1 95.25 97 GLU B C 1
ATOM 2618 O O . GLU B 1 97 ? -7.359 -4.926 -13.117 1 95.25 97 GLU B O 1
ATOM 2623 N N . VAL B 1 98 ? -6.719 -4.289 -11.055 1 97.06 98 VAL B N 1
ATOM 2624 C CA . VAL B 1 98 ? -6.906 -5.613 -10.477 1 97.06 98 VAL B CA 1
ATOM 2625 C C . VAL B 1 98 ? -8.383 -6.004 -10.539 1 97.06 98 VAL B C 1
ATOM 2627 O O . VAL B 1 98 ? -8.719 -7.125 -10.922 1 97.06 98 VAL B O 1
ATOM 2630 N N . ASP B 1 99 ? -9.273 -5.082 -10.289 1 97.62 99 ASP B N 1
ATOM 2631 C CA . ASP B 1 99 ? -10.711 -5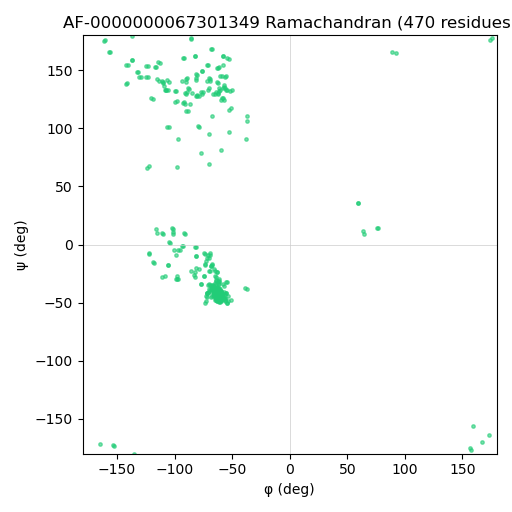.32 -10.305 1 97.62 99 ASP B CA 1
ATOM 2632 C C . ASP B 1 99 ? -11.188 -5.715 -11.703 1 97.62 99 ASP B C 1
ATOM 2634 O O . ASP B 1 99 ? -12.039 -6.59 -11.852 1 97.62 99 ASP B O 1
ATOM 2638 N N . ALA B 1 100 ? -10.648 -5.059 -12.625 1 97.25 100 ALA B N 1
ATOM 2639 C CA . ALA B 1 100 ? -11.008 -5.371 -14.008 1 97.25 100 ALA B CA 1
ATOM 2640 C C . ALA B 1 100 ? -10.633 -6.809 -14.359 1 97.25 100 ALA B C 1
ATOM 2642 O O . ALA B 1 100 ? -11.422 -7.531 -14.969 1 97.25 100 ALA B O 1
ATOM 2643 N N . SER B 1 101 ? -9.477 -7.223 -13.977 1 96.81 101 SER B N 1
ATOM 2644 C CA . SER B 1 101 ? -9.016 -8.578 -14.242 1 96.81 101 SER B CA 1
ATOM 2645 C C . SER B 1 101 ? -9.867 -9.602 -13.484 1 96.81 101 SER B C 1
ATOM 2647 O O . SER B 1 101 ? -10.227 -10.641 -14.039 1 96.81 101 SER B O 1
ATOM 2649 N N . ILE B 1 102 ? -10.148 -9.305 -12.258 1 97.81 102 ILE B N 1
ATOM 2650 C CA . ILE B 1 102 ? -10.961 -10.188 -11.438 1 97.81 102 ILE B CA 1
ATOM 2651 C C . ILE B 1 102 ? -12.344 -10.352 -12.07 1 97.81 102 ILE B C 1
ATOM 2653 O O . ILE B 1 102 ? -12.875 -11.469 -12.133 1 97.81 102 ILE B O 1
ATOM 2657 N N . SER B 1 103 ? -12.906 -9.258 -12.516 1 97.69 103 SER B N 1
ATOM 2658 C CA . SER B 1 103 ? -14.227 -9.297 -13.148 1 97.69 103 SER B CA 1
ATOM 2659 C C . SER B 1 103 ? -14.227 -10.219 -14.367 1 97.69 103 SER B C 1
ATOM 2661 O O . SER B 1 103 ? -15.156 -11.008 -14.547 1 97.69 103 SER B O 1
ATOM 2663 N N . VAL B 1 104 ? -13.188 -10.109 -15.164 1 97.12 104 VAL B N 1
ATOM 2664 C CA . VAL B 1 104 ? -13.062 -10.969 -16.344 1 97.12 104 VAL B CA 1
ATOM 2665 C C . VAL B 1 104 ? -12.977 -12.43 -15.914 1 97.12 104 VAL B C 1
ATOM 2667 O O . VAL B 1 104 ? -13.695 -13.281 -16.453 1 97.12 104 VAL B O 1
ATOM 2670 N N . LEU B 1 105 ? -12.188 -12.734 -14.922 1 97.69 105 LEU B N 1
ATOM 2671 C CA . LEU B 1 105 ? -11.953 -14.102 -14.469 1 97.69 105 LEU B CA 1
ATOM 2672 C C . LEU B 1 105 ? -13.219 -14.688 -13.844 1 97.69 105 LEU B C 1
ATOM 2674 O O . LEU B 1 105 ? -13.5 -15.883 -14.008 1 97.69 105 LEU B O 1
ATOM 2678 N N . LYS B 1 106 ? -13.984 -13.906 -13.18 1 97.75 106 LYS B N 1
ATOM 2679 C CA . LYS B 1 106 ? -15.219 -14.383 -12.555 1 97.75 106 LYS B CA 1
ATOM 2680 C C . LYS B 1 106 ? -16.219 -14.852 -13.602 1 97.75 106 LYS B C 1
ATOM 2682 O O . LYS B 1 106 ? -16.969 -15.805 -13.383 1 97.75 106 LYS B O 1
ATOM 2687 N N . VAL B 1 107 ? -16.172 -14.18 -14.695 1 97.19 107 VAL B N 1
ATOM 2688 C CA . VAL B 1 107 ? -17.031 -14.586 -15.797 1 97.19 107 VAL B CA 1
ATOM 2689 C C . VAL B 1 107 ? -16.516 -15.891 -16.406 1 97.19 107 VAL B C 1
ATOM 2691 O O . VAL B 1 107 ? -17.297 -16.812 -16.672 1 97.19 107 VAL B O 1
ATOM 2694 N N . LEU B 1 108 ? -15.25 -15.969 -16.609 1 96.44 108 LEU B N 1
ATOM 2695 C CA . LEU B 1 108 ? -14.633 -17.125 -17.266 1 96.44 108 LEU B CA 1
ATOM 2696 C C . LEU B 1 108 ? -14.82 -18.375 -16.422 1 96.44 108 LEU B C 1
ATOM 2698 O O . LEU B 1 108 ? -15.141 -19.438 -16.953 1 96.44 108 LEU B O 1
ATOM 2702 N N . VAL B 1 109 ? -14.68 -18.281 -15.117 1 96.31 109 VAL B N 1
ATOM 2703 C CA . VAL B 1 109 ? -14.719 -19.453 -14.234 1 96.31 109 VAL B CA 1
ATOM 2704 C C . VAL B 1 109 ? -16.125 -20.031 -14.227 1 96.31 109 VAL B C 1
ATOM 2706 O O . VAL B 1 109 ? -16.312 -21.219 -13.906 1 96.31 109 VAL B O 1
ATOM 2709 N N . LEU B 1 110 ? -17.109 -19.312 -14.648 1 96.06 110 LEU B N 1
ATOM 2710 C CA . LEU B 1 110 ? -18.5 -19.75 -14.602 1 96.06 110 LEU B CA 1
ATOM 2711 C C . LEU B 1 110 ? -18.922 -20.375 -15.922 1 96.06 110 LEU B C 1
ATOM 2713 O O . LEU B 1 110 ? -20.031 -20.906 -16.047 1 96.06 110 LEU B O 1
ATOM 2717 N N . LYS B 1 111 ? -18.062 -20.328 -16.859 1 95.31 111 LYS B N 1
ATOM 2718 C CA . LYS B 1 111 ? -18.422 -20.891 -18.156 1 95.31 111 LYS B CA 1
ATOM 2719 C C . LYS B 1 111 ? -18.688 -22.391 -18.047 1 95.31 111 LYS B C 1
ATOM 2721 O O . LYS B 1 111 ? -17.984 -23.109 -17.328 1 95.31 111 LYS B O 1
ATOM 2726 N N . ASN B 1 112 ? -19.703 -22.812 -18.75 1 94.88 112 ASN B N 1
ATOM 2727 C CA . ASN B 1 112 ? -20 -24.234 -18.766 1 94.88 112 ASN B CA 1
ATOM 2728 C C . ASN B 1 112 ? -19.172 -24.953 -19.844 1 94.88 112 ASN B C 1
ATOM 2730 O O . ASN B 1 112 ? -18.406 -24.328 -20.562 1 94.88 112 ASN B O 1
ATOM 2734 N N . ASP B 1 113 ? -19.297 -26.266 -19.953 1 93.69 113 ASP B N 1
ATOM 2735 C CA . ASP B 1 113 ? -18.469 -27.094 -20.828 1 93.69 113 ASP B CA 1
ATOM 2736 C C . ASP B 1 113 ? -18.688 -26.734 -22.297 1 93.69 113 ASP B C 1
ATOM 2738 O O . ASP B 1 113 ? -17.734 -26.688 -23.078 1 93.69 113 ASP B O 1
ATOM 2742 N N . ASP B 1 114 ? -19.859 -26.453 -22.641 1 93.06 114 ASP B N 1
ATOM 2743 C CA . ASP B 1 114 ? -20.172 -26.109 -24.016 1 93.06 114 ASP B CA 1
ATOM 2744 C C . ASP B 1 114 ? -19.5 -24.797 -24.422 1 93.06 114 ASP B C 1
ATOM 2746 O O . ASP B 1 114 ? -18.938 -24.688 -25.516 1 93.06 114 ASP B O 1
ATOM 2750 N N . GLU B 1 115 ? -19.562 -23.844 -23.516 1 93.31 115 GLU B N 1
ATOM 2751 C CA . GLU B 1 115 ? -18.938 -22.531 -23.766 1 93.31 115 GLU B CA 1
ATOM 2752 C C . GLU B 1 115 ? -17.422 -22.656 -23.844 1 93.31 115 GLU B C 1
ATOM 2754 O O . GLU B 1 115 ? -16.781 -21.953 -24.625 1 93.31 115 GLU B O 1
ATOM 2759 N N . MET B 1 116 ? -16.875 -23.531 -23.062 1 92.25 116 MET B N 1
ATOM 2760 C CA . MET B 1 116 ? -15.438 -23.75 -23.062 1 92.25 116 MET B CA 1
ATOM 2761 C C . MET B 1 116 ? -14.984 -24.359 -24.391 1 92.25 116 MET B C 1
ATOM 2763 O O . MET B 1 116 ? -13.922 -24.016 -24.906 1 92.25 116 MET B O 1
ATOM 2767 N N . ASP B 1 117 ? -15.773 -25.219 -24.922 1 89.69 117 ASP B N 1
ATOM 2768 C CA . ASP B 1 117 ? -15.438 -25.875 -26.188 1 89.69 117 ASP B CA 1
ATOM 2769 C C . ASP B 1 117 ? -15.391 -24.875 -27.344 1 89.69 117 ASP B C 1
ATOM 2771 O O . ASP B 1 117 ? -14.664 -25.078 -28.312 1 89.69 117 ASP B O 1
ATOM 2775 N N . GLN B 1 118 ? -16.078 -23.797 -27.141 1 88.88 118 GLN B N 1
ATOM 2776 C CA . GLN B 1 118 ? -16.141 -22.781 -28.172 1 88.88 118 GLN B CA 1
ATOM 2777 C C . GLN B 1 118 ? -14.883 -21.922 -28.188 1 88.88 118 GLN B C 1
ATOM 2779 O O . GLN B 1 118 ? -14.602 -21.219 -29.156 1 88.88 118 GLN B O 1
ATOM 2784 N N . LEU B 1 119 ? -14.18 -21.906 -27.109 1 86 119 LEU B N 1
ATOM 2785 C CA . LEU B 1 119 ? -12.961 -21.094 -27 1 86 119 LEU B CA 1
ATOM 2786 C C . LEU B 1 119 ? -11.852 -21.688 -27.875 1 86 119 LEU B C 1
ATOM 2788 O O . LEU B 1 119 ? -10.875 -20.984 -28.188 1 86 119 LEU B O 1
ATOM 2792 N N . GLY B 1 120 ? -11.984 -22.859 -28.391 1 75.81 120 GLY B N 1
ATOM 2793 C CA . GLY B 1 120 ? -10.992 -23.484 -29.234 1 75.81 120 GLY B CA 1
ATOM 2794 C C . GLY B 1 120 ? -10.008 -24.344 -28.469 1 75.81 120 GLY B C 1
ATOM 2795 O O . GLY B 1 120 ? -9.867 -24.203 -27.25 1 75.81 120 GLY B O 1
ATOM 2796 N N . PRO B 1 121 ? -9.352 -25.109 -29.219 1 78.19 121 PRO B N 1
ATOM 2797 C CA . PRO B 1 121 ? -8.414 -26.031 -28.562 1 78.19 121 PRO B CA 1
ATOM 2798 C C . PRO B 1 121 ? -7.09 -25.359 -28.203 1 78.19 121 PRO B C 1
ATOM 2800 O O . PRO B 1 121 ? -6.629 -24.469 -28.922 1 78.19 121 PRO B O 1
ATOM 2803 N N . HIS B 1 122 ? -6.469 -25.641 -27.078 1 84.31 122 HIS B N 1
ATOM 2804 C CA . HIS B 1 122 ? -5.207 -25.062 -26.656 1 84.31 122 HIS B CA 1
ATOM 2805 C C . HIS B 1 122 ? -4.055 -26.031 -26.828 1 84.31 122 HIS B C 1
ATOM 2807 O O . HIS B 1 122 ? -2.891 -25.672 -26.625 1 84.31 122 HIS B O 1
ATOM 2813 N N . GLY B 1 123 ? -4.32 -27.172 -27.328 1 87.75 123 GLY B N 1
ATOM 2814 C CA . GLY B 1 123 ? -3.316 -28.203 -27.578 1 87.75 123 GLY B CA 1
ATOM 2815 C C . GLY B 1 123 ? -3.465 -28.859 -28.938 1 87.75 123 GLY B C 1
ATOM 2816 O O . GLY B 1 123 ? -4.219 -28.391 -29.797 1 87.75 123 GLY B O 1
ATOM 2817 N N . PRO B 1 124 ? -2.562 -29.797 -29.172 1 91.75 124 PRO B N 1
ATOM 2818 C CA . PRO B 1 124 ? -2.676 -30.547 -30.422 1 91.75 124 PRO B CA 1
ATOM 2819 C C . PRO B 1 124 ? -4.051 -31.188 -30.609 1 91.75 124 PRO B C 1
ATOM 2821 O O . PRO B 1 124 ? -4.801 -31.344 -29.641 1 91.75 124 PRO B O 1
ATOM 2824 N N . PRO B 1 125 ? -4.348 -31.531 -31.859 1 92.81 125 PRO B N 1
ATOM 2825 C CA . PRO B 1 125 ? -5.605 -32.25 -32.094 1 92.81 125 PRO B CA 1
ATOM 2826 C C . PRO B 1 125 ? -5.707 -33.531 -31.266 1 92.81 125 PRO B C 1
ATOM 2828 O O . PRO B 1 125 ? -4.699 -34.219 -31.047 1 92.81 125 PRO B O 1
ATOM 2831 N N . LEU B 1 126 ? -6.895 -33.844 -30.812 1 92.5 126 LEU B N 1
ATOM 2832 C CA . LEU B 1 126 ? -7.137 -34.969 -29.922 1 92.5 126 LEU B CA 1
ATOM 2833 C C . LEU B 1 126 ? -6.59 -36.25 -30.5 1 92.5 126 LEU B C 1
ATOM 2835 O O . LEU B 1 126 ? -6.082 -37.094 -29.766 1 92.5 126 LEU B O 1
ATOM 2839 N N . ASN B 1 127 ? -6.609 -36.344 -31.797 1 90.75 127 ASN B N 1
ATOM 2840 C CA . ASN B 1 127 ? -6.203 -37.594 -32.438 1 90.75 127 ASN B CA 1
ATOM 2841 C C . ASN B 1 127 ? -4.688 -37.688 -32.562 1 90.75 127 ASN B C 1
ATOM 2843 O O . ASN B 1 127 ? -4.16 -38.75 -32.969 1 90.75 127 ASN B O 1
ATOM 2847 N N . GLU B 1 128 ? -4.004 -36.719 -32.156 1 90.94 128 GLU B N 1
ATOM 2848 C CA . GLU B 1 128 ? -2.545 -36.688 -32.219 1 90.94 128 GLU B CA 1
ATOM 2849 C C . GLU B 1 128 ? -1.936 -36.656 -30.812 1 90.94 128 GLU B C 1
ATOM 2851 O O . GLU B 1 128 ? -0.718 -36.531 -30.672 1 90.94 128 GLU B O 1
ATOM 2856 N N . ARG B 1 129 ? -2.699 -36.844 -29.859 1 90.19 129 ARG B N 1
ATOM 2857 C CA . ARG B 1 129 ? -2.242 -36.656 -28.484 1 90.19 129 ARG B CA 1
ATOM 2858 C C . ARG B 1 129 ? -1.712 -37.969 -27.922 1 90.19 129 ARG B C 1
ATOM 2860 O O . ARG B 1 129 ? -2.002 -39.062 -28.438 1 90.19 129 ARG B O 1
ATOM 2867 N N . ASN B 1 130 ? -0.936 -37.75 -26.891 1 85.19 130 ASN B N 1
ATOM 2868 C CA . ASN B 1 130 ? -0.356 -38.844 -26.125 1 85.19 130 ASN B CA 1
ATOM 2869 C C . ASN B 1 130 ? 0.618 -39.656 -26.969 1 85.19 130 ASN B C 1
ATOM 2871 O O . ASN B 1 130 ? 0.935 -40.812 -26.641 1 85.19 130 ASN B O 1
ATOM 2875 N N . ARG B 1 131 ? 0.946 -39.219 -28.125 1 87.69 131 ARG B N 1
ATOM 2876 C CA . ARG B 1 131 ? 1.893 -39.906 -28.984 1 87.69 131 ARG B CA 1
ATOM 2877 C C . ARG B 1 131 ? 3.318 -39.438 -28.734 1 87.69 131 ARG B C 1
ATOM 2879 O O . ARG B 1 131 ? 3.545 -38.25 -28.484 1 87.69 131 ARG B O 1
ATOM 2886 N N . GLY B 1 132 ? 4.191 -40.375 -28.75 1 85.69 132 GLY B N 1
ATOM 2887 C CA . GLY B 1 132 ? 5.586 -40 -28.562 1 85.69 132 GLY B CA 1
ATOM 2888 C C . GLY B 1 132 ? 6.449 -41.156 -28.062 1 85.69 132 GLY B C 1
ATOM 2889 O O . GLY B 1 132 ? 5.988 -42.281 -28 1 85.69 132 GLY B O 1
ATOM 2890 N N . VAL B 1 133 ? 7.652 -40.781 -27.844 1 87.44 133 VAL B N 1
ATOM 2891 C CA . VAL B 1 133 ? 8.586 -41.781 -27.359 1 87.44 133 VAL B CA 1
ATOM 2892 C C . VAL B 1 133 ? 8.227 -42.188 -25.922 1 87.44 133 VAL B C 1
ATOM 2894 O O . VAL B 1 133 ? 7.789 -41.312 -25.141 1 87.44 133 VAL B O 1
ATOM 2897 N N . GLN B 1 134 ? 8.414 -43.438 -25.703 1 89.44 134 GLN B N 1
ATOM 2898 C CA . GLN B 1 134 ? 8.125 -43.938 -24.375 1 89.44 134 GLN B CA 1
ATOM 2899 C C . GLN B 1 134 ? 8.945 -43.188 -23.312 1 89.44 134 GLN B C 1
ATOM 2901 O O . GLN B 1 134 ? 10.141 -42.969 -23.5 1 89.44 134 GLN B O 1
ATOM 2906 N N . GLN B 1 135 ? 8.219 -42.844 -22.234 1 91 135 GLN B N 1
ATOM 2907 C CA . GLN B 1 135 ? 8.852 -42.156 -21.094 1 91 135 GLN B CA 1
ATOM 2908 C C . GLN B 1 135 ? 8.922 -43.094 -19.891 1 91 135 GLN B C 1
ATOM 2910 O O . GLN B 1 135 ? 7.977 -43.812 -19.594 1 91 135 GLN B O 1
ATOM 2915 N N . VAL B 1 136 ? 10.094 -43 -19.234 1 90.88 136 VAL B N 1
ATOM 2916 C CA . VAL B 1 136 ? 10.266 -43.844 -18.062 1 90.88 136 VAL B CA 1
ATOM 2917 C C . VAL B 1 136 ? 10.773 -43.031 -16.891 1 90.88 136 VAL B C 1
ATOM 2919 O O . VAL B 1 136 ? 11.508 -42.062 -17.062 1 90.88 136 VAL B O 1
ATOM 2922 N N . ILE B 1 137 ? 10.289 -43.406 -15.703 1 91.5 137 ILE B N 1
ATOM 2923 C CA . ILE B 1 137 ? 10.703 -42.781 -14.445 1 91.5 137 ILE B CA 1
ATOM 2924 C C . ILE B 1 137 ? 11.898 -43.562 -13.875 1 91.5 137 ILE B C 1
ATOM 2926 O O . ILE B 1 137 ? 11.891 -44.781 -13.812 1 91.5 137 ILE B O 1
ATOM 2930 N N . TYR B 1 138 ? 12.898 -42.812 -13.531 1 88.88 138 TYR B N 1
ATOM 2931 C CA . TYR B 1 138 ? 14.016 -43.344 -12.75 1 88.88 138 TYR B CA 1
ATOM 2932 C C . TYR B 1 138 ? 13.953 -42.844 -11.305 1 88.88 138 TYR B C 1
ATOM 2934 O O . TYR B 1 138 ? 14.352 -41.719 -11.023 1 88.88 138 TYR B O 1
ATOM 2942 N N . PRO B 1 139 ? 13.477 -43.688 -10.422 1 82.75 139 PRO B N 1
ATOM 2943 C CA . PRO B 1 139 ? 13.211 -43.219 -9.062 1 82.75 139 PRO B CA 1
ATOM 2944 C C . PRO B 1 139 ? 14.484 -42.875 -8.297 1 82.75 139 PRO B C 1
ATOM 2946 O O . PRO B 1 139 ? 14.469 -42 -7.441 1 82.75 139 PRO B O 1
ATOM 2949 N N . HIS B 1 140 ? 15.562 -43.656 -8.453 1 78.31 140 HIS B N 1
ATOM 2950 C CA . HIS B 1 140 ? 16.797 -43.438 -7.703 1 78.31 140 HIS B CA 1
ATOM 2951 C C . HIS B 1 140 ? 17.984 -43.281 -8.641 1 78.31 140 HIS B C 1
ATOM 2953 O O . HIS B 1 140 ? 18 -43.844 -9.742 1 78.31 140 HIS B O 1
ATOM 2959 N N . PRO B 1 141 ? 18.969 -42.312 -8.164 1 70.62 141 PRO B N 1
ATOM 2960 C CA . PRO B 1 141 ? 20.203 -42.25 -8.945 1 70.62 141 PRO B CA 1
ATOM 2961 C C . PRO B 1 141 ? 20.938 -43.562 -9.031 1 70.62 141 PRO B C 1
ATOM 2963 O O . PRO B 1 141 ? 20.672 -44.469 -8.25 1 70.62 141 PRO B O 1
ATOM 2966 N N . PRO B 1 142 ? 21.906 -43.719 -10.047 1 65.12 142 PRO B N 1
ATOM 2967 C CA . PRO B 1 142 ? 22.312 -42.719 -11.062 1 65.12 142 PRO B CA 1
ATOM 2968 C C . PRO B 1 142 ? 21.312 -42.625 -12.211 1 65.12 142 PRO B C 1
ATOM 2970 O O . PRO B 1 142 ? 20.812 -43.656 -12.688 1 65.12 142 PRO B O 1
ATOM 2973 N N . PHE B 1 143 ? 20.922 -41.375 -12.438 1 65.06 143 PHE B N 1
ATOM 2974 C CA . PHE B 1 143 ? 20.016 -41.125 -13.562 1 65.06 143 PHE B CA 1
ATOM 2975 C C . PHE B 1 143 ? 20.812 -40.969 -14.859 1 65.06 143 PHE B C 1
ATOM 2977 O O . PHE B 1 143 ? 21.922 -40.438 -14.852 1 65.06 143 PHE B O 1
ATOM 2984 N N . PRO B 1 144 ? 20.312 -41.75 -15.875 1 62.62 144 PRO B N 1
ATOM 2985 C CA . PRO B 1 144 ? 21.047 -41.469 -17.125 1 62.62 144 PRO B CA 1
ATOM 2986 C C . PRO B 1 144 ? 21.109 -39.969 -17.438 1 62.62 144 PRO B C 1
ATOM 2988 O O . PRO B 1 144 ? 20.156 -39.25 -17.188 1 62.62 144 PRO B O 1
ATOM 2991 N N . GLU B 1 145 ? 22.297 -39.469 -17.453 1 58.09 145 GLU B N 1
ATOM 2992 C CA . GLU B 1 145 ? 22.484 -38.062 -17.734 1 58.09 145 GLU B CA 1
ATOM 2993 C C . GLU B 1 145 ? 21.75 -37.656 -19.016 1 58.09 145 GLU B C 1
ATOM 2995 O O . GLU B 1 145 ? 21.188 -36.562 -19.078 1 58.09 145 GLU B O 1
ATOM 3000 N N . ASP B 1 146 ? 21.922 -38.438 -20.078 1 57.09 146 ASP B N 1
ATOM 3001 C CA . ASP B 1 146 ? 21.344 -38.094 -21.375 1 57.09 146 ASP B CA 1
ATOM 3002 C C . ASP B 1 146 ? 20.125 -38.969 -21.672 1 57.09 146 ASP B C 1
ATOM 3004 O O . ASP B 1 146 ? 20 -40.094 -21.141 1 57.09 146 ASP B O 1
ATOM 3008 N N . PRO B 1 147 ? 19.141 -38.188 -22.266 1 56.62 147 PRO B N 1
ATOM 3009 C CA . PRO B 1 147 ? 18.031 -39 -22.734 1 56.62 147 PRO B CA 1
ATOM 3010 C C . PRO B 1 147 ? 18.5 -40.344 -23.312 1 56.62 147 PRO B C 1
ATOM 3012 O O . PRO B 1 147 ? 19.562 -40.406 -23.938 1 56.62 147 PRO B O 1
ATOM 3015 N N . SER B 1 148 ? 18.297 -41.375 -22.625 1 59.62 148 SER B N 1
ATOM 3016 C CA . SER B 1 148 ? 18.781 -42.625 -23.219 1 59.62 148 SER B CA 1
ATOM 3017 C C . SER B 1 148 ? 17.938 -43 -24.422 1 59.62 148 SER B C 1
ATOM 3019 O O . SER B 1 148 ? 16.828 -43.531 -24.266 1 59.62 148 SER B O 1
ATOM 3021 N N . PHE B 1 149 ? 18.078 -42.125 -25.594 1 62.34 149 PHE B N 1
ATOM 3022 C CA . PHE B 1 149 ? 17.531 -42.688 -26.828 1 62.34 149 PHE B CA 1
ATOM 3023 C C . PHE B 1 149 ? 18.219 -44 -27.172 1 62.34 149 PHE B C 1
ATOM 3025 O O . PHE B 1 149 ? 19.438 -44.156 -26.969 1 62.34 149 PHE B O 1
ATOM 3032 N N . GLU B 1 150 ? 17.781 -45 -26.562 1 60.31 150 GLU B N 1
ATOM 3033 C CA . GLU B 1 150 ? 18.484 -46.25 -26.844 1 60.31 150 GLU B CA 1
ATOM 3034 C C . GLU B 1 150 ? 18.875 -46.344 -28.312 1 60.31 150 GLU B C 1
ATOM 3036 O O . GLU B 1 150 ? 18.047 -46.094 -29.203 1 60.31 150 GLU B O 1
ATOM 3041 N N . HIS B 1 151 ? 20.172 -45.812 -28.578 1 58.16 151 HIS B N 1
ATOM 3042 C CA . HIS B 1 151 ? 20.812 -45.969 -29.875 1 58.16 151 HIS B CA 1
ATOM 3043 C C . HIS B 1 151 ? 21.172 -47.406 -30.141 1 58.16 151 HIS B C 1
ATOM 3045 O O . HIS B 1 151 ? 21.594 -48.125 -29.219 1 58.16 151 HIS B O 1
ATOM 3051 N N . GLY B 1 152 ? 20.422 -48.031 -31.156 1 58.66 152 GLY B N 1
ATOM 3052 C CA . GLY B 1 152 ? 20.75 -49.375 -31.578 1 58.66 152 GLY B CA 1
ATOM 3053 C C . GLY B 1 152 ? 19.75 -49.969 -32.562 1 58.66 152 GLY B C 1
ATOM 3054 O O . GLY B 1 152 ? 19.078 -49.219 -33.281 1 58.66 152 GLY B O 1
ATOM 3055 N N . THR B 1 153 ? 19.844 -51.25 -32.688 1 63.19 153 THR B N 1
ATOM 3056 C CA . THR B 1 153 ? 18.938 -51.969 -33.594 1 63.19 153 THR B CA 1
ATOM 3057 C C . THR B 1 153 ? 17.484 -51.719 -33.188 1 63.19 153 THR B C 1
ATOM 3059 O O . THR B 1 153 ? 17.203 -51.25 -32.094 1 63.19 153 THR B O 1
ATOM 3062 N N . THR B 1 154 ? 16.672 -51.844 -34.156 1 62.25 154 THR B N 1
ATOM 3063 C CA . THR B 1 154 ? 15.242 -51.625 -33.969 1 62.25 154 THR B CA 1
ATOM 3064 C C . THR B 1 154 ? 14.773 -52.188 -32.625 1 62.25 154 THR B C 1
ATOM 3066 O O . THR B 1 154 ? 14.008 -51.531 -31.922 1 62.25 154 THR B O 1
ATOM 3069 N N . PRO B 1 155 ? 15.328 -53.312 -32.25 1 63.06 155 PRO B N 1
ATOM 3070 C CA . PRO B 1 155 ? 14.875 -53.812 -30.938 1 63.06 155 PRO B CA 1
ATOM 3071 C C . PRO B 1 155 ? 15.391 -53 -29.766 1 63.06 155 PRO B C 1
ATOM 3073 O O . PRO B 1 155 ? 14.875 -53.094 -28.656 1 63.06 155 PRO B O 1
ATOM 3076 N N . GLN B 1 156 ? 16.328 -52.156 -30.109 1 66.38 156 GLN B N 1
ATOM 3077 C CA . GLN B 1 156 ? 16.984 -51.438 -29.031 1 66.38 156 GLN B CA 1
ATOM 3078 C C . GLN B 1 156 ? 16.422 -50.031 -28.891 1 66.38 156 GLN B C 1
ATOM 3080 O O . GLN B 1 156 ? 16.641 -49.344 -27.875 1 66.38 156 GLN B O 1
ATOM 3085 N N . ARG B 1 157 ? 15.594 -49.812 -29.812 1 75.88 157 ARG B N 1
ATOM 3086 C CA . ARG B 1 157 ? 15.094 -48.438 -29.859 1 75.88 157 ARG B CA 1
ATOM 3087 C C . ARG B 1 157 ? 13.977 -48.219 -28.844 1 75.88 157 ARG B C 1
ATOM 3089 O O . ARG B 1 157 ? 13.266 -49.156 -28.5 1 75.88 157 ARG B O 1
ATOM 3096 N N . VAL B 1 158 ? 13.859 -47.094 -28.297 1 82.88 158 VAL B N 1
ATOM 3097 C CA . VAL B 1 158 ? 12.797 -46.719 -27.375 1 82.88 158 VAL B CA 1
ATOM 3098 C C . VAL B 1 158 ? 11.445 -46.844 -28.062 1 82.88 158 VAL B C 1
ATOM 3100 O O . VAL B 1 158 ? 11.242 -46.375 -29.172 1 82.88 158 VAL B O 1
ATOM 3103 N N . PRO B 1 159 ? 10.586 -47.594 -27.469 1 84 159 PRO B N 1
ATOM 3104 C CA . PRO B 1 159 ? 9.266 -47.781 -28.078 1 84 159 PRO B CA 1
ATOM 3105 C C . PRO B 1 159 ? 8.5 -46.469 -28.203 1 84 159 PRO B C 1
ATOM 3107 O O . PRO B 1 159 ? 8.758 -45.531 -27.453 1 84 159 PRO B O 1
ATOM 3110 N N . TYR B 1 160 ? 7.668 -46.531 -29.203 1 86.81 160 TYR B N 1
ATOM 3111 C CA . TYR B 1 160 ? 6.781 -45.406 -29.438 1 86.81 160 TYR B CA 1
ATOM 3112 C C . TYR B 1 160 ? 5.391 -45.656 -28.875 1 86.81 160 TYR B C 1
ATOM 3114 O O . TYR B 1 160 ? 4.867 -46.781 -29.016 1 86.81 160 TYR B O 1
ATOM 3122 N N . GLN B 1 161 ? 4.949 -44.656 -28.172 1 87.31 161 GLN B N 1
ATOM 3123 C CA . GLN B 1 161 ? 3.572 -44.719 -27.703 1 87.31 161 GLN B CA 1
ATOM 3124 C C . GLN B 1 161 ? 2.613 -44.125 -28.734 1 87.31 161 GLN B C 1
ATOM 3126 O O . GLN B 1 161 ? 2.877 -43.062 -29.297 1 87.31 161 GLN B O 1
ATOM 3131 N N . ALA B 1 162 ? 1.53 -44.875 -28.938 1 88.5 162 ALA B N 1
ATOM 3132 C CA . ALA B 1 162 ? 0.548 -44.438 -29.922 1 88.5 162 ALA B CA 1
ATOM 3133 C C . ALA B 1 162 ? -0.384 -43.406 -29.328 1 88.5 162 ALA B C 1
ATOM 3135 O O . ALA B 1 162 ? -0.486 -43.25 -28.109 1 88.5 162 ALA B O 1
ATOM 3136 N N . ALA B 1 163 ? -1.033 -42.719 -30.266 1 92.38 163 ALA B N 1
ATOM 3137 C CA . ALA B 1 163 ? -2.07 -41.75 -29.859 1 92.38 163 ALA B CA 1
ATOM 3138 C C . ALA B 1 163 ? -3.277 -42.469 -29.281 1 92.38 163 ALA B C 1
ATOM 3140 O O . ALA B 1 163 ? -3.346 -43.719 -29.312 1 92.38 163 ALA B O 1
ATOM 3141 N N . TYR B 1 164 ? -4.164 -41.625 -28.656 1 91.5 164 TYR B N 1
ATOM 3142 C CA . TYR B 1 164 ? -5.402 -42.188 -28.125 1 91.5 164 TYR B CA 1
ATOM 3143 C C . TYR B 1 164 ? -6.125 -43 -29.188 1 91.5 164 TYR B C 1
ATOM 3145 O O . TYR B 1 164 ? -6.402 -42.5 -30.281 1 91.5 164 TYR B O 1
ATOM 3153 N N . GLY B 1 165 ? -6.523 -44.156 -28.797 1 90.31 165 GLY B N 1
ATOM 3154 C CA . GLY B 1 165 ? -7.082 -45.094 -29.766 1 90.31 165 GLY B CA 1
ATOM 3155 C C . GLY B 1 165 ? -8.594 -45.062 -29.797 1 90.31 165 GLY B C 1
ATOM 3156 O O . GLY B 1 165 ? -9.203 -45.438 -30.812 1 90.31 165 GLY B O 1
ATOM 3157 N N . THR B 1 166 ? -9.156 -44.75 -28.703 1 94.06 166 THR B N 1
ATOM 3158 C CA . THR B 1 166 ? -10.609 -44.844 -28.625 1 94.06 166 THR B CA 1
ATOM 3159 C C . THR B 1 166 ? -11.219 -43.438 -28.484 1 94.06 166 THR B C 1
ATOM 3161 O O . THR B 1 166 ? -10.539 -42.5 -28.078 1 94.06 166 THR B O 1
ATOM 3164 N N . GLN B 1 167 ? -12.516 -43.375 -28.922 1 94.38 167 GLN B N 1
ATOM 3165 C CA . GLN B 1 167 ? -13.234 -42.125 -28.766 1 94.38 167 GLN B CA 1
ATOM 3166 C C . GLN B 1 167 ? -13.367 -41.719 -27.297 1 94.38 167 GLN B C 1
ATOM 3168 O O . GLN B 1 167 ? -13.312 -40.562 -26.953 1 94.38 167 GLN B O 1
ATOM 3173 N N . GLN B 1 168 ? -13.5 -42.688 -26.484 1 94.81 168 GLN B N 1
ATOM 3174 C CA . GLN B 1 168 ? -13.625 -42.438 -25.062 1 94.81 168 GLN B CA 1
ATOM 3175 C C . GLN B 1 168 ? -12.367 -41.75 -24.516 1 94.81 168 GLN B C 1
ATOM 3177 O O . GLN B 1 168 ? -12.453 -40.812 -23.734 1 94.81 168 GLN B O 1
ATOM 3182 N N . GLU B 1 169 ? -11.25 -42.25 -24.906 1 93.56 169 GLU B N 1
ATOM 3183 C CA . GLU B 1 169 ? -9.984 -41.656 -24.484 1 93.56 169 GLU B CA 1
ATOM 3184 C C . GLU B 1 169 ? -9.859 -40.219 -24.953 1 93.56 169 GLU B C 1
ATOM 3186 O O . GLU B 1 169 ? -9.367 -39.375 -24.219 1 93.56 169 GLU B O 1
ATOM 3191 N N . ARG B 1 170 ? -10.312 -39.906 -26.141 1 94.19 170 ARG B N 1
ATOM 3192 C CA . ARG B 1 170 ? -10.258 -38.562 -26.703 1 94.19 170 ARG B CA 1
ATOM 3193 C C . ARG B 1 170 ? -11.219 -37.625 -25.984 1 94.19 170 ARG B C 1
ATOM 3195 O O . ARG B 1 170 ? -10.891 -36.469 -25.703 1 94.19 170 ARG B O 1
ATOM 3202 N N . ASP B 1 171 ? -12.367 -38.156 -25.641 1 94.06 171 ASP B N 1
ATOM 3203 C CA . ASP B 1 171 ? -13.344 -37.375 -24.906 1 94.06 171 ASP B CA 1
ATOM 3204 C C . ASP B 1 171 ? -12.82 -37.031 -23.516 1 94.06 171 ASP B C 1
ATOM 3206 O O . ASP B 1 171 ? -13.039 -35.906 -23.016 1 94.06 171 ASP B O 1
ATOM 3210 N N . GLU B 1 172 ? -12.211 -37.938 -22.906 1 94.88 172 GLU B N 1
ATOM 3211 C CA . GLU B 1 172 ? -11.625 -37.719 -21.594 1 94.88 172 GLU B CA 1
ATOM 3212 C C . GLU B 1 172 ? -10.516 -36.656 -21.672 1 94.88 172 GLU B C 1
ATOM 3214 O O . GLU B 1 172 ? -10.391 -35.812 -20.766 1 94.88 172 GLU B O 1
ATOM 3219 N N . ALA B 1 173 ? -9.766 -36.75 -22.688 1 94.38 173 ALA B N 1
ATOM 3220 C CA . ALA B 1 173 ? -8.719 -35.75 -22.891 1 94.38 173 ALA B CA 1
ATOM 3221 C C . ALA B 1 173 ? -9.312 -34.344 -23.047 1 94.38 173 ALA B C 1
ATOM 3223 O O . ALA B 1 173 ? -8.812 -33.375 -22.469 1 94.38 173 ALA B O 1
ATOM 3224 N N . ALA B 1 174 ? -10.344 -34.25 -23.797 1 94.5 174 ALA B N 1
ATOM 3225 C CA . ALA B 1 174 ? -11.031 -32.969 -23.969 1 94.5 174 ALA B CA 1
ATOM 3226 C C . ALA B 1 174 ? -11.57 -32.438 -22.641 1 94.5 174 ALA B C 1
ATOM 3228 O O . ALA B 1 174 ? -11.5 -31.25 -22.359 1 94.5 174 ALA B O 1
ATOM 3229 N N . ALA B 1 175 ? -12.117 -33.344 -21.891 1 95.12 175 ALA B N 1
ATOM 3230 C CA . ALA B 1 175 ? -12.633 -32.969 -20.562 1 95.12 175 ALA B CA 1
ATOM 3231 C C . ALA B 1 175 ? -11.516 -32.438 -19.672 1 95.12 175 ALA B C 1
ATOM 3233 O O . ALA B 1 175 ? -11.711 -31.5 -18.922 1 95.12 175 ALA B O 1
ATOM 3234 N N . ARG B 1 176 ? -10.367 -33.031 -19.75 1 95.88 176 ARG B N 1
ATOM 3235 C CA . ARG B 1 176 ? -9.219 -32.594 -18.969 1 95.88 176 ARG B CA 1
ATOM 3236 C C . ARG B 1 176 ? -8.789 -31.188 -19.359 1 95.88 176 ARG B C 1
ATOM 3238 O O . ARG B 1 176 ? -8.375 -30.391 -18.516 1 95.88 176 ARG B O 1
ATOM 3245 N N . ASP B 1 177 ? -8.875 -30.922 -20.625 1 96.31 177 ASP B N 1
ATOM 3246 C CA . ASP B 1 177 ? -8.547 -29.578 -21.078 1 96.31 177 ASP B CA 1
ATOM 3247 C C . ASP B 1 177 ? -9.461 -28.547 -20.422 1 96.31 177 ASP B C 1
ATOM 3249 O O . ASP B 1 177 ? -8.992 -27.5 -19.938 1 96.31 177 ASP B O 1
ATOM 3253 N N . ARG B 1 178 ? -10.727 -28.875 -20.359 1 95.69 178 ARG B N 1
ATOM 3254 C CA . ARG B 1 178 ? -11.688 -27.953 -19.75 1 95.69 178 ARG B CA 1
ATOM 3255 C C . ARG B 1 178 ? -11.391 -27.781 -18.266 1 95.69 178 ARG B C 1
ATOM 3257 O O . ARG B 1 178 ? -11.414 -26.656 -17.75 1 95.69 178 ARG B O 1
ATOM 3264 N N . CYS B 1 179 ? -11.102 -28.844 -17.641 1 96.56 179 CYS B N 1
ATOM 3265 C CA . CYS B 1 179 ? -10.789 -28.797 -16.219 1 96.56 179 CYS B CA 1
ATOM 3266 C C . CYS B 1 179 ? -9.516 -27.984 -15.969 1 96.56 179 CYS B C 1
ATOM 3268 O O . CYS B 1 179 ? -9.461 -27.188 -15.039 1 96.56 179 CYS B O 1
ATOM 3270 N N . ALA B 1 180 ? -8.578 -28.219 -16.797 1 97.19 180 ALA B N 1
ATOM 3271 C CA . ALA B 1 180 ? -7.309 -27.516 -16.672 1 97.19 180 ALA B CA 1
ATOM 3272 C C . ALA B 1 180 ? -7.504 -26 -16.828 1 97.19 180 ALA B C 1
ATOM 3274 O O . ALA B 1 180 ? -6.969 -25.219 -16.047 1 97.19 180 ALA B O 1
ATOM 3275 N N . GLN B 1 181 ? -8.25 -25.656 -17.797 1 97 181 GLN B N 1
ATOM 3276 C CA . GLN B 1 181 ? -8.492 -24.234 -18.062 1 97 181 GLN B CA 1
ATOM 3277 C C . GLN B 1 181 ? -9.227 -23.578 -16.891 1 97 181 GLN B C 1
ATOM 3279 O O . GLN B 1 181 ? -8.852 -22.5 -16.438 1 97 181 GLN B O 1
ATOM 3284 N N . ARG B 1 182 ? -10.211 -24.219 -16.391 1 96.5 182 ARG B N 1
ATOM 3285 C CA . ARG B 1 182 ? -10.969 -23.703 -15.273 1 96.5 182 ARG B CA 1
ATOM 3286 C C . ARG B 1 182 ? -10.094 -23.578 -14.023 1 96.5 182 ARG B C 1
ATOM 3288 O O . ARG B 1 182 ? -10.164 -22.578 -13.305 1 96.5 182 ARG B O 1
ATOM 3295 N N . ALA B 1 183 ? -9.336 -24.578 -13.812 1 97.5 183 ALA B N 1
ATOM 3296 C CA . ALA B 1 183 ? -8.43 -24.547 -12.656 1 97.5 183 ALA B CA 1
ATOM 3297 C C . ALA B 1 183 ? -7.441 -23.391 -12.758 1 97.5 183 ALA B C 1
ATOM 3299 O O . ALA B 1 183 ? -7.125 -22.75 -11.758 1 97.5 183 ALA B O 1
ATOM 3300 N N . LEU B 1 184 ? -6.984 -23.172 -13.969 1 97.5 184 LEU B N 1
ATOM 3301 C CA . LEU B 1 184 ? -6.047 -22.078 -14.195 1 97.5 184 LEU B CA 1
ATOM 3302 C C . LEU B 1 184 ? -6.703 -20.734 -13.914 1 97.5 184 LEU B C 1
ATOM 3304 O O . LEU B 1 184 ? -6.113 -19.875 -13.25 1 97.5 184 LEU B O 1
ATOM 3308 N N . TRP B 1 185 ? -7.855 -20.578 -14.406 1 97.5 185 TRP B N 1
ATOM 3309 C CA . TRP B 1 185 ? -8.586 -19.344 -14.133 1 97.5 185 TRP B CA 1
ATOM 3310 C C . TRP B 1 185 ? -8.828 -19.172 -12.641 1 97.5 185 TRP B C 1
ATOM 3312 O O . TRP B 1 185 ? -8.68 -18.062 -12.102 1 97.5 185 TRP B O 1
ATOM 3322 N N . HIS B 1 186 ? -9.18 -20.266 -11.977 1 97.75 186 HIS B N 1
ATOM 3323 C CA . HIS B 1 186 ? -9.398 -20.219 -10.531 1 97.75 186 HIS B CA 1
ATOM 3324 C C . HIS B 1 186 ? -8.117 -19.828 -9.797 1 97.75 186 HIS B C 1
ATOM 3326 O O . HIS B 1 186 ? -8.164 -19.031 -8.852 1 97.75 186 HIS B O 1
ATOM 3332 N N . ALA B 1 187 ? -7.066 -20.375 -10.195 1 98 187 ALA B N 1
ATOM 3333 C CA . ALA B 1 187 ? -5.789 -20.031 -9.562 1 98 187 ALA B CA 1
ATOM 3334 C C . ALA B 1 187 ? -5.469 -18.547 -9.727 1 98 187 ALA B C 1
ATOM 3336 O O . ALA B 1 187 ? -5.102 -17.875 -8.766 1 98 187 ALA B O 1
ATOM 3337 N N . LYS B 1 188 ? -5.582 -18.109 -10.938 1 97.69 188 LYS B N 1
ATOM 3338 C CA . LYS B 1 188 ? -5.324 -16.703 -11.195 1 97.69 188 LYS B CA 1
ATOM 3339 C C . LYS B 1 188 ? -6.27 -15.805 -10.398 1 97.69 188 LYS B C 1
ATOM 3341 O O . LYS B 1 188 ? -5.863 -14.758 -9.891 1 97.69 188 LYS B O 1
ATOM 3346 N N . LEU B 1 189 ? -7.531 -16.219 -10.32 1 97.94 189 LEU B N 1
ATOM 3347 C CA . LEU B 1 189 ? -8.516 -15.484 -9.547 1 97.94 189 LEU B CA 1
ATOM 3348 C C . LEU B 1 189 ? -8.109 -15.406 -8.078 1 97.94 189 LEU B C 1
ATOM 3350 O O . LEU B 1 189 ? -8.164 -14.336 -7.473 1 97.94 189 LEU B O 1
ATOM 3354 N N . CYS B 1 190 ? -7.66 -16.5 -7.559 1 98.06 190 CYS B N 1
ATOM 3355 C CA . CYS B 1 190 ? -7.223 -16.547 -6.168 1 98.06 190 CYS B CA 1
ATOM 3356 C C . CYS B 1 190 ? -6.062 -15.594 -5.922 1 98.06 190 CYS B C 1
ATOM 3358 O O . CYS B 1 190 ? -6.055 -14.867 -4.93 1 98.06 190 CYS B O 1
ATOM 3360 N N . ILE B 1 191 ? -5.176 -15.586 -6.805 1 98.12 191 ILE B N 1
ATOM 3361 C CA . ILE B 1 191 ? -3.996 -14.734 -6.688 1 98.12 191 ILE B CA 1
ATOM 3362 C C . ILE B 1 191 ? -4.414 -13.266 -6.715 1 98.12 191 ILE B C 1
ATOM 3364 O O . ILE B 1 191 ? -4.004 -12.477 -5.855 1 98.12 191 ILE B O 1
ATOM 3368 N N . LEU B 1 192 ? -5.238 -12.938 -7.66 1 97.94 192 LEU B N 1
ATOM 3369 C CA . LEU B 1 192 ? -5.637 -11.539 -7.844 1 97.94 192 LEU B CA 1
ATOM 3370 C C . LEU B 1 192 ? -6.539 -11.078 -6.707 1 97.94 192 LEU B C 1
ATOM 3372 O O . LEU B 1 192 ? -6.488 -9.914 -6.305 1 97.94 192 LEU B O 1
ATOM 3376 N N . GLU B 1 193 ? -7.375 -12 -6.195 1 98.12 193 GLU B N 1
ATOM 3377 C CA . GLU B 1 193 ? -8.219 -11.648 -5.055 1 98.12 193 GLU B CA 1
ATOM 3378 C C . GLU B 1 193 ? -7.375 -11.367 -3.814 1 98.12 193 GLU B C 1
ATOM 3380 O O . GLU B 1 193 ? -7.707 -10.492 -3.018 1 98.12 193 GLU B O 1
ATOM 3385 N N . MET B 1 194 ? -6.32 -12.117 -3.654 1 97.81 194 MET B N 1
ATOM 3386 C CA . MET B 1 194 ? -5.402 -11.828 -2.557 1 97.81 194 MET B CA 1
ATOM 3387 C C . MET B 1 194 ? -4.758 -10.461 -2.729 1 97.81 194 MET B C 1
ATOM 3389 O O . MET B 1 194 ? -4.688 -9.68 -1.778 1 97.81 194 MET B O 1
ATOM 3393 N N . ARG B 1 195 ? -4.316 -10.164 -3.885 1 97.75 195 ARG B N 1
ATOM 3394 C CA . ARG B 1 195 ? -3.727 -8.859 -4.18 1 97.75 195 ARG B CA 1
ATOM 3395 C C . ARG B 1 195 ? -4.715 -7.738 -3.887 1 97.75 195 ARG B C 1
ATOM 3397 O O . ARG B 1 195 ? -4.355 -6.734 -3.266 1 97.75 195 ARG B O 1
ATOM 3404 N N . GLN B 1 196 ? -5.926 -7.957 -4.344 1 97.44 196 GLN B N 1
ATOM 3405 C CA . GLN B 1 196 ? -6.98 -6.977 -4.109 1 97.44 196 GLN B CA 1
ATOM 3406 C C . GLN B 1 196 ? -7.18 -6.73 -2.617 1 97.44 196 GLN B C 1
ATOM 3408 O O . GLN B 1 196 ? -7.297 -5.582 -2.182 1 97.44 196 GLN B O 1
ATOM 3413 N N . SER B 1 197 ? -7.238 -7.828 -1.938 1 98.12 197 SER B N 1
ATOM 3414 C CA . SER B 1 197 ? -7.457 -7.738 -0.498 1 98.12 197 SER B CA 1
ATOM 3415 C C . SER B 1 197 ? -6.344 -6.949 0.185 1 98.12 197 SER B C 1
ATOM 3417 O O . SER B 1 197 ? -6.609 -6.109 1.047 1 98.12 197 SER B O 1
ATOM 3419 N N . ILE B 1 198 ? -5.129 -7.152 -0.137 1 97.62 198 ILE B N 1
ATOM 3420 C CA . ILE B 1 198 ? -3.992 -6.449 0.448 1 97.62 198 ILE B CA 1
ATOM 3421 C C . ILE B 1 198 ? -4.086 -4.961 0.124 1 97.62 198 ILE B C 1
ATOM 3423 O O . ILE B 1 198 ? -3.891 -4.113 1 1 97.62 198 ILE B O 1
ATOM 3427 N N . LEU B 1 199 ? -4.406 -4.656 -1.156 1 97.38 199 LEU B N 1
ATOM 3428 C CA . LEU B 1 199 ? -4.504 -3.264 -1.579 1 97.38 199 LEU B CA 1
ATOM 3429 C C . LEU B 1 199 ? -5.602 -2.539 -0.808 1 97.38 199 LEU B C 1
ATOM 3431 O O . LEU B 1 199 ? -5.406 -1.405 -0.361 1 97.38 199 LEU B O 1
ATOM 3435 N N . LYS B 1 200 ? -6.746 -3.186 -0.629 1 97.88 200 LYS B N 1
ATOM 3436 C CA . LYS B 1 200 ? -7.855 -2.6 0.12 1 97.88 200 LYS B CA 1
ATOM 3437 C C . LYS B 1 200 ? -7.461 -2.336 1.57 1 97.88 200 LYS B C 1
ATOM 3439 O O . LYS B 1 200 ? -7.734 -1.263 2.109 1 97.88 200 LYS B O 1
ATOM 3444 N N . ASP B 1 201 ? -6.832 -3.291 2.176 1 97.69 201 ASP B N 1
ATOM 3445 C CA . ASP B 1 201 ? -6.395 -3.166 3.562 1 97.69 201 ASP B CA 1
ATOM 3446 C C . ASP B 1 201 ? -5.395 -2.025 3.723 1 97.69 201 ASP B C 1
ATOM 3448 O O . ASP B 1 201 ? -5.492 -1.234 4.664 1 97.69 201 ASP B O 1
ATOM 3452 N N . LYS B 1 202 ? -4.465 -1.951 2.84 1 96.62 202 LYS B N 1
ATOM 3453 C CA . LYS B 1 202 ? -3.41 -0.946 2.949 1 96.62 202 LYS B CA 1
ATOM 3454 C C . LYS B 1 202 ? -3.951 0.451 2.66 1 96.62 202 LYS B C 1
ATOM 3456 O O . LYS B 1 202 ? -3.492 1.435 3.246 1 96.62 202 LYS B O 1
ATOM 3461 N N . ARG B 1 203 ? -4.891 0.554 1.757 1 97.56 203 ARG B N 1
ATOM 3462 C CA . ARG B 1 203 ? -5.562 1.827 1.521 1 97.56 203 ARG B CA 1
ATOM 3463 C C . ARG B 1 203 ? -6.254 2.326 2.785 1 97.56 203 ARG B C 1
ATOM 3465 O O . ARG B 1 203 ? -6.125 3.498 3.148 1 97.56 203 ARG B O 1
ATOM 3472 N N . SER B 1 204 ? -6.953 1.44 3.428 1 98 204 SER B N 1
ATOM 3473 C CA . SER B 1 204 ? -7.656 1.773 4.664 1 98 204 SER B CA 1
ATOM 3474 C C . SER B 1 204 ? -6.68 2.174 5.762 1 98 204 SER B C 1
ATOM 3476 O O . SER B 1 204 ? -6.91 3.148 6.48 1 98 204 SER B O 1
ATOM 3478 N N . GLU B 1 205 ? -5.645 1.44 5.863 1 97.69 205 GLU B N 1
ATOM 3479 C CA . GLU B 1 205 ? -4.613 1.729 6.859 1 97.69 205 GLU B CA 1
ATOM 3480 C C . GLU B 1 205 ? -3.973 3.09 6.609 1 97.69 205 GLU B C 1
ATOM 3482 O O . GLU B 1 205 ? -3.762 3.865 7.543 1 97.69 205 GLU B O 1
ATOM 3487 N N . MET B 1 206 ? -3.658 3.35 5.34 1 97.56 206 MET B N 1
ATOM 3488 C CA . MET B 1 206 ? -3.08 4.633 4.953 1 97.56 206 MET B CA 1
ATOM 3489 C C . MET B 1 206 ? -3.98 5.785 5.379 1 97.56 206 MET B C 1
ATOM 3491 O O . MET B 1 206 ? -3.523 6.727 6.031 1 97.56 206 MET B O 1
ATOM 3495 N N . MET B 1 207 ? -5.223 5.691 5.094 1 97.69 207 MET B N 1
ATOM 3496 C CA . MET B 1 207 ? -6.188 6.738 5.426 1 97.69 207 MET B CA 1
ATOM 3497 C C . MET B 1 207 ? -6.297 6.918 6.934 1 97.69 207 MET B C 1
ATOM 3499 O O . MET B 1 207 ? -6.191 8.039 7.438 1 97.69 207 MET B O 1
ATOM 3503 N N . SER B 1 208 ? -6.422 5.863 7.648 1 98.19 208 SER B N 1
ATOM 3504 C CA . SER B 1 208 ? -6.68 5.922 9.086 1 98.19 208 SER B CA 1
ATOM 3505 C C . SER B 1 208 ? -5.441 6.375 9.852 1 98.19 208 SER B C 1
ATOM 3507 O O . SER B 1 208 ? -5.512 7.305 10.656 1 98.19 208 SER B O 1
ATOM 3509 N N . LYS B 1 209 ? -4.297 5.781 9.586 1 98.19 209 LYS B N 1
ATOM 3510 C CA . LYS B 1 209 ? -3.084 6.074 10.344 1 98.19 209 LYS B CA 1
ATOM 3511 C C . LYS B 1 209 ? -2.553 7.465 10.016 1 98.19 209 LYS B C 1
ATOM 3513 O O . LYS B 1 209 ? -2.109 8.195 10.906 1 98.19 209 LYS B O 1
ATOM 3518 N N . MET B 1 210 ? -2.58 7.812 8.734 1 98.31 210 MET B N 1
ATOM 3519 C CA . MET B 1 210 ? -2.111 9.133 8.328 1 98.31 210 MET B CA 1
ATOM 3520 C C . MET B 1 210 ? -2.977 10.227 8.945 1 98.31 210 MET B C 1
ATOM 3522 O O . MET B 1 210 ? -2.459 11.234 9.445 1 98.31 210 MET B O 1
ATOM 3526 N N . THR B 1 211 ? -4.297 10.008 8.961 1 98.38 211 THR B N 1
ATOM 3527 C CA . THR B 1 211 ? -5.211 10.977 9.547 1 98.38 211 THR B CA 1
ATOM 3528 C C . THR B 1 211 ? -4.996 11.078 11.055 1 98.38 211 THR B C 1
ATOM 3530 O O . THR B 1 211 ? -5.016 12.172 11.625 1 98.38 211 THR B O 1
ATOM 3533 N N . ALA B 1 212 ? -4.758 9.992 11.68 1 98.5 212 ALA B N 1
ATOM 3534 C CA . ALA B 1 212 ? -4.527 9.977 13.125 1 98.5 212 ALA B CA 1
ATOM 3535 C C . ALA B 1 212 ? -3.279 10.773 13.492 1 98.5 212 ALA B C 1
ATOM 3537 O O . ALA B 1 212 ? -3.301 11.57 14.43 1 98.5 212 ALA B O 1
ATOM 3538 N N . VAL B 1 213 ? -2.234 10.547 12.727 1 98.38 213 VAL B N 1
ATOM 3539 C CA . VAL B 1 213 ? -0.985 11.258 12.977 1 98.38 213 VAL B CA 1
ATOM 3540 C C . VAL B 1 213 ? -1.186 12.758 12.75 1 98.38 213 VAL B C 1
ATOM 3542 O O . VAL B 1 213 ? -0.725 13.578 13.547 1 98.38 213 VAL B O 1
ATOM 3545 N N . PHE B 1 214 ? -1.839 13.125 11.68 1 98.56 214 PHE B N 1
ATOM 3546 C CA . PHE B 1 214 ? -2.074 14.523 11.359 1 98.56 214 PHE B CA 1
ATOM 3547 C C . PHE B 1 214 ? -2.91 15.195 12.445 1 98.56 214 PHE B C 1
ATOM 3549 O O . PHE B 1 214 ? -2.602 16.312 12.883 1 98.56 214 PHE B O 1
ATOM 3556 N N . ASN B 1 215 ? -3.969 14.461 12.938 1 98.56 215 ASN B N 1
ATOM 3557 C CA . ASN B 1 215 ? -4.805 14.992 14.008 1 98.56 215 ASN B CA 1
ATOM 3558 C C . ASN B 1 215 ? -4.004 15.219 15.289 1 98.56 215 ASN B C 1
ATOM 3560 O O . ASN B 1 215 ? -4.176 16.25 15.953 1 98.56 215 ASN B O 1
ATOM 3564 N N . ARG B 1 216 ? -3.139 14.305 15.547 1 98.44 216 ARG B N 1
ATOM 3565 C CA . ARG B 1 216 ? -2.289 14.469 16.719 1 98.44 216 ARG B CA 1
ATOM 3566 C C . ARG B 1 216 ? -1.413 15.711 16.609 1 98.44 216 ARG B C 1
ATOM 3568 O O . ARG B 1 216 ? -1.283 16.484 17.562 1 98.44 216 ARG B O 1
ATOM 3575 N N . ILE B 1 217 ? -0.881 15.945 15.422 1 98.31 217 ILE B N 1
ATOM 3576 C CA . ILE B 1 217 ? -0.029 17.109 15.156 1 98.31 217 ILE B CA 1
ATOM 3577 C C . ILE B 1 217 ? -0.827 18.391 15.352 1 98.31 217 ILE B C 1
ATOM 3579 O O . ILE B 1 217 ? -0.323 19.359 15.922 1 98.31 217 ILE B O 1
ATOM 3583 N N . MET B 1 218 ? -2.039 18.406 14.953 1 98.19 218 MET B N 1
ATOM 3584 C CA . MET B 1 218 ? -2.9 19.578 15.008 1 98.19 218 MET B CA 1
ATOM 3585 C C . MET B 1 218 ? -3.357 19.844 16.438 1 98.19 218 MET B C 1
ATOM 3587 O O . MET B 1 218 ? -3.598 21 16.812 1 98.19 218 MET B O 1
ATOM 3591 N N . GLU B 1 219 ? -3.432 18.828 17.281 1 98.19 219 GLU B N 1
ATOM 3592 C CA . GLU B 1 219 ? -4.121 18.938 18.562 1 98.19 219 GLU B CA 1
ATOM 3593 C C . GLU B 1 219 ? -3.133 19.016 19.719 1 98.19 219 GLU B C 1
ATOM 3595 O O . GLU B 1 219 ? -3.496 19.406 20.828 1 98.19 219 GLU B O 1
ATOM 3600 N N . GLU B 1 220 ? -1.922 18.641 19.484 1 98.25 220 GLU B N 1
ATOM 360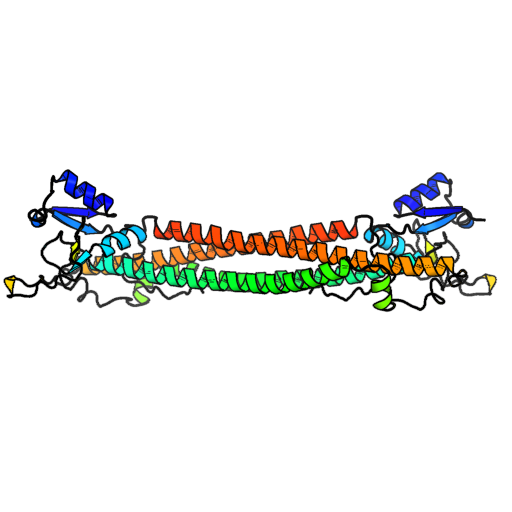1 C CA . GLU B 1 220 ? -0.932 18.641 20.547 1 98.25 220 GLU B CA 1
ATOM 3602 C C . GLU B 1 220 ? -0.205 19.969 20.625 1 98.25 220 GLU B C 1
ATOM 3604 O O . GLU B 1 220 ? 0.03 20.625 19.609 1 98.25 220 GLU B O 1
ATOM 3609 N N . PRO B 1 221 ? 0.109 20.438 21.875 1 98.25 221 PRO B N 1
ATOM 3610 C CA . PRO B 1 221 ? 0.924 21.641 22 1 98.25 221 PRO B CA 1
ATOM 3611 C C . PRO B 1 221 ? 2.246 21.547 21.25 1 98.25 221 PRO B C 1
ATOM 3613 O O . PRO B 1 221 ? 2.881 20.5 21.234 1 98.25 221 PRO B O 1
ATOM 3616 N N . SER B 1 222 ? 2.541 22.547 20.531 1 98.06 222 SER B N 1
ATOM 3617 C CA . SER B 1 222 ? 3.781 22.609 19.766 1 98.06 222 SER B CA 1
ATOM 3618 C C . SER B 1 222 ? 4.141 24.031 19.391 1 98.06 222 SER B C 1
ATOM 3620 O O . SER B 1 222 ? 3.361 24.953 19.625 1 98.06 222 SER B O 1
ATOM 3622 N N . HIS B 1 223 ? 5.285 24.188 18.781 1 98.38 223 HIS B N 1
ATOM 3623 C CA . HIS B 1 223 ? 5.734 25.5 18.328 1 98.38 223 HIS B CA 1
ATOM 3624 C C . HIS B 1 223 ? 5.309 25.766 16.891 1 98.38 223 HIS B C 1
ATOM 3626 O O . HIS B 1 223 ? 5.812 26.688 16.25 1 98.38 223 HIS B O 1
ATOM 3632 N N . LEU B 1 224 ? 4.434 24.859 16.406 1 98.31 224 LEU B N 1
ATOM 3633 C CA . LEU B 1 224 ? 3.914 25.094 15.055 1 98.31 224 LEU B CA 1
ATOM 3634 C C . LEU B 1 224 ? 3.191 26.438 14.984 1 98.31 224 LEU B C 1
ATOM 3636 O O . LEU B 1 224 ? 2.314 26.719 15.797 1 98.31 224 LEU B O 1
ATOM 3640 N N . GLY B 1 225 ? 3.617 27.234 14.039 1 97.62 225 GLY B N 1
ATOM 3641 C CA . GLY B 1 225 ? 2.939 28.5 13.789 1 97.62 225 GLY B CA 1
ATOM 3642 C C . GLY B 1 225 ? 3.266 29.562 14.812 1 97.62 225 GLY B C 1
ATOM 3643 O O . GLY B 1 225 ? 2.566 30.578 14.914 1 97.62 225 GLY B O 1
ATOM 3644 N N . VAL B 1 226 ? 4.344 29.297 15.625 1 97.69 226 VAL B N 1
ATOM 3645 C CA . VAL B 1 226 ? 4.668 30.281 16.672 1 97.69 226 VAL B CA 1
ATOM 3646 C C . VAL B 1 226 ? 5.293 31.516 16.031 1 97.69 226 VAL B C 1
ATOM 3648 O O . VAL B 1 226 ? 5.32 32.594 16.641 1 97.69 226 VAL B O 1
ATOM 3651 N N . GLY B 1 227 ? 5.754 31.453 14.883 1 96.19 227 GLY B N 1
ATOM 3652 C CA . GLY B 1 227 ? 6.336 32.5 14.062 1 96.19 227 GLY B CA 1
ATOM 3653 C C . GLY B 1 227 ? 6.191 32.25 12.578 1 96.19 227 GLY B C 1
ATOM 3654 O O . GLY B 1 227 ? 5.453 31.359 12.156 1 96.19 227 GLY B O 1
ATOM 3655 N N . TYR B 1 228 ? 6.805 33.094 11.875 1 95.75 228 TYR B N 1
ATOM 3656 C CA . TYR B 1 228 ? 6.773 32.938 10.422 1 95.75 228 TYR B CA 1
ATOM 3657 C C . TYR B 1 228 ? 7.695 31.812 9.961 1 95.75 228 TYR B C 1
ATOM 3659 O O . TYR B 1 228 ? 8.828 31.703 10.445 1 95.75 228 TYR B O 1
ATOM 3667 N N . ALA B 1 229 ? 7.148 31 9.164 1 94.81 229 ALA B N 1
ATOM 3668 C CA . ALA B 1 229 ? 7.898 29.875 8.602 1 94.81 229 ALA B CA 1
ATOM 3669 C C . ALA B 1 229 ? 7.605 29.703 7.117 1 94.81 229 ALA B C 1
ATOM 3671 O O . ALA B 1 229 ? 6.625 30.25 6.605 1 94.81 229 ALA B O 1
ATOM 3672 N N . ASP B 1 230 ? 8.523 29.031 6.43 1 92.56 230 ASP B N 1
ATOM 3673 C CA . ASP B 1 230 ? 8.234 28.594 5.07 1 92.56 230 ASP B CA 1
ATOM 3674 C C . ASP B 1 230 ? 7.375 27.328 5.082 1 92.56 230 ASP B C 1
ATOM 3676 O O . ASP B 1 230 ? 7.898 26.219 5.156 1 92.56 230 ASP B O 1
ATOM 3680 N N . ASN B 1 231 ? 6.172 27.562 4.844 1 86.06 231 ASN B N 1
ATOM 3681 C CA . ASN B 1 231 ? 5.215 26.469 4.992 1 86.06 231 ASN B CA 1
ATOM 3682 C C . ASN B 1 231 ? 5.199 25.578 3.764 1 86.06 231 ASN B C 1
ATOM 3684 O O . ASN B 1 231 ? 4.684 24.453 3.816 1 86.06 231 ASN B O 1
ATOM 3688 N N . GLU B 1 232 ? 5.867 26.031 2.729 1 83.81 232 GLU B N 1
ATOM 3689 C CA . GLU B 1 232 ? 5.707 25.312 1.467 1 83.81 232 GLU B CA 1
ATOM 3690 C C . GLU B 1 232 ? 6.859 24.344 1.234 1 83.81 232 GLU B C 1
ATOM 3692 O O . GLU B 1 232 ? 6.672 23.281 0.645 1 83.81 232 GLU B O 1
ATOM 3697 N N . PHE B 1 233 ? 7.992 24.75 1.794 1 83.56 233 PHE B N 1
ATOM 3698 C CA . PHE B 1 233 ? 9.156 23.922 1.528 1 83.56 233 PHE B CA 1
ATOM 3699 C C . PHE B 1 233 ? 9.602 23.188 2.789 1 83.56 233 PHE B C 1
ATOM 3701 O O . PHE B 1 233 ? 9.625 23.766 3.875 1 83.56 233 PHE B O 1
ATOM 3708 N N . PRO B 1 234 ? 9.992 21.984 2.676 1 88.12 234 PRO B N 1
ATOM 3709 C CA . PRO B 1 234 ? 9.773 21.094 1.544 1 88.12 234 PRO B CA 1
ATOM 3710 C C . PRO B 1 234 ? 8.32 20.625 1.424 1 88.12 234 PRO B C 1
ATOM 3712 O O . PRO B 1 234 ? 7.602 20.578 2.426 1 88.12 234 PRO B O 1
ATOM 3715 N N . PRO B 1 235 ? 7.953 20.281 0.18 1 89.25 235 PRO B N 1
ATOM 3716 C CA . PRO B 1 235 ? 6.562 19.859 0.005 1 89.25 235 PRO B CA 1
ATOM 3717 C C . PRO B 1 235 ? 6.312 18.438 0.52 1 89.25 235 PRO B C 1
ATOM 3719 O O . PRO B 1 235 ? 7.234 17.625 0.571 1 89.25 235 PRO B O 1
ATOM 3722 N N . LEU B 1 236 ? 5.105 18.25 0.974 1 90.25 236 LEU B N 1
ATOM 3723 C CA . LEU B 1 236 ? 4.707 16.891 1.357 1 90.25 236 LEU B CA 1
ATOM 3724 C C . LEU B 1 236 ? 4.395 16.047 0.126 1 90.25 236 LEU B C 1
ATOM 3726 O O . LEU B 1 236 ? 4.496 14.82 0.17 1 90.25 236 LEU B O 1
ATOM 3730 N N . ALA B 1 237 ? 3.826 16.766 -0.918 1 81.38 237 ALA B N 1
ATOM 3731 C CA . ALA B 1 237 ? 3.523 16.094 -2.178 1 81.38 237 ALA B CA 1
ATOM 3732 C C . ALA B 1 237 ? 4.273 16.75 -3.34 1 81.38 237 ALA B C 1
ATOM 3734 O O . ALA B 1 237 ? 4.59 17.938 -3.297 1 81.38 237 ALA B O 1
#

Radius of gyration: 38.49 Å; Cα contacts (8 Å, |Δi|>4): 706; chains: 2; bounding box: 46×118×72 Å

Foldseek 3Di:
DAAEAEDQAVVSVVVVCVVVVPDDLVCLSNYAYEYDLQRFLVRLVVVVVVDDDDDRHRHYPCVLLSVLSPVLVVLLVVLLVVLLVVVLVVLVVVLVVLVVLLVVLVVVLPDDLVRVVVVDDPDDQLQQPPKDFDDDDDPDDPDDPDDCQQDDPPVRGGDIDHGDDDPVSSVVVSVVRVVVVSVVSVVVSVVSVVVSVVSVVVSVCSVVVSVVVVVCNRRGGDSRSSDDDDSPPPGSD/DAAEAEDQAVVSVVVVCVVVVPDDQVCLRNYAYEYDLQRFLVRLVVVVVVDDDDDRHHHYPCVLLSVLSPVLVVLVVVLLVVLLVVVLVVLVVVLVVLVVLLVVLVVVLPDDLVRLVVVDDPDDQQQQPPKDFDDDDDPDDPDDPDDPQQPDDPVRGGDIDHGDDDPVSSVVVSVVRVVVVSVVSVVVSVVSVVVSVVSVVVSVVSVVVSVVVVVCNRRGGDSRSSDDDDSPPPGSD

Nearest PDB structures (foldseek):
  6r0w-assembly1_G  TM=2.999E-01  e=1.269E+00  Thermus thermophilus HB8
  6ly8-assembly1_G  TM=3.479E-01  e=2.099E+00  Thermus thermophilus HB8
  6r10-assembly1_G  TM=2.419E-01  e=7.262E-01  Thermus thermophilus HB8
  8gxu-assembly1_G  TM=3.339E-01  e=3.102E+00  Thermus thermophilus HB8
  7vau-assembly1_G  TM=2.844E-01  e=2.934E+00  Thermus thermophilus HB8

Secondary structure (DSSP, 8-state):
-PEEEEESSHHHHHHHHHHTT--SGGGGGGEEEEE-TT--HHHHHHHHHTEEE-SSSEEBS-HHHHHHHHHHHHHHHHHHHHHHHHHHHHHHHHHHHHHHHHHHHHHHHT--HHHHHTT--SSS-GGGTT-EE-EEE--SSPP-SS-----SSGGGSPPEEPPP-SHHHHHHHHHHHHHHHHHHHHHHHHHHHHHHHHHHHHHHHHHHHHHHHHHHHHHS--STTSS---SSSS---/-PEEEEESSHHHHHHHHHHTT--SGGGGGGEEEEE-TT--HHHHHHHHHTEEE-SSSEEBS-HHHHHHHHHHHHHHHHHHHHHHHHHHHHHHHHHHHHHHHHHHHHHHHT--HHHHHTT--SSS-GGGTT-EE-EEE--SSPPPSS-----SSGGGSPPEEPPP-SHHHHHHHHHHHHHHHHHHHHHHHHHHHHHHHHHHHHHHHHHHHHHHHHHHHHHS--STTSS---SSSS---

Solvent-accessible surface area (backbone atoms only — not comparable to full-atom values): 24796 Å² total; per-residue (Å²): 130,58,46,73,44,79,25,46,34,59,66,46,48,51,51,51,32,58,73,67,66,52,85,51,74,87,51,25,73,59,41,28,36,31,71,41,60,40,25,14,38,53,34,41,38,56,43,50,75,33,43,37,46,26,71,90,36,28,38,39,77,47,55,52,42,50,49,29,19,39,50,43,46,53,52,51,52,50,42,49,51,53,29,51,51,54,55,48,50,55,53,48,53,52,48,50,56,51,48,53,51,46,54,52,36,60,54,58,58,66,54,49,74,71,59,52,63,69,72,54,81,62,52,74,58,62,74,62,32,64,48,42,70,29,34,13,39,48,93,58,81,87,62,77,87,52,71,43,70,39,79,66,56,80,88,46,33,44,50,71,38,64,39,55,84,44,72,66,55,36,51,52,49,53,51,27,18,53,44,8,36,42,36,46,42,47,51,53,39,53,54,49,50,50,52,48,51,52,51,53,49,48,53,50,47,52,54,50,53,52,48,50,53,52,50,49,62,36,61,38,67,34,39,45,17,37,21,45,42,64,83,63,66,80,62,82,100,130,57,48,73,43,78,27,47,33,60,68,46,50,50,50,51,31,58,74,67,66,52,85,52,72,90,51,21,73,59,38,30,36,32,71,39,61,41,24,14,36,54,34,41,37,56,43,50,75,33,44,35,47,24,73,86,34,28,38,39,76,46,54,52,42,48,49,30,18,39,50,43,46,53,52,51,50,51,42,49,50,52,28,50,50,56,56,50,49,55,53,48,53,53,47,50,55,50,50,52,52,45,54,52,36,58,55,59,57,64,54,50,70,71,60,51,62,70,72,52,82,61,54,76,58,61,75,64,31,63,47,41,69,29,35,13,38,49,91,60,81,84,64,76,86,53,70,42,66,40,82,61,56,80,89,44,36,45,50,72,37,65,39,54,83,45,70,64,54,37,51,51,49,52,50,29,18,54,44,8,36,42,36,46,41,47,51,54,39,53,53,49,50,50,51,48,50,52,52,54,51,47,52,51,47,50,55,52,53,53,49,50,53,52,49,47,61,35,61,38,70,35,38,45,17,37,20,45,42,62,84,62,65,78,61,81,101